Protein AF-A0A9W8WJS7-F1 (afdb_monomer)

Organism: NCBI:txid1435070

pLDDT: mean 72.1, std 22.36, range [22.8, 97.44]

Foldseek 3Di:
DPPVVVVVVVVPDDDDDDDDDDDDPDDDPDPPPLPDAAALAAPDQWDDDLQKIAGSVLLSVLVVCCVVPPCVVVVVDGHDHLHCCCVPVVLVSLLSSLVSQPLLDPARVVHCVVSVIPDGDNLSSLVSLLVSQLVQLLVCLLFLHQRPQQDPSSLVSLVVSLVVVSDDPLSSLSSQLSSLLNPLVVVLLDDDPPVVLLVSLVVSVVSLVVSLVPDDDPPVSSLVSLLSSLLSSLLSLQLSLLVDLDPDPSSVVSLVVSLVSLLVLLCSLLVLVVPDDPPDPPVVSLVVSLPDDPVSLSSNLLSLLSLLLPPCLDPPDDPVSNVSSVVSNVSSLVSLVSNDDDCPDPSNLSSLLSVQSNPDHSPPDDSNQFLDRSRGSVSSVLSSNQVSCVSVVHDHPGDSPDDPDPPPDDDDDDDDDDDDDDDDDDDDPDPDPVCVVPVPDDDCVVVPPPDPDDDDDDDDDDDDDD

Secondary structure (DSSP, 8-state):
--SHHHHTTTTSS-------------------------B---SSSEEEETTEEEEHHHHHHHHHHHHHHTGGG-TT----BHHHHHHH-HHHHHHHHHHHTTTTSSS-SS-TTTTT-B---HHHHHHHHHHHHHHHHHHHHHHT---S---HHHHHHHHHHHHTT-S-HHHHHHHHHHHHHHHHHHHHHS---HHHHHHHHHHHHHHHHHHHHS----HHHHHHHHHHHHHHHHHHHHHHHHH--S--HHHHHHHHHHHHHHHHHHHHHHHHHHHS-TT---HHHHHHHHTS-HHHHHHHHHHHHHHIIIIIS-TTS-HHHHHHHHHHHHHHHHHHHHH--STTSHHHHHHHHHHHHHHS-TTS--TT--S-SSSHHHHHHHHHHHHHHHTTT---SS-TT-------------------------PPP---HHHHHHHHS-SSGGGS----PPP-----------

Mean predicted aligned error: 15.97 Å

Radius of gyration: 28.56 Å; Cα contacts (8 Å, |Δi|>4): 421; chains: 1; bounding box: 98×80×74 Å

Sequence (466 aa):
MSRELQELRNQRDEDHPPSRTESTADSGPSTIEDDGQDDFSLSLPAVSLNGLLVDSSVATEAFRTFAEVFRPQLPVIGSLSAEDTYQSQPFLFWTIAARFMSLDRQQTVPSLRSLGVASGSIRARINTWLGCFCVSTSLSLHLGLPPPIDSDLDFGSIHSFLRRQTAPPTFAMQVRVQLIVAKFTSLLNHDMGEGASSSFIRLLDTELDALRAEVSLEDEQMRAVELGILGAKMHLYALVITKDSNNSSSRQIMLRTARDVAIRIIHISTLAMRSAPPDGQDEELIRKQRCLPKNHYRCLAFATIFLLKFFHRRGSDAPEERQAVANHISMAQNLFKICATEPLDEYNRTAKVFEVLGRESPKSIEPSALRLTHRMGVSIVFDAVSNASEARGKPVEIRENETIQDDDGPGDSRVHERPLNQPVELDQPDTSTEFLKGFWNDPYMSLLSFDPTPLESEYQDSWPSF

Structure (mmCIF, N/CA/C/O backbone):
data_AF-A0A9W8WJS7-F1
#
_entry.id   AF-A0A9W8WJS7-F1
#
loop_
_atom_site.group_PDB
_atom_site.id
_atom_site.type_symbol
_atom_site.label_atom_id
_atom_site.label_alt_id
_atom_site.label_comp_id
_atom_site.label_asym_id
_atom_site.label_entity_id
_atom_site.label_seq_id
_atom_site.pdbx_PDB_ins_code
_atom_site.Cartn_x
_atom_site.Cartn_y
_atom_site.Cartn_z
_atom_site.occupancy
_atom_site.B_iso_or_equiv
_atom_site.auth_seq_id
_atom_site.auth_comp_id
_atom_site.auth_asym_id
_atom_site.auth_atom_id
_atom_site.pdbx_PDB_model_num
ATOM 1 N N . MET A 1 1 ? 20.356 -53.057 47.881 1.00 53.25 1 MET A N 1
ATOM 2 C CA . MET A 1 1 ? 20.143 -52.362 46.592 1.00 53.25 1 MET A CA 1
ATOM 3 C C . MET A 1 1 ? 20.387 -53.239 45.353 1.00 53.25 1 MET A C 1
ATOM 5 O O . MET A 1 1 ? 20.509 -52.703 44.265 1.00 53.25 1 MET A O 1
ATOM 9 N N . SER A 1 2 ? 20.374 -54.576 45.461 1.00 52.75 2 SER A N 1
ATOM 10 C CA . SER A 1 2 ? 20.545 -55.479 44.297 1.00 52.75 2 SER A CA 1
ATOM 11 C C . SER A 1 2 ? 19.327 -56.375 44.038 1.00 52.75 2 SER A C 1
ATOM 13 O O . SER A 1 2 ? 19.398 -57.278 43.217 1.00 52.75 2 SER A O 1
ATOM 15 N N . ARG A 1 3 ? 18.216 -56.151 44.758 1.00 52.28 3 ARG A N 1
ATOM 16 C CA . ARG A 1 3 ? 16.972 -56.932 44.629 1.00 52.28 3 ARG A CA 1
ATOM 17 C C . ARG A 1 3 ? 15.855 -56.148 43.927 1.00 52.28 3 ARG A C 1
ATOM 19 O O . ARG A 1 3 ? 15.197 -56.709 43.068 1.00 52.28 3 ARG A O 1
ATOM 26 N N . GLU A 1 4 ? 15.754 -54.840 44.163 1.00 58.31 4 GLU A N 1
ATOM 27 C CA . GLU A 1 4 ? 14.770 -53.962 43.495 1.00 58.31 4 GLU A CA 1
ATOM 28 C C . GLU A 1 4 ? 15.102 -53.680 42.015 1.00 58.31 4 GLU A C 1
ATOM 30 O O . GLU A 1 4 ? 14.204 -53.509 41.198 1.00 58.31 4 GLU A O 1
ATOM 35 N N . LEU A 1 5 ? 16.383 -53.720 41.621 1.00 53.19 5 LEU A N 1
ATOM 36 C CA . LEU A 1 5 ? 16.785 -53.568 40.211 1.00 53.19 5 LEU A CA 1
ATOM 37 C C . LEU A 1 5 ? 16.507 -54.816 39.353 1.00 53.19 5 LEU A C 1
ATOM 39 O O . LEU A 1 5 ? 16.482 -54.715 38.128 1.00 53.19 5 LEU A O 1
ATOM 43 N N . GLN A 1 6 ? 16.279 -55.980 39.973 1.00 53.88 6 GLN A N 1
ATOM 44 C CA . GLN A 1 6 ? 15.960 -57.215 39.250 1.00 53.88 6 GLN A CA 1
ATOM 45 C C . GLN A 1 6 ? 14.449 -57.348 38.978 1.00 53.88 6 GLN A C 1
ATOM 47 O O . GLN A 1 6 ? 14.064 -57.973 37.994 1.00 53.88 6 GLN A O 1
ATOM 52 N N . GLU A 1 7 ? 13.593 -56.715 39.790 1.00 57.38 7 GLU A N 1
ATOM 53 C CA . GLU A 1 7 ? 12.133 -56.716 39.597 1.00 57.38 7 GLU A CA 1
ATOM 54 C C . GLU A 1 7 ? 11.681 -55.754 38.486 1.00 57.38 7 GLU A C 1
ATOM 56 O O . GLU A 1 7 ? 10.767 -56.080 37.733 1.00 57.38 7 GLU A O 1
ATOM 61 N N . LEU A 1 8 ? 12.383 -54.632 38.277 1.00 48.38 8 LEU A N 1
ATOM 62 C CA . LEU A 1 8 ? 12.082 -53.690 37.185 1.00 48.38 8 LEU A CA 1
ATOM 63 C C . LEU A 1 8 ? 12.514 -54.181 35.795 1.00 48.38 8 LEU A C 1
ATOM 65 O O . LEU A 1 8 ? 12.054 -53.653 34.784 1.00 48.38 8 LEU A O 1
ATOM 69 N N . ARG A 1 9 ? 13.383 -55.196 35.719 1.00 52.91 9 ARG A N 1
ATOM 70 C CA . ARG A 1 9 ? 13.837 -55.765 34.440 1.00 52.91 9 ARG A CA 1
ATOM 71 C C . ARG A 1 9 ? 12.911 -56.863 33.910 1.00 52.91 9 ARG A C 1
ATOM 73 O O . ARG A 1 9 ? 12.888 -57.082 32.708 1.00 52.91 9 ARG A O 1
ATOM 80 N N . ASN A 1 10 ? 12.113 -57.484 34.782 1.00 46.41 10 ASN A N 1
ATOM 81 C CA . ASN A 1 10 ? 11.173 -58.550 34.421 1.00 46.41 10 ASN A CA 1
ATOM 82 C C . ASN A 1 10 ? 9.764 -58.047 34.049 1.00 46.41 10 ASN A C 1
ATOM 84 O O . ASN A 1 10 ? 8.929 -58.855 33.666 1.00 46.41 10 ASN A O 1
ATOM 88 N N . GLN A 1 11 ? 9.484 -56.740 34.136 1.00 45.84 11 GLN A N 1
ATOM 89 C CA . GLN A 1 11 ? 8.182 -56.167 33.748 1.00 45.84 11 GLN A CA 1
ATOM 90 C C . GLN A 1 11 ? 8.125 -55.644 32.302 1.00 45.84 11 GLN A C 1
ATOM 92 O O . GLN A 1 11 ? 7.101 -55.101 31.901 1.00 45.84 11 GLN A O 1
ATOM 97 N N . ARG A 1 12 ? 9.202 -55.772 31.511 1.00 47.12 12 ARG A N 1
ATOM 98 C CA . ARG A 1 12 ? 9.272 -55.178 30.162 1.00 47.12 12 ARG A CA 1
ATOM 99 C C . ARG A 1 12 ? 8.964 -56.141 29.006 1.00 47.12 12 ARG A C 1
ATOM 101 O O . ARG A 1 12 ? 8.832 -55.660 27.888 1.00 47.12 12 ARG A O 1
ATOM 108 N N . ASP A 1 13 ? 8.809 -57.442 29.257 1.00 43.91 13 ASP A N 1
ATOM 109 C CA . ASP A 1 13 ? 8.848 -58.450 28.181 1.00 43.91 13 ASP A CA 1
ATOM 110 C C . ASP A 1 13 ? 7.572 -59.281 27.948 1.00 43.91 13 ASP A C 1
ATOM 112 O O . ASP A 1 13 ? 7.625 -60.205 27.146 1.00 43.91 13 ASP A O 1
ATOM 116 N N . GLU A 1 14 ? 6.410 -58.959 28.526 1.00 39.31 14 GLU A N 1
ATOM 117 C CA . GLU A 1 14 ? 5.170 -59.696 28.204 1.00 39.31 14 GLU A CA 1
ATOM 118 C C . GLU A 1 14 ? 4.008 -58.755 27.818 1.00 39.31 14 GLU A C 1
ATOM 120 O O . GLU A 1 14 ? 3.636 -57.852 28.566 1.00 39.31 14 GLU A O 1
ATOM 125 N N . ASP A 1 15 ? 3.446 -59.037 26.636 1.00 35.09 15 ASP A N 1
ATOM 126 C CA . ASP A 1 15 ? 2.079 -58.765 26.162 1.00 35.09 15 ASP A CA 1
ATOM 127 C C . ASP A 1 15 ? 1.765 -57.552 25.251 1.00 35.09 15 ASP A C 1
ATOM 129 O O . ASP A 1 15 ? 1.187 -56.531 25.627 1.00 35.09 15 ASP A O 1
ATOM 133 N N . HIS A 1 16 ? 1.972 -57.783 23.950 1.00 35.34 16 HIS A N 1
ATOM 134 C CA . HIS A 1 16 ? 0.976 -57.564 22.876 1.00 35.34 16 HIS A CA 1
ATOM 135 C C . HIS A 1 16 ? 0.762 -58.920 22.166 1.00 35.34 16 HIS A C 1
ATOM 137 O O . HIS A 1 16 ? 1.748 -59.663 22.135 1.00 35.34 16 HIS A O 1
ATOM 143 N N . PRO A 1 17 ? -0.396 -59.287 21.536 1.00 41.56 17 PRO A N 1
ATOM 144 C CA . PRO A 1 17 ? -1.281 -58.453 20.673 1.00 41.56 17 PRO A CA 1
ATOM 145 C C . PRO A 1 17 ? -2.782 -58.952 20.636 1.00 41.56 17 PRO A C 1
ATOM 147 O O . PRO A 1 17 ? -3.181 -59.630 21.581 1.00 41.56 17 PRO A O 1
ATOM 150 N N . PRO A 1 18 ? -3.632 -58.818 19.570 1.00 48.88 18 PRO A N 1
ATOM 151 C CA . PRO A 1 18 ? -3.857 -57.787 18.526 1.00 48.88 18 PRO A CA 1
ATOM 152 C C . PRO A 1 18 ? -5.346 -57.310 18.372 1.00 48.88 18 PRO A C 1
ATOM 154 O O . PRO A 1 18 ? -6.279 -57.899 18.915 1.00 48.88 18 PRO A O 1
ATOM 157 N N . SER A 1 19 ? -5.557 -56.350 17.447 1.00 30.91 19 SER A N 1
ATOM 158 C CA . SER A 1 19 ? -6.803 -55.957 16.722 1.00 30.91 19 SER A CA 1
ATOM 159 C C . SER A 1 19 ? -7.500 -54.672 17.223 1.00 30.91 19 SER A C 1
ATOM 161 O O . SER A 1 19 ? -7.599 -54.457 18.418 1.00 30.91 19 SER A O 1
ATOM 163 N N . ARG A 1 20 ? -8.026 -53.759 16.390 1.00 30.38 20 ARG A N 1
ATOM 164 C CA . ARG A 1 20 ? -8.116 -53.650 14.925 1.00 30.38 20 ARG A CA 1
ATOM 165 C C . ARG A 1 20 ? -8.414 -52.174 14.574 1.00 30.38 20 ARG A C 1
ATOM 167 O O . ARG A 1 20 ? -9.358 -51.602 15.094 1.00 30.38 20 ARG A O 1
ATOM 174 N N . THR A 1 21 ? -7.576 -51.615 13.707 1.00 33.25 21 THR A N 1
ATOM 175 C CA . THR A 1 21 ? -7.749 -50.490 12.762 1.00 33.25 21 THR A CA 1
ATOM 176 C C . THR A 1 21 ? -9.091 -49.731 12.703 1.00 33.25 21 THR A C 1
ATOM 178 O O . THR A 1 21 ? -10.048 -50.243 12.126 1.00 33.25 21 THR A O 1
ATOM 181 N N . GLU A 1 22 ? -9.067 -48.445 13.063 1.00 28.27 22 GLU A N 1
ATOM 182 C CA . GLU A 1 22 ? -9.731 -47.371 12.305 1.00 28.27 22 GLU A CA 1
ATOM 183 C C . GLU A 1 22 ? -8.726 -46.224 12.121 1.00 28.27 22 GLU A C 1
ATOM 185 O O . GLU A 1 22 ? -8.116 -45.737 13.069 1.00 28.27 22 GLU A O 1
ATOM 190 N N . SER A 1 23 ? -8.464 -45.893 10.858 1.00 30.20 23 SER A N 1
ATOM 191 C CA . SER A 1 23 ? -7.437 -44.953 10.416 1.00 30.20 23 SER A CA 1
ATOM 192 C C . SER A 1 23 ? -7.969 -43.525 10.513 1.00 30.20 23 SER A C 1
ATOM 194 O O . SER A 1 23 ? -8.750 -43.084 9.673 1.00 30.20 23 SER A O 1
ATOM 196 N N . THR A 1 24 ? -7.527 -42.795 11.533 1.00 29.39 24 THR A N 1
ATOM 197 C CA . THR A 1 24 ? -7.542 -41.330 11.557 1.00 29.39 24 THR A CA 1
ATOM 198 C C . THR A 1 24 ? -6.134 -40.852 11.237 1.00 29.39 24 THR A C 1
ATOM 200 O O . THR A 1 24 ? -5.207 -41.095 12.007 1.00 29.39 24 THR A O 1
ATOM 203 N N . ALA A 1 25 ? -5.968 -40.234 10.066 1.00 29.73 25 ALA A N 1
ATOM 204 C CA . ALA A 1 25 ? -4.735 -39.566 9.681 1.00 29.73 25 ALA A CA 1
ATOM 205 C C . ALA A 1 25 ? -4.505 -38.375 10.620 1.00 29.73 25 ALA A C 1
ATOM 207 O O . ALA A 1 25 ? -5.237 -37.386 10.591 1.00 29.73 25 ALA A O 1
ATOM 208 N N . ASP A 1 26 ? -3.518 -38.541 11.488 1.00 25.78 26 ASP A N 1
ATOM 209 C CA . ASP A 1 26 ? -3.015 -37.561 12.435 1.00 25.78 26 ASP A CA 1
ATOM 210 C C . ASP A 1 26 ? -1.982 -36.696 11.699 1.00 25.78 26 ASP A C 1
ATOM 212 O O . ASP A 1 26 ? -0.843 -37.105 11.468 1.00 25.78 26 ASP A O 1
ATOM 216 N N . SER A 1 27 ? -2.411 -35.528 11.222 1.00 32.00 27 SER A N 1
ATOM 217 C CA . SER A 1 27 ? -1.518 -34.508 10.672 1.00 32.00 27 SER A CA 1
ATOM 218 C C . SER A 1 27 ? -0.967 -33.669 11.822 1.00 32.00 27 SER A C 1
ATOM 220 O O . SER A 1 27 ? -1.490 -32.600 12.139 1.00 32.00 27 SER A O 1
ATOM 222 N N . GLY A 1 28 ? 0.093 -34.177 12.452 1.00 30.27 28 GLY A N 1
ATOM 223 C CA . GLY A 1 28 ? 1.010 -33.358 13.242 1.00 30.27 28 GLY A CA 1
ATOM 224 C C . GLY A 1 28 ? 1.675 -32.278 12.372 1.00 30.27 28 GLY A C 1
ATOM 225 O O . GLY A 1 28 ? 1.663 -32.383 11.142 1.00 30.27 28 GLY A O 1
ATOM 226 N N . PRO A 1 29 ? 2.223 -31.215 12.984 1.00 28.44 29 PRO A N 1
ATOM 227 C CA . PRO A 1 29 ? 2.720 -30.051 12.266 1.00 28.44 29 PRO A CA 1
ATOM 228 C C . PRO A 1 29 ? 3.917 -30.455 11.407 1.00 28.44 29 PRO A C 1
ATOM 230 O O . PRO A 1 29 ? 4.960 -30.852 11.923 1.00 28.44 29 PRO A O 1
ATOM 233 N N . SER A 1 30 ? 3.752 -30.370 10.090 1.00 28.86 30 SER A N 1
ATOM 234 C CA . SER A 1 30 ? 4.848 -30.522 9.145 1.00 28.86 30 SER A CA 1
ATOM 235 C C . SER A 1 30 ? 5.829 -29.372 9.356 1.00 28.86 30 SER A C 1
ATOM 237 O O . SER A 1 30 ? 5.540 -28.227 9.002 1.00 28.86 30 SER A O 1
ATOM 239 N N . THR A 1 31 ? 7.004 -29.675 9.897 1.00 30.75 31 THR A N 1
ATOM 240 C CA . THR A 1 31 ? 8.223 -28.993 9.473 1.00 30.75 31 THR A CA 1
ATOM 241 C C . THR A 1 31 ? 8.251 -29.070 7.951 1.00 30.75 31 THR A C 1
ATOM 243 O O . THR A 1 31 ? 8.237 -30.163 7.386 1.00 30.75 31 THR A O 1
ATOM 246 N N . ILE A 1 32 ? 8.172 -27.919 7.284 1.00 34.59 32 ILE A N 1
ATOM 247 C CA . ILE A 1 32 ? 8.388 -27.832 5.843 1.00 34.59 32 ILE A CA 1
ATOM 248 C C . ILE A 1 32 ? 9.878 -28.123 5.641 1.00 34.59 32 ILE A C 1
ATOM 250 O O . ILE A 1 32 ? 10.709 -27.222 5.660 1.00 34.59 32 ILE A O 1
ATOM 254 N N . GLU A 1 33 ? 10.225 -29.401 5.528 1.00 36.03 33 GLU A N 1
ATOM 255 C CA . GLU A 1 33 ? 11.406 -29.814 4.784 1.00 36.03 33 GLU A CA 1
ATOM 256 C C . GLU A 1 33 ? 11.061 -29.550 3.313 1.00 36.03 33 GLU A C 1
ATOM 258 O O . GLU A 1 33 ? 10.467 -30.384 2.630 1.00 36.03 33 GLU A O 1
ATOM 263 N N . ASP A 1 34 ? 11.308 -28.317 2.861 1.00 42.59 34 ASP A N 1
ATOM 264 C CA . ASP A 1 34 ? 11.278 -27.955 1.445 1.00 42.59 34 ASP A CA 1
ATOM 265 C C . ASP A 1 34 ? 12.494 -28.606 0.780 1.00 42.59 34 ASP A C 1
ATOM 267 O O . ASP A 1 34 ? 13.531 -27.984 0.574 1.00 42.59 34 ASP A O 1
ATOM 271 N N . ASP A 1 35 ? 12.365 -29.899 0.490 1.00 44.09 35 ASP A N 1
ATOM 272 C CA . ASP A 1 35 ? 13.306 -30.695 -0.308 1.00 44.09 35 ASP A CA 1
ATOM 273 C C . ASP A 1 35 ? 13.153 -30.381 -1.817 1.00 44.09 35 ASP A C 1
ATOM 275 O O . ASP A 1 35 ? 13.555 -31.151 -2.692 1.00 44.09 35 ASP A O 1
ATOM 279 N N . GLY A 1 36 ? 12.499 -29.257 -2.146 1.00 59.62 36 GLY A N 1
ATOM 280 C CA . GLY A 1 36 ? 12.300 -28.787 -3.503 1.00 59.62 36 GLY A CA 1
ATOM 281 C C . GLY A 1 36 ? 13.638 -28.442 -4.144 1.00 59.62 36 GLY A C 1
ATOM 282 O O . GLY A 1 36 ? 14.336 -27.511 -3.748 1.00 59.62 36 GLY A O 1
ATOM 283 N N . GLN A 1 37 ? 14.012 -29.196 -5.169 1.00 77.06 37 GLN A N 1
ATOM 284 C CA . GLN A 1 37 ? 15.108 -28.798 -6.034 1.00 77.06 37 GLN A CA 1
ATOM 285 C C . GLN A 1 37 ? 14.643 -27.629 -6.908 1.00 77.06 37 GLN A C 1
ATOM 287 O O . GLN A 1 37 ? 13.560 -27.676 -7.489 1.00 77.06 37 GLN A O 1
ATOM 292 N N . ASP A 1 38 ? 15.468 -26.590 -7.013 1.00 84.06 38 ASP A N 1
ATOM 293 C CA . ASP A 1 38 ? 15.197 -25.469 -7.908 1.00 84.06 38 ASP A CA 1
ATOM 294 C C . ASP A 1 38 ? 14.987 -25.918 -9.360 1.00 84.06 38 ASP A C 1
ATOM 296 O O . ASP A 1 38 ? 15.787 -26.685 -9.905 1.00 84.06 38 ASP A O 1
ATOM 300 N N . ASP A 1 39 ? 13.968 -25.356 -10.013 1.00 88.62 39 ASP A N 1
ATOM 301 C CA . ASP A 1 39 ? 13.714 -25.535 -11.444 1.00 88.62 39 ASP A CA 1
ATOM 302 C C . ASP A 1 39 ? 13.711 -24.184 -12.162 1.00 88.62 39 ASP A C 1
ATOM 304 O O . ASP A 1 39 ? 12.706 -23.487 -12.280 1.00 88.62 39 ASP A O 1
ATOM 308 N N . PHE A 1 40 ? 14.864 -23.786 -12.683 1.00 89.88 40 PHE A N 1
ATOM 309 C CA . PHE A 1 40 ? 14.986 -22.512 -13.391 1.00 89.88 40 PHE A CA 1
ATOM 310 C C . PHE A 1 40 ? 14.637 -22.597 -14.880 1.00 89.88 40 PHE A C 1
ATOM 312 O O . PHE A 1 40 ? 14.911 -21.647 -15.622 1.00 89.88 40 PHE A O 1
ATOM 319 N N . SER A 1 41 ? 14.083 -23.720 -15.345 1.00 86.81 41 SER A N 1
ATOM 320 C CA . SER A 1 41 ? 13.680 -23.864 -16.738 1.00 86.81 41 SER A CA 1
ATOM 321 C C . SER A 1 41 ? 12.411 -23.056 -17.037 1.00 86.81 41 SER A C 1
ATOM 323 O O . SER A 1 41 ? 11.537 -22.874 -16.193 1.00 86.81 41 SER A O 1
ATOM 325 N N . LEU A 1 42 ? 12.338 -22.516 -18.255 1.00 86.81 42 LEU A N 1
ATOM 326 C CA . LEU A 1 42 ? 11.158 -21.836 -18.780 1.00 86.81 42 LEU A CA 1
ATOM 327 C C . LEU A 1 42 ? 10.709 -22.557 -20.046 1.00 86.81 42 LEU A C 1
ATOM 329 O O . LEU A 1 42 ? 11.514 -22.841 -20.935 1.00 86.81 42 LEU A O 1
ATOM 333 N N . SER A 1 43 ? 9.412 -22.827 -20.133 1.00 87.38 43 SER A N 1
ATOM 334 C CA . SER A 1 43 ? 8.775 -23.458 -21.291 1.00 87.38 43 SER A CA 1
ATOM 335 C C . SER A 1 43 ? 8.715 -22.521 -22.503 1.00 87.38 43 SER A C 1
ATOM 337 O O . SER A 1 43 ? 8.722 -22.963 -23.655 1.00 87.38 43 SER A O 1
ATOM 339 N N . LEU A 1 44 ? 8.674 -21.212 -22.244 1.00 87.00 44 LEU A N 1
ATOM 340 C CA . LEU A 1 44 ? 8.667 -20.170 -23.260 1.00 87.00 44 LEU A CA 1
ATOM 341 C C . LEU A 1 44 ? 10.095 -19.866 -23.736 1.00 87.00 44 LEU A C 1
ATOM 343 O O . LEU A 1 44 ? 11.003 -19.790 -22.914 1.00 87.00 44 LEU A O 1
ATOM 347 N N . PRO A 1 45 ? 10.311 -19.607 -25.041 1.00 84.19 45 PRO A N 1
ATOM 348 C CA . PRO A 1 45 ? 11.635 -19.254 -25.561 1.00 84.19 45 PRO A CA 1
ATOM 349 C C . PRO A 1 45 ? 12.103 -17.863 -25.103 1.00 84.19 45 PRO A C 1
ATOM 351 O O . PRO A 1 45 ? 13.299 -17.611 -25.006 1.00 84.19 45 PRO A O 1
ATOM 354 N N . ALA A 1 46 ? 11.162 -16.962 -24.819 1.00 86.06 46 ALA A N 1
ATOM 355 C CA . ALA A 1 46 ? 11.422 -15.633 -24.289 1.00 86.06 46 ALA A CA 1
ATOM 356 C C . ALA A 1 46 ? 10.193 -15.121 -23.529 1.00 86.06 46 ALA A C 1
ATOM 358 O O . ALA A 1 46 ? 9.053 -15.465 -23.851 1.00 86.06 46 ALA A O 1
ATOM 359 N N . VAL A 1 47 ? 10.430 -14.254 -22.552 1.00 87.69 47 VAL A N 1
ATOM 360 C CA . VAL A 1 47 ? 9.407 -13.573 -21.753 1.00 87.69 47 VAL A CA 1
ATOM 361 C C . VAL A 1 47 ? 9.429 -12.078 -22.051 1.00 87.69 47 VAL A C 1
ATOM 363 O O . VAL A 1 47 ? 10.474 -11.511 -22.378 1.00 87.69 47 VAL A O 1
ATOM 366 N N . SER A 1 48 ? 8.274 -11.410 -21.959 1.00 85.44 48 SER A N 1
ATOM 367 C CA . SER A 1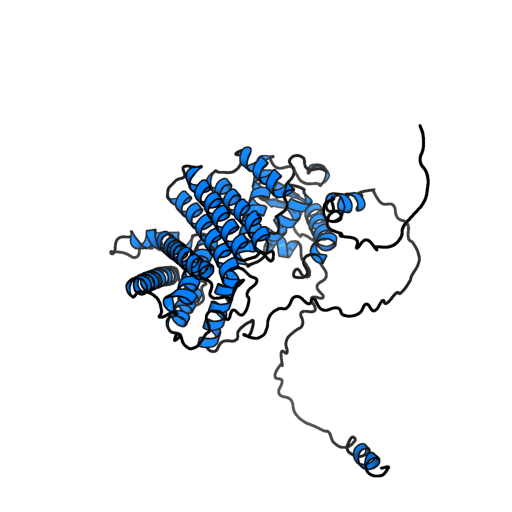 48 ? 8.186 -9.979 -22.271 1.00 85.44 48 SER A CA 1
ATOM 368 C C . SER A 1 48 ? 7.439 -9.156 -21.228 1.00 85.44 48 SER A C 1
ATOM 370 O O . SER A 1 48 ? 6.441 -9.603 -20.663 1.00 85.44 48 SER A O 1
ATOM 372 N N . LEU A 1 49 ? 7.921 -7.931 -20.999 1.00 81.50 49 LEU A N 1
ATOM 373 C CA . LEU A 1 49 ? 7.267 -6.924 -20.167 1.00 81.50 49 LEU A CA 1
ATOM 374 C C . LEU A 1 49 ? 7.517 -5.530 -20.742 1.00 81.50 49 LEU A C 1
ATOM 376 O O . LEU A 1 49 ? 8.658 -5.112 -20.917 1.00 81.50 49 LEU A O 1
ATOM 380 N N . ASN A 1 50 ? 6.443 -4.790 -21.031 1.00 69.88 50 ASN A N 1
ATOM 381 C CA . ASN A 1 50 ? 6.506 -3.396 -21.496 1.00 69.88 50 ASN A CA 1
ATOM 382 C C . ASN A 1 50 ? 7.447 -3.172 -22.708 1.00 69.88 50 ASN A C 1
ATOM 384 O O . ASN A 1 50 ? 8.141 -2.159 -22.804 1.00 69.88 50 ASN A O 1
ATOM 388 N N . GLY A 1 51 ? 7.496 -4.142 -23.628 1.00 70.75 51 GLY A N 1
ATOM 389 C CA . GLY A 1 51 ? 8.358 -4.104 -24.816 1.00 70.75 51 GLY A CA 1
ATOM 390 C C . GLY A 1 51 ? 9.827 -4.472 -24.570 1.00 70.75 51 GLY A C 1
ATOM 391 O O . GLY A 1 51 ? 10.626 -4.386 -25.500 1.00 70.75 51 GLY A O 1
ATOM 392 N N . LEU A 1 52 ? 10.195 -4.873 -23.349 1.00 77.81 52 LEU A N 1
ATOM 393 C CA . LEU A 1 52 ? 11.436 -5.592 -23.069 1.00 77.81 52 LEU A CA 1
ATOM 394 C C . LEU A 1 52 ? 11.206 -7.080 -23.345 1.00 77.81 52 LEU A C 1
ATOM 396 O O . LEU A 1 52 ? 10.238 -7.637 -22.830 1.00 77.81 52 LEU A O 1
ATOM 400 N N . LEU A 1 53 ? 12.071 -7.699 -24.147 1.00 84.38 53 LEU A N 1
ATOM 401 C CA . LEU A 1 53 ? 12.044 -9.130 -24.451 1.00 84.38 53 LEU A CA 1
ATOM 402 C C . LEU A 1 53 ? 13.318 -9.767 -23.893 1.00 84.38 53 LEU A C 1
ATOM 404 O O . LEU A 1 53 ? 14.418 -9.336 -24.244 1.00 84.38 53 LEU A O 1
ATOM 408 N N . VAL A 1 54 ? 13.153 -10.748 -23.010 1.00 83.44 54 VAL A N 1
ATOM 409 C CA . VAL A 1 54 ? 14.233 -11.447 -22.308 1.00 83.44 54 VAL A CA 1
ATOM 410 C C . VAL A 1 54 ? 14.191 -12.911 -22.714 1.00 83.44 54 VAL A C 1
ATOM 412 O O . VAL A 1 54 ? 13.177 -13.575 -22.497 1.00 83.44 54 VAL A O 1
ATOM 415 N N . ASP A 1 55 ? 15.274 -13.404 -23.307 1.00 87.31 55 ASP A N 1
ATOM 416 C CA . ASP A 1 55 ? 15.399 -14.813 -23.680 1.00 87.31 55 ASP A CA 1
ATOM 417 C C . ASP A 1 55 ? 15.384 -15.707 -22.432 1.00 87.31 55 ASP A C 1
ATOM 419 O O . ASP A 1 55 ? 15.870 -15.323 -21.362 1.00 87.31 55 ASP A O 1
ATOM 423 N N . SER A 1 56 ? 14.825 -16.912 -22.559 1.00 88.31 56 SER A N 1
ATOM 424 C CA . SER A 1 56 ? 14.659 -17.826 -21.424 1.00 88.31 56 SER A CA 1
ATOM 425 C C . SER A 1 56 ? 15.973 -18.170 -20.738 1.00 88.31 56 SER A C 1
ATOM 427 O O . SER A 1 56 ? 16.023 -18.183 -19.514 1.00 88.31 56 SER A O 1
ATOM 429 N N . SER A 1 57 ? 17.057 -18.337 -21.501 1.00 86.75 57 SER A N 1
ATOM 430 C CA . SER A 1 57 ? 18.397 -18.595 -20.964 1.00 86.75 57 SER A CA 1
ATOM 431 C C . SER A 1 57 ? 18.868 -17.506 -19.999 1.00 86.75 57 SER A C 1
ATOM 433 O O . SER A 1 57 ? 19.507 -17.805 -18.996 1.00 86.75 57 SER A O 1
ATOM 435 N N . VAL A 1 58 ? 18.514 -16.251 -20.276 1.00 84.50 58 VAL A N 1
ATOM 436 C CA . VAL A 1 58 ? 18.896 -15.079 -19.477 1.00 84.50 58 VAL A CA 1
ATOM 437 C C . VAL A 1 58 ? 18.092 -15.031 -18.191 1.00 84.50 58 VAL A C 1
ATOM 439 O O . VAL A 1 58 ? 18.631 -14.750 -17.125 1.00 84.50 58 VAL A O 1
ATOM 442 N N . ALA A 1 59 ? 16.794 -15.321 -18.277 1.00 86.62 59 ALA A N 1
ATOM 443 C CA . ALA A 1 59 ? 15.949 -15.431 -17.099 1.00 86.62 59 ALA A CA 1
ATOM 444 C C . ALA A 1 59 ? 16.388 -16.607 -16.207 1.00 86.62 59 ALA A C 1
ATOM 446 O O . ALA A 1 59 ? 16.492 -16.441 -14.995 1.00 86.62 59 ALA A O 1
ATOM 447 N N . THR A 1 60 ? 16.734 -17.757 -16.794 1.00 87.69 60 THR A N 1
ATOM 448 C CA . THR A 1 60 ? 17.308 -18.905 -16.078 1.00 87.69 60 THR A CA 1
ATOM 449 C C . THR A 1 60 ? 18.613 -18.531 -15.372 1.00 87.69 60 THR A C 1
ATOM 451 O O . THR A 1 60 ? 18.797 -18.868 -14.203 1.00 87.69 60 THR A O 1
ATOM 454 N N . GLU A 1 61 ? 19.511 -17.806 -16.043 1.00 85.25 61 GLU A N 1
ATOM 455 C CA . GLU A 1 61 ? 20.768 -17.338 -15.447 1.00 85.25 61 GLU A CA 1
ATOM 456 C C . GLU A 1 61 ? 20.528 -16.329 -14.313 1.00 85.25 61 GLU A C 1
ATOM 458 O O . GLU A 1 61 ? 21.166 -16.422 -13.261 1.00 85.25 61 GLU A O 1
ATOM 463 N N . ALA A 1 62 ? 19.552 -15.429 -14.473 1.00 85.62 62 ALA A N 1
ATOM 464 C CA . ALA A 1 62 ? 19.149 -14.489 -13.431 1.00 85.62 62 ALA A CA 1
ATOM 465 C C . ALA A 1 62 ? 18.660 -15.208 -12.166 1.00 85.62 62 ALA A C 1
ATOM 467 O O . ALA A 1 62 ? 19.059 -14.849 -11.059 1.00 85.62 62 ALA A O 1
ATOM 468 N N . PHE A 1 63 ? 17.832 -16.242 -12.327 1.00 87.56 63 PHE A N 1
ATOM 469 C CA . PHE A 1 63 ? 17.318 -17.040 -11.214 1.00 87.56 63 PHE A CA 1
ATOM 470 C C . PHE A 1 63 ? 18.400 -17.891 -10.549 1.00 87.56 63 PHE A C 1
ATOM 472 O O . PHE A 1 63 ? 18.458 -17.930 -9.322 1.00 87.56 63 PHE A O 1
ATOM 479 N N . ARG A 1 64 ? 19.302 -18.498 -11.330 1.00 84.56 64 ARG A N 1
ATOM 480 C CA . ARG A 1 64 ? 20.460 -19.219 -10.783 1.00 84.56 64 ARG A CA 1
ATOM 481 C C . ARG A 1 64 ? 21.344 -18.291 -9.951 1.00 84.56 64 ARG A C 1
ATOM 483 O O . ARG A 1 64 ? 21.643 -18.594 -8.803 1.00 84.56 64 ARG A O 1
ATOM 490 N N . THR A 1 65 ? 21.676 -17.123 -10.498 1.00 80.81 65 THR A N 1
ATOM 491 C CA . THR A 1 65 ? 22.459 -16.099 -9.790 1.00 80.81 65 THR A CA 1
ATOM 492 C C . THR A 1 65 ? 21.753 -15.646 -8.513 1.00 80.81 65 THR A C 1
ATOM 494 O O . THR A 1 65 ? 22.386 -15.491 -7.471 1.00 80.81 65 THR A O 1
ATOM 497 N N . PHE A 1 66 ? 20.431 -15.456 -8.568 1.00 81.50 66 PHE A N 1
ATOM 498 C CA . PHE A 1 66 ? 19.637 -15.101 -7.396 1.00 81.50 66 PHE A CA 1
ATOM 499 C C . PHE A 1 66 ? 19.696 -16.174 -6.304 1.00 81.50 66 PHE A C 1
ATOM 501 O O . PHE A 1 66 ? 19.961 -15.850 -5.146 1.00 81.50 66 PHE A O 1
ATOM 508 N N . ALA A 1 67 ? 19.485 -17.438 -6.667 1.00 82.38 67 ALA A N 1
ATOM 509 C CA . ALA A 1 67 ? 19.514 -18.555 -5.732 1.00 82.38 67 ALA A CA 1
ATOM 510 C C . ALA A 1 67 ? 20.898 -18.761 -5.101 1.00 82.38 67 ALA A C 1
ATOM 512 O O . ALA A 1 67 ? 20.988 -19.034 -3.909 1.00 82.38 67 ALA A O 1
ATOM 513 N N . GLU A 1 68 ? 21.972 -18.578 -5.870 1.00 78.81 68 GLU A N 1
ATOM 514 C CA . GLU A 1 68 ? 23.343 -18.751 -5.381 1.00 78.81 68 GLU A CA 1
ATOM 515 C C . GLU A 1 68 ? 23.812 -17.594 -4.488 1.00 78.81 68 GLU A C 1
ATOM 517 O O . GLU A 1 68 ? 24.504 -17.819 -3.496 1.00 78.81 68 GLU A O 1
ATOM 522 N N . VAL A 1 69 ? 23.465 -16.350 -4.835 1.00 72.31 69 VAL A N 1
ATOM 523 C CA . VAL A 1 69 ? 24.070 -15.157 -4.215 1.00 72.31 69 VAL A CA 1
ATOM 524 C C . VAL A 1 69 ? 23.149 -14.490 -3.193 1.00 72.31 69 VAL A C 1
ATOM 526 O O . VAL A 1 69 ? 23.620 -14.022 -2.157 1.00 72.31 69 VAL A O 1
ATOM 529 N N . PHE A 1 70 ? 21.844 -14.439 -3.465 1.00 66.62 70 PHE A N 1
ATOM 530 C CA . PHE A 1 70 ? 20.897 -13.607 -2.715 1.00 66.62 70 PHE A CA 1
ATOM 531 C C . PHE A 1 70 ? 19.948 -14.412 -1.830 1.00 66.62 70 PHE A C 1
ATOM 533 O O . PHE A 1 70 ? 19.636 -13.966 -0.728 1.00 66.62 70 PHE A O 1
ATOM 540 N N . ARG A 1 71 ? 19.515 -15.607 -2.255 1.00 67.38 71 ARG A N 1
ATOM 541 C CA . ARG A 1 71 ? 18.671 -16.472 -1.414 1.00 67.38 71 ARG A CA 1
ATOM 542 C C . ARG A 1 71 ? 19.293 -16.773 -0.040 1.00 67.38 71 ARG A C 1
ATOM 544 O O . ARG A 1 71 ? 18.545 -16.704 0.931 1.00 67.38 71 ARG A O 1
ATOM 551 N N . PRO A 1 72 ? 20.616 -17.000 0.112 1.00 66.38 72 PRO A N 1
ATOM 552 C CA . PRO A 1 72 ? 21.217 -17.202 1.435 1.00 66.38 72 PRO A CA 1
ATOM 553 C C . PRO A 1 72 ? 21.032 -16.017 2.397 1.00 66.38 72 PRO A C 1
ATOM 555 O O . PRO A 1 72 ? 21.119 -16.191 3.606 1.00 66.38 72 PRO A O 1
ATOM 558 N N . GLN A 1 73 ? 20.764 -14.818 1.871 1.00 53.12 73 GLN A N 1
ATOM 559 C CA . GLN A 1 73 ? 20.505 -13.599 2.646 1.00 53.12 73 GLN A CA 1
ATOM 560 C C . GLN A 1 73 ? 19.002 -13.378 2.909 1.00 53.12 73 GLN A C 1
ATOM 562 O O . GLN A 1 73 ? 18.625 -12.467 3.641 1.00 53.12 73 GLN A O 1
ATOM 567 N N . LEU A 1 74 ? 18.135 -14.199 2.306 1.00 56.84 74 LEU A N 1
ATOM 568 C CA . LEU A 1 74 ? 16.676 -14.130 2.381 1.00 56.84 74 LEU A CA 1
ATOM 569 C C . LEU A 1 74 ? 16.118 -15.506 2.791 1.00 56.84 74 LEU A C 1
ATOM 571 O O . LEU A 1 74 ? 15.460 -16.161 1.977 1.00 56.84 74 LEU A O 1
ATOM 575 N N . PRO A 1 75 ? 16.333 -15.947 4.048 1.00 49.94 75 PRO A N 1
ATOM 576 C CA . PRO A 1 75 ? 16.041 -17.314 4.509 1.00 49.94 75 PRO A CA 1
ATOM 577 C C . PRO A 1 75 ? 14.550 -17.702 4.484 1.00 49.94 75 PRO A C 1
ATOM 579 O O . PRO A 1 75 ? 14.191 -18.827 4.809 1.00 49.94 75 PRO A O 1
ATOM 582 N N . VAL A 1 76 ? 13.667 -16.785 4.083 1.00 52.50 76 VAL A N 1
ATOM 583 C CA . VAL A 1 76 ? 12.223 -17.010 3.921 1.00 52.50 76 VAL A CA 1
ATOM 584 C C . VAL A 1 76 ? 11.878 -17.566 2.529 1.00 52.50 76 VAL A C 1
ATOM 586 O O . VAL A 1 76 ? 10.779 -18.076 2.321 1.00 52.50 76 VAL A O 1
ATOM 589 N N . ILE A 1 77 ? 12.784 -17.451 1.552 1.00 61.91 77 ILE A N 1
ATOM 590 C CA . ILE A 1 77 ? 12.542 -17.885 0.173 1.00 61.91 77 ILE A CA 1
ATOM 591 C C . ILE A 1 77 ? 13.066 -19.312 0.003 1.00 61.91 77 ILE A C 1
ATOM 593 O O . ILE A 1 77 ? 14.276 -19.526 -0.043 1.00 61.91 77 ILE A O 1
ATOM 597 N N . GLY A 1 78 ? 12.139 -20.265 -0.105 1.00 68.62 78 GLY A N 1
ATOM 598 C CA . GLY A 1 78 ? 12.436 -21.666 -0.402 1.00 68.62 78 GLY A CA 1
ATOM 599 C C . GLY A 1 78 ? 12.882 -21.905 -1.847 1.00 68.62 78 GLY A C 1
ATOM 600 O O . GLY A 1 78 ? 13.341 -20.998 -2.556 1.00 68.62 78 GLY A O 1
ATOM 601 N N . SER A 1 79 ? 12.734 -23.149 -2.283 1.00 79.50 79 SER A N 1
ATOM 602 C CA . SER A 1 79 ? 12.961 -23.566 -3.661 1.00 79.50 79 SER A CA 1
ATOM 603 C C . SER A 1 79 ? 12.136 -22.719 -4.638 1.00 79.50 79 SER A C 1
ATOM 605 O O . SER A 1 79 ? 10.996 -22.329 -4.370 1.00 79.50 79 SER A O 1
ATOM 607 N N . LEU A 1 80 ? 12.743 -22.344 -5.765 1.00 82.50 80 LEU A N 1
ATOM 608 C CA . LEU A 1 80 ? 12.101 -21.508 -6.777 1.00 82.50 80 LEU A CA 1
ATOM 609 C C . LEU A 1 80 ? 12.021 -22.247 -8.104 1.00 82.50 80 LEU A C 1
ATOM 611 O O . LEU A 1 80 ? 13.003 -22.802 -8.595 1.00 82.50 80 LEU A O 1
ATOM 615 N N . SER A 1 81 ? 10.853 -22.136 -8.726 1.00 88.75 81 SER A N 1
ATOM 616 C CA . SER A 1 81 ? 10.634 -22.484 -10.124 1.00 88.75 81 SER A CA 1
ATOM 617 C C . SER A 1 81 ? 10.517 -21.201 -10.944 1.00 88.75 81 SER A C 1
ATOM 619 O O . SER A 1 81 ? 9.712 -20.328 -10.609 1.00 88.75 81 SER A O 1
ATOM 621 N N . ALA A 1 82 ? 11.331 -21.027 -11.988 1.00 85.94 82 ALA A N 1
ATOM 622 C CA . ALA A 1 82 ? 11.288 -19.819 -12.817 1.00 85.94 82 ALA A CA 1
ATOM 623 C C . ALA A 1 82 ? 9.950 -19.705 -13.563 1.00 85.94 82 ALA A C 1
ATOM 625 O O . ALA A 1 82 ? 9.384 -18.612 -13.633 1.00 85.94 82 ALA A O 1
ATOM 626 N N . GLU A 1 83 ? 9.423 -20.825 -14.064 1.00 87.56 83 GLU A N 1
ATOM 627 C CA . GLU A 1 83 ? 8.119 -20.897 -14.732 1.00 87.56 83 GLU A CA 1
ATOM 628 C C . GLU A 1 83 ? 6.981 -20.585 -13.756 1.00 87.56 83 GLU A C 1
ATOM 630 O O . GLU A 1 83 ? 6.168 -19.694 -14.020 1.00 87.56 83 GLU A O 1
ATOM 635 N N . ASP A 1 84 ? 6.964 -21.225 -12.585 1.00 85.00 84 ASP A N 1
ATOM 636 C CA . ASP A 1 84 ? 5.918 -20.969 -11.593 1.00 85.00 84 ASP A CA 1
ATOM 637 C C . ASP A 1 84 ? 6.006 -19.542 -11.064 1.00 85.00 84 ASP A C 1
ATOM 639 O O . ASP A 1 84 ? 4.980 -18.884 -10.890 1.00 85.00 84 ASP A O 1
ATOM 643 N N . THR A 1 85 ? 7.215 -19.012 -10.860 1.00 84.38 85 THR A N 1
ATOM 644 C CA . THR A 1 85 ? 7.401 -17.618 -10.444 1.00 84.38 85 THR A CA 1
ATOM 645 C C . THR A 1 85 ? 6.929 -16.668 -11.544 1.00 84.38 85 THR A C 1
ATOM 647 O O . THR A 1 85 ? 6.271 -15.680 -11.238 1.00 84.38 85 THR A O 1
ATOM 650 N N . TYR A 1 86 ? 7.177 -16.956 -12.825 1.00 86.06 86 TYR A N 1
ATOM 651 C CA . TYR A 1 86 ? 6.676 -16.132 -13.928 1.00 86.06 86 TYR A CA 1
ATOM 652 C C . TYR A 1 86 ? 5.142 -16.102 -13.983 1.00 86.06 86 TYR A C 1
ATOM 654 O O . TYR A 1 86 ? 4.554 -15.030 -14.148 1.00 86.06 86 TYR A O 1
ATOM 662 N N . GLN A 1 87 ? 4.488 -17.254 -13.804 1.00 84.00 87 GLN A N 1
ATOM 663 C CA . GLN A 1 87 ? 3.030 -17.367 -13.898 1.00 84.00 87 GLN A CA 1
ATOM 664 C C . GLN A 1 87 ? 2.303 -16.877 -12.640 1.00 84.00 87 GLN A C 1
ATOM 666 O O . GLN A 1 87 ? 1.312 -16.149 -12.729 1.00 84.00 87 GLN A O 1
ATOM 671 N N . SER A 1 88 ? 2.781 -17.276 -11.462 1.00 77.25 88 SER A N 1
ATOM 672 C CA . SER A 1 88 ? 2.096 -17.053 -10.183 1.00 77.25 88 SER A CA 1
ATOM 673 C C . SER A 1 88 ? 2.604 -15.824 -9.426 1.00 77.25 88 SER A C 1
ATOM 675 O O . SER A 1 88 ? 1.838 -15.183 -8.703 1.00 77.25 88 SER A O 1
ATOM 677 N N . GLN A 1 89 ? 3.873 -15.449 -9.616 1.00 79.25 89 GLN A N 1
ATOM 678 C CA . GLN A 1 89 ? 4.536 -14.342 -8.919 1.00 79.25 89 GLN A CA 1
ATOM 679 C C . GLN A 1 89 ? 5.311 -13.428 -9.890 1.00 79.25 89 GLN A C 1
ATOM 681 O O . GLN A 1 89 ? 6.495 -13.144 -9.672 1.00 79.25 89 GLN A O 1
ATOM 686 N N . PRO A 1 90 ? 4.664 -12.907 -10.953 1.00 81.00 90 PRO A N 1
ATOM 687 C CA . PRO A 1 90 ? 5.352 -12.193 -12.031 1.00 81.00 90 PRO A CA 1
ATOM 688 C C . PRO A 1 90 ? 6.183 -11.003 -11.529 1.00 81.00 90 PRO A C 1
ATOM 690 O O . PRO A 1 90 ? 7.195 -10.649 -12.125 1.00 81.00 90 PRO A O 1
ATOM 693 N N . PHE A 1 91 ? 5.798 -10.383 -10.412 1.00 72.75 91 PHE A N 1
ATOM 694 C CA . PHE A 1 91 ? 6.561 -9.288 -9.811 1.00 72.75 91 PHE A CA 1
ATOM 695 C C . PHE A 1 91 ? 7.898 -9.724 -9.213 1.00 72.75 91 PHE A C 1
ATOM 697 O O . PHE A 1 91 ? 8.882 -9.002 -9.375 1.00 72.75 91 PHE A O 1
ATOM 704 N N . LEU A 1 92 ? 7.947 -10.881 -8.548 1.00 78.00 92 LEU A N 1
ATOM 705 C CA . LEU A 1 92 ? 9.202 -11.432 -8.042 1.00 78.00 92 LEU A CA 1
ATOM 706 C C . LEU A 1 92 ? 10.106 -11.795 -9.223 1.00 78.00 92 LEU A C 1
ATOM 708 O O . LEU A 1 92 ? 11.253 -11.356 -9.268 1.00 78.00 92 LEU A O 1
ATOM 712 N N . PHE A 1 93 ? 9.539 -12.471 -10.229 1.00 86.50 93 PHE A N 1
ATOM 713 C CA . PHE A 1 93 ? 10.242 -12.822 -11.461 1.00 86.50 93 PHE A CA 1
ATOM 714 C C . PHE A 1 93 ? 10.899 -11.604 -12.117 1.00 86.50 93 PHE A C 1
ATOM 716 O O . PHE A 1 93 ? 12.106 -11.587 -12.363 1.00 86.50 93 PHE A O 1
ATOM 723 N N . TRP A 1 94 ? 10.118 -10.551 -12.372 1.00 84.19 94 TRP A N 1
ATOM 724 C CA . TRP A 1 94 ? 10.627 -9.369 -13.061 1.00 84.19 94 TRP A CA 1
ATOM 725 C C . TRP A 1 94 ? 11.556 -8.522 -12.193 1.00 84.19 94 TRP A C 1
ATOM 727 O O . TRP A 1 94 ? 12.447 -7.892 -12.751 1.00 84.19 94 TRP A O 1
ATOM 737 N N . THR A 1 95 ? 11.421 -8.539 -10.863 1.00 79.31 95 THR A N 1
ATOM 738 C CA . THR A 1 95 ? 12.392 -7.896 -9.957 1.00 79.31 95 THR A CA 1
ATOM 739 C C . THR A 1 95 ? 13.758 -8.579 -10.044 1.00 79.31 95 THR A C 1
ATOM 741 O O . THR A 1 95 ? 14.763 -7.895 -10.244 1.00 79.31 95 THR A O 1
ATOM 744 N N . ILE A 1 96 ? 13.793 -9.917 -9.975 1.00 81.38 96 ILE A N 1
ATOM 745 C CA . ILE A 1 96 ? 15.024 -10.713 -10.112 1.00 81.38 96 ILE A CA 1
ATOM 746 C C . ILE A 1 96 ? 15.671 -10.449 -11.477 1.00 81.38 96 ILE A C 1
ATOM 748 O O . ILE A 1 96 ? 16.837 -10.055 -11.556 1.00 81.38 96 ILE A O 1
ATOM 752 N N . ALA A 1 97 ? 14.894 -10.577 -12.556 1.00 82.94 97 ALA A N 1
ATOM 753 C CA . ALA A 1 97 ? 15.387 -10.371 -13.914 1.00 82.94 97 ALA A CA 1
ATOM 754 C C . ALA A 1 97 ? 15.870 -8.926 -14.149 1.00 82.94 97 ALA A C 1
ATOM 756 O O . ALA A 1 97 ? 16.934 -8.712 -14.731 1.00 82.94 97 ALA A O 1
ATOM 757 N N . ALA A 1 98 ? 15.122 -7.915 -13.691 1.00 80.50 98 ALA A N 1
ATOM 758 C CA . ALA A 1 98 ? 15.488 -6.508 -13.857 1.00 80.50 98 ALA A CA 1
ATOM 759 C C . ALA A 1 98 ? 16.786 -6.150 -13.125 1.00 80.50 98 ALA A C 1
ATOM 761 O O . ALA A 1 98 ? 17.591 -5.390 -13.673 1.00 80.50 98 ALA A O 1
ATOM 762 N N . ARG A 1 99 ? 16.997 -6.703 -11.922 1.00 77.12 99 ARG A N 1
ATOM 763 C CA . ARG A 1 99 ? 18.229 -6.504 -11.153 1.00 77.12 99 ARG A CA 1
ATOM 764 C C . ARG A 1 99 ? 19.416 -7.188 -11.824 1.00 77.12 99 ARG A C 1
ATOM 766 O O . ARG A 1 99 ? 20.438 -6.540 -12.018 1.00 77.12 99 ARG A O 1
ATOM 773 N N . PHE A 1 100 ? 19.255 -8.434 -12.272 1.00 78.81 100 PHE A N 1
ATOM 774 C CA . PHE A 1 100 ? 20.294 -9.156 -13.015 1.00 78.81 100 PHE A CA 1
ATOM 775 C C . PHE A 1 100 ? 20.728 -8.404 -14.284 1.00 78.81 100 PHE A C 1
ATOM 777 O O . PHE A 1 100 ? 21.913 -8.187 -14.522 1.00 78.81 100 PHE A O 1
ATOM 784 N N . MET A 1 101 ? 19.765 -7.893 -15.055 1.00 76.94 101 MET A N 1
ATOM 785 C CA . MET A 1 101 ? 20.016 -7.091 -16.260 1.00 76.94 101 MET A CA 1
ATOM 786 C C . MET A 1 101 ? 20.555 -5.674 -15.982 1.00 76.94 101 MET A C 1
ATOM 788 O O . MET A 1 101 ? 20.779 -4.907 -16.925 1.00 76.94 101 MET A O 1
ATOM 792 N N . SER A 1 102 ? 20.734 -5.299 -14.711 1.00 75.25 102 SER A N 1
ATOM 793 C CA . SER A 1 102 ? 21.177 -3.971 -14.277 1.00 75.25 102 SER A CA 1
ATOM 794 C C . SER A 1 102 ? 20.340 -2.827 -14.867 1.00 75.25 102 SER A C 1
ATOM 796 O O . SER A 1 102 ? 20.874 -1.804 -15.311 1.00 75.25 102 SER A O 1
ATOM 798 N N . LEU A 1 103 ? 19.011 -3.002 -14.939 1.00 75.50 103 LEU A N 1
ATOM 799 C CA . LEU A 1 103 ? 18.110 -1.974 -15.485 1.00 75.50 103 LEU A CA 1
ATOM 800 C C . LEU A 1 103 ? 18.075 -0.693 -14.635 1.00 75.50 103 LEU A C 1
ATOM 802 O O . LEU A 1 103 ? 17.618 0.346 -15.116 1.00 75.50 103 LEU A O 1
ATOM 806 N N . ASP A 1 104 ? 18.584 -0.760 -13.407 1.00 68.00 104 ASP A N 1
ATOM 807 C CA . ASP A 1 104 ? 18.843 0.364 -12.511 1.00 68.00 104 ASP A CA 1
ATOM 808 C C . ASP A 1 104 ? 19.916 1.325 -13.045 1.00 68.00 104 ASP A C 1
ATOM 810 O O . ASP A 1 104 ? 19.909 2.508 -12.706 1.00 68.00 104 ASP A O 1
ATOM 814 N N . ARG A 1 105 ? 20.806 0.866 -13.934 1.00 70.06 105 ARG A N 1
ATOM 815 C CA . ARG A 1 105 ? 21.945 1.661 -14.408 1.00 70.06 105 ARG A CA 1
ATOM 816 C C . ARG A 1 105 ? 21.632 2.452 -15.673 1.00 70.06 105 ARG A C 1
ATOM 818 O O . ARG A 1 105 ? 20.939 2.011 -16.591 1.00 70.06 105 ARG A O 1
ATOM 825 N N . GLN A 1 106 ? 22.229 3.642 -15.780 1.00 61.81 106 GLN A N 1
ATOM 826 C CA . GLN A 1 106 ? 22.136 4.454 -17.001 1.00 61.81 106 GLN A CA 1
ATOM 827 C C . GLN A 1 106 ? 22.812 3.774 -18.204 1.00 61.81 106 GLN A C 1
ATOM 829 O O . GLN A 1 106 ? 22.303 3.858 -19.326 1.00 61.81 106 GLN A O 1
ATOM 834 N N . GLN A 1 107 ? 23.934 3.094 -17.959 1.00 64.56 107 GLN A N 1
ATOM 835 C CA . GLN A 1 107 ? 24.621 2.222 -18.905 1.00 64.56 107 GLN A CA 1
ATOM 836 C C . GLN A 1 107 ? 24.623 0.804 -18.332 1.00 64.56 107 GLN A C 1
ATOM 838 O O . GLN A 1 107 ? 25.210 0.552 -17.284 1.00 64.56 107 GLN A O 1
ATOM 843 N N . THR A 1 108 ? 23.934 -0.109 -19.012 1.00 58.88 108 THR A N 1
ATOM 844 C CA . THR A 1 108 ? 23.920 -1.538 -18.678 1.00 58.88 108 THR A CA 1
ATOM 845 C C . THR A 1 108 ? 25.261 -2.130 -19.100 1.00 58.88 108 THR A C 1
ATOM 847 O O . THR A 1 108 ? 25.570 -2.111 -20.297 1.00 58.88 108 THR A O 1
ATOM 850 N N . VAL A 1 109 ? 26.054 -2.599 -18.139 1.00 59.75 109 VAL A N 1
ATOM 851 C CA . VAL A 1 109 ? 27.322 -3.300 -18.375 1.00 59.75 109 VAL A CA 1
ATOM 852 C C . VAL A 1 109 ? 27.229 -4.655 -17.667 1.00 59.75 109 VAL A C 1
ATOM 854 O O . VAL A 1 109 ? 27.085 -4.646 -16.446 1.00 59.75 109 VAL A O 1
ATOM 857 N N . PRO A 1 110 ? 27.299 -5.790 -18.390 1.00 62.53 110 PRO A N 1
ATOM 858 C CA . PRO A 1 110 ? 27.428 -5.910 -19.847 1.00 62.53 110 PRO A CA 1
ATOM 859 C C . PRO A 1 110 ? 26.194 -5.380 -20.602 1.00 62.53 110 PRO A C 1
ATOM 861 O O . PRO A 1 110 ? 25.124 -5.158 -20.034 1.00 62.53 110 PRO A O 1
ATOM 864 N N . SER A 1 111 ? 26.347 -5.106 -21.902 1.00 66.31 111 SER A N 1
ATOM 865 C CA . SER A 1 111 ? 25.239 -4.584 -22.710 1.00 66.31 111 SER A CA 1
ATOM 866 C C . SER A 1 111 ? 24.068 -5.577 -22.734 1.00 66.31 111 SER A C 1
ATOM 868 O O . SER A 1 111 ? 24.278 -6.785 -22.800 1.00 66.31 111 SER A O 1
ATOM 870 N N . LEU A 1 112 ? 22.823 -5.095 -22.751 1.00 66.75 112 LEU A N 1
ATOM 871 C CA . LEU A 1 112 ? 21.659 -5.992 -22.838 1.00 66.75 112 LEU A CA 1
ATOM 872 C C . LEU A 1 112 ? 21.732 -6.934 -24.047 1.00 66.75 112 LEU A C 1
ATOM 874 O O . LEU A 1 112 ? 21.397 -8.104 -23.938 1.00 66.75 112 LEU A O 1
ATOM 878 N N . ARG A 1 113 ? 22.274 -6.455 -25.174 1.00 63.91 113 ARG A N 1
ATOM 879 C CA . ARG A 1 113 ? 22.479 -7.281 -26.368 1.00 63.91 113 ARG A CA 1
ATOM 880 C C . ARG A 1 113 ? 23.472 -8.423 -26.130 1.00 63.91 113 ARG A C 1
ATOM 882 O O . ARG A 1 113 ? 23.244 -9.514 -26.632 1.00 63.91 113 ARG A O 1
ATOM 889 N N . SER A 1 114 ? 24.559 -8.183 -25.393 1.00 63.25 114 SER A N 1
ATOM 890 C CA . SER A 1 114 ? 25.514 -9.248 -25.040 1.00 63.25 114 SER A CA 1
ATOM 891 C C . SER A 1 114 ? 24.929 -10.260 -24.057 1.00 63.25 114 SER A C 1
ATOM 893 O O . SER A 1 114 ? 25.393 -11.388 -24.028 1.00 63.25 114 SER A O 1
ATOM 895 N N . LEU A 1 115 ? 23.891 -9.874 -23.314 1.00 59.75 115 LEU A N 1
ATOM 896 C CA . LEU A 1 115 ? 23.102 -10.771 -22.475 1.00 59.75 115 LEU A CA 1
ATOM 897 C C . LEU A 1 115 ? 21.952 -11.440 -23.244 1.00 59.75 115 LEU A C 1
ATOM 899 O O . LEU A 1 115 ? 21.072 -11.971 -22.602 1.00 59.75 115 LEU A O 1
ATOM 903 N N . GLY A 1 116 ? 21.864 -11.361 -24.579 1.00 59.00 116 GLY A N 1
ATOM 904 C CA . GLY A 1 116 ? 20.733 -11.944 -25.329 1.00 59.00 116 GLY A CA 1
ATOM 905 C C . GLY A 1 116 ? 19.395 -11.207 -25.155 1.00 59.00 116 GLY A C 1
ATOM 906 O O . GLY A 1 116 ? 18.360 -11.649 -25.629 1.00 59.00 116 GLY A O 1
ATOM 907 N N . VAL A 1 117 ? 19.381 -10.038 -24.515 1.00 62.81 117 VAL A N 1
ATOM 908 C CA . VAL A 1 117 ? 18.167 -9.239 -24.322 1.00 62.81 117 VAL A CA 1
ATOM 909 C C . VAL A 1 117 ? 18.027 -8.267 -25.488 1.00 62.81 117 VAL A C 1
ATOM 911 O O . VAL A 1 117 ? 18.868 -7.380 -25.693 1.00 62.81 117 VAL A O 1
ATOM 914 N N . ALA A 1 118 ? 16.935 -8.382 -26.248 1.00 62.78 118 ALA A N 1
ATOM 915 C CA . ALA A 1 118 ? 16.596 -7.376 -27.244 1.00 62.78 118 ALA A CA 1
ATOM 916 C C . ALA A 1 118 ? 16.337 -6.057 -26.507 1.00 62.78 118 ALA A C 1
ATOM 918 O O . ALA A 1 118 ? 15.349 -5.902 -25.787 1.00 62.78 118 ALA A O 1
ATOM 919 N N . SER A 1 119 ? 17.268 -5.10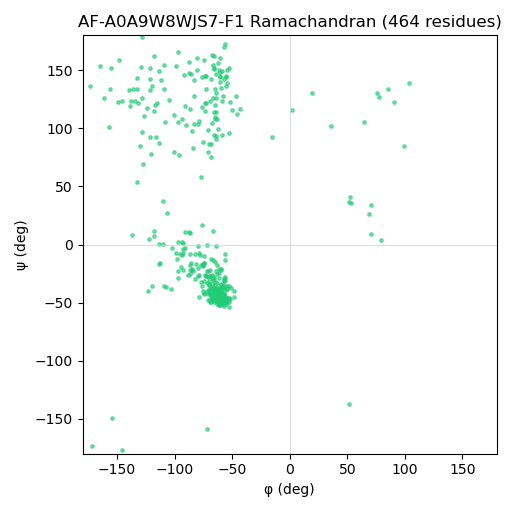8 -26.638 1.00 57.25 119 SER A N 1
ATOM 920 C CA . SER A 1 119 ? 17.196 -3.836 -25.930 1.00 57.25 119 SER A CA 1
ATOM 921 C C . SER A 1 119 ? 15.938 -3.084 -26.365 1.00 57.25 119 SER A C 1
ATOM 923 O O . SER A 1 119 ? 15.929 -2.442 -27.419 1.00 57.25 119 SER A O 1
ATOM 925 N N . GLY A 1 120 ? 14.879 -3.153 -25.555 1.00 63.19 120 GLY A N 1
ATOM 926 C CA . GLY A 1 120 ? 13.737 -2.255 -25.672 1.00 63.19 120 GLY A CA 1
ATOM 927 C C . GLY A 1 120 ? 14.190 -0.793 -25.567 1.00 63.19 120 GLY A C 1
ATOM 928 O O . GLY A 1 120 ? 15.339 -0.494 -25.224 1.00 63.19 120 GLY A O 1
ATOM 929 N N . SER A 1 121 ? 13.295 0.155 -25.854 1.00 75.25 121 SER A N 1
ATOM 930 C CA . SER A 1 121 ? 13.639 1.582 -25.758 1.00 75.25 121 SER A CA 1
ATOM 931 C C . SER A 1 121 ? 14.186 1.945 -24.366 1.00 75.25 121 SER A C 1
ATOM 933 O O . SER A 1 121 ? 13.776 1.368 -23.358 1.00 75.25 121 SER A O 1
ATOM 935 N N . ILE A 1 122 ? 15.065 2.953 -24.276 1.00 75.56 122 ILE A N 1
ATOM 936 C CA . ILE A 1 122 ? 15.572 3.463 -22.982 1.00 75.56 122 ILE A CA 1
ATOM 937 C C . ILE A 1 122 ? 14.407 3.774 -22.027 1.00 75.56 122 ILE A C 1
ATOM 939 O O . ILE A 1 122 ? 14.485 3.485 -20.836 1.00 75.56 122 ILE A O 1
ATOM 943 N N . ARG A 1 123 ? 13.301 4.296 -22.572 1.00 79.62 123 ARG A N 1
ATOM 944 C CA . ARG A 1 123 ? 12.050 4.548 -21.851 1.00 79.62 123 ARG A CA 1
ATOM 945 C C . ARG A 1 123 ? 11.424 3.273 -21.282 1.00 79.62 123 ARG A C 1
ATOM 947 O O . ARG A 1 123 ? 11.030 3.279 -20.122 1.00 79.62 123 ARG A O 1
ATOM 954 N N . ALA A 1 124 ? 11.332 2.204 -22.072 1.00 76.81 124 ALA A N 1
ATOM 955 C CA . ALA A 1 124 ? 10.785 0.923 -21.623 1.00 76.81 124 ALA A CA 1
ATOM 956 C C . ALA A 1 124 ? 11.595 0.355 -20.452 1.00 76.81 124 ALA A C 1
ATOM 958 O O . ALA A 1 124 ? 11.013 -0.044 -19.447 1.00 76.81 124 ALA A O 1
ATOM 959 N N . ARG A 1 125 ? 12.930 0.409 -20.534 1.00 78.44 125 ARG A N 1
ATOM 960 C CA . ARG A 1 125 ? 13.818 -0.046 -19.452 1.00 78.44 125 ARG A CA 1
ATOM 961 C C . ARG A 1 125 ? 13.621 0.749 -18.168 1.00 78.44 125 ARG A C 1
ATOM 963 O O . ARG A 1 125 ? 13.362 0.160 -17.126 1.00 78.44 125 ARG A O 1
ATOM 970 N N . ILE A 1 126 ? 13.679 2.080 -18.267 1.00 83.94 126 ILE A N 1
ATOM 971 C CA . ILE A 1 126 ? 13.498 2.977 -17.120 1.00 83.94 126 ILE A CA 1
ATOM 972 C C . ILE A 1 126 ? 12.137 2.732 -16.468 1.00 83.94 126 ILE A C 1
ATOM 974 O O . ILE A 1 126 ? 12.063 2.518 -15.265 1.00 83.94 126 ILE A O 1
ATOM 978 N N . ASN A 1 127 ? 11.061 2.711 -17.256 1.00 84.31 127 ASN A N 1
ATOM 979 C CA . ASN A 1 127 ? 9.719 2.512 -16.716 1.00 84.31 127 ASN A CA 1
ATOM 980 C C . ASN A 1 127 ? 9.547 1.120 -16.093 1.00 84.31 127 ASN A C 1
ATOM 982 O O . ASN A 1 127 ? 8.822 0.992 -15.112 1.00 84.31 127 ASN A O 1
ATOM 986 N N . THR A 1 128 ? 10.226 0.102 -16.627 1.00 82.31 128 THR A N 1
ATOM 987 C CA . THR A 1 128 ? 10.224 -1.250 -16.051 1.00 82.31 128 THR A CA 1
ATOM 988 C C . THR A 1 128 ? 10.935 -1.270 -14.701 1.00 82.31 128 THR A C 1
ATOM 990 O O . THR A 1 128 ? 10.359 -1.762 -13.736 1.00 82.31 128 THR A O 1
ATOM 993 N N . TRP A 1 129 ? 12.123 -0.664 -14.593 1.00 86.31 129 TRP A N 1
ATOM 994 C CA . TRP A 1 129 ? 12.840 -0.543 -13.319 1.00 86.31 129 TRP A CA 1
ATOM 995 C C . TRP A 1 129 ? 12.036 0.239 -12.272 1.00 86.31 129 TRP A C 1
ATOM 997 O O . TRP A 1 129 ? 11.815 -0.249 -11.166 1.00 86.31 129 TRP A O 1
ATOM 1007 N N . LEU A 1 130 ? 11.516 1.416 -12.642 1.00 88.56 130 LEU A N 1
ATOM 1008 C CA . LEU A 1 130 ? 10.661 2.219 -11.761 1.00 88.56 130 LEU A CA 1
ATOM 1009 C C . LEU A 1 130 ? 9.396 1.455 -11.338 1.00 88.56 130 LEU A C 1
ATOM 1011 O O . LEU A 1 130 ? 8.923 1.624 -10.216 1.00 88.56 130 LEU A O 1
ATOM 1015 N N . GLY A 1 131 ? 8.848 0.621 -12.227 1.00 84.69 131 GLY A N 1
ATOM 1016 C CA . GLY A 1 131 ? 7.696 -0.237 -11.951 1.00 84.69 131 GLY A CA 1
ATOM 1017 C C . GLY A 1 131 ? 8.017 -1.324 -10.936 1.00 84.69 131 GLY A C 1
ATOM 1018 O O . GLY A 1 131 ? 7.273 -1.469 -9.968 1.00 84.69 131 GLY A O 1
ATOM 1019 N N . CYS A 1 132 ? 9.142 -2.023 -11.119 1.00 84.75 132 CYS A N 1
ATOM 1020 C CA . CYS A 1 132 ? 9.627 -3.026 -10.172 1.00 84.75 132 CYS A CA 1
ATOM 1021 C C . CYS A 1 132 ? 9.809 -2.393 -8.793 1.00 84.75 132 CYS A C 1
ATOM 1023 O O . CYS A 1 132 ? 9.166 -2.842 -7.853 1.00 84.75 132 CYS A O 1
ATOM 1025 N N . PHE A 1 133 ? 10.546 -1.279 -8.707 1.00 89.00 133 PHE A N 1
ATOM 1026 C CA . PHE A 1 133 ? 10.735 -0.527 -7.465 1.00 89.00 133 PHE A CA 1
ATOM 1027 C C . PHE A 1 133 ? 9.414 -0.115 -6.799 1.00 89.00 133 PHE A C 1
ATOM 1029 O O . PHE A 1 133 ? 9.209 -0.327 -5.606 1.00 89.00 133 PHE A O 1
ATOM 1036 N N . CYS A 1 134 ? 8.494 0.482 -7.560 1.00 90.38 134 CYS A N 1
ATOM 1037 C CA . CYS A 1 134 ? 7.235 0.971 -7.007 1.00 90.38 134 CYS A CA 1
ATOM 1038 C C . CYS A 1 134 ? 6.371 -0.171 -6.457 1.00 90.38 134 CYS A C 1
ATOM 1040 O O . CYS A 1 134 ? 5.785 -0.044 -5.380 1.00 90.38 134 CYS A O 1
ATOM 1042 N N . VAL A 1 135 ? 6.258 -1.276 -7.199 1.00 85.25 135 VAL A N 1
ATOM 1043 C CA . VAL A 1 135 ? 5.420 -2.408 -6.794 1.00 85.25 135 VAL A CA 1
ATOM 1044 C C . VAL A 1 135 ? 6.074 -3.197 -5.667 1.00 85.25 135 VAL A C 1
ATOM 1046 O O . VAL A 1 135 ? 5.376 -3.534 -4.714 1.00 85.25 135 VAL A O 1
ATOM 1049 N N . SER A 1 136 ? 7.384 -3.453 -5.734 1.00 83.62 136 SER A N 1
ATOM 1050 C CA . SER A 1 136 ? 8.109 -4.208 -4.710 1.00 83.62 136 SER A CA 1
ATOM 1051 C C . SER A 1 136 ? 8.060 -3.493 -3.363 1.00 83.62 136 SER A C 1
ATOM 1053 O O . SER A 1 136 ? 7.658 -4.092 -2.372 1.00 83.62 136 SER A O 1
ATOM 1055 N N . THR A 1 137 ? 8.350 -2.189 -3.334 1.00 89.94 137 THR A N 1
ATOM 1056 C CA . THR A 1 137 ? 8.284 -1.381 -2.109 1.00 89.94 137 THR A CA 1
ATOM 1057 C C . THR A 1 137 ? 6.859 -1.301 -1.570 1.00 89.94 137 THR A C 1
ATOM 1059 O O . THR A 1 137 ? 6.636 -1.485 -0.374 1.00 89.94 137 THR A O 1
ATOM 1062 N N . SER A 1 138 ? 5.867 -1.103 -2.449 1.00 87.50 138 SER A N 1
ATOM 1063 C CA . SER A 1 138 ? 4.467 -1.087 -2.027 1.00 87.50 138 SER A CA 1
ATOM 1064 C C . SER A 1 138 ? 4.041 -2.436 -1.447 1.00 87.50 138 SER A C 1
ATOM 1066 O O . SER A 1 138 ? 3.353 -2.464 -0.430 1.00 87.50 138 SER A O 1
ATOM 1068 N N . LEU A 1 139 ? 4.430 -3.554 -2.058 1.00 83.88 139 LEU A N 1
ATOM 1069 C CA . LEU A 1 139 ? 4.090 -4.886 -1.567 1.00 83.88 139 LEU A CA 1
ATOM 1070 C C . LEU A 1 139 ? 4.770 -5.175 -0.226 1.00 83.88 139 LEU A C 1
ATOM 1072 O O . LEU A 1 139 ? 4.075 -5.577 0.704 1.00 83.88 139 LEU A O 1
ATOM 1076 N N . SER A 1 140 ? 6.070 -4.893 -0.099 1.00 84.69 140 SER A N 1
ATOM 1077 C CA . SER A 1 140 ? 6.806 -5.011 1.165 1.00 84.69 140 SER A CA 1
ATOM 1078 C C . SER A 1 140 ? 6.120 -4.244 2.290 1.00 84.69 140 SER A C 1
ATOM 1080 O O . SER A 1 140 ? 5.856 -4.816 3.345 1.00 84.69 140 SER A O 1
ATOM 1082 N N . LEU A 1 141 ? 5.695 -3.002 2.035 1.00 86.06 141 LEU A N 1
ATOM 1083 C CA . LEU A 1 141 ? 4.954 -2.196 3.008 1.00 86.06 141 LEU A CA 1
ATOM 1084 C C . LEU A 1 141 ? 3.658 -2.880 3.486 1.00 86.06 141 LEU A C 1
ATOM 1086 O O . LEU A 1 141 ? 3.351 -2.880 4.679 1.00 86.06 141 LEU A O 1
ATOM 1090 N N . HIS A 1 142 ? 2.895 -3.480 2.564 1.00 81.31 142 HIS A N 1
ATOM 1091 C CA . HIS A 1 142 ? 1.645 -4.182 2.884 1.00 81.31 142 HIS A CA 1
ATOM 1092 C C . HIS A 1 142 ? 1.855 -5.556 3.529 1.00 81.31 142 HIS A C 1
ATOM 1094 O O . HIS A 1 142 ? 0.912 -6.083 4.117 1.00 81.31 142 HIS A O 1
ATOM 1100 N N . LEU A 1 143 ? 3.048 -6.139 3.403 1.00 81.44 143 LEU A N 1
ATOM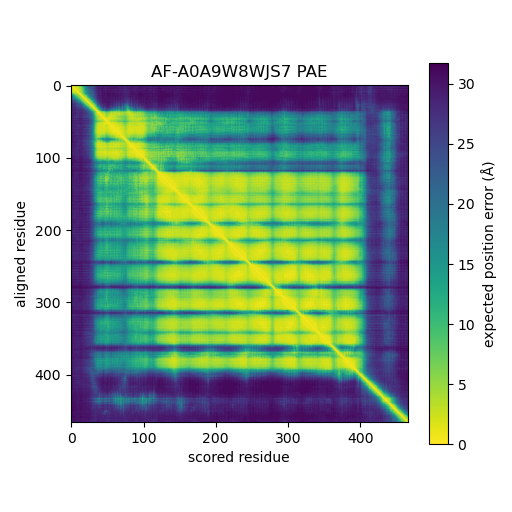 1101 C CA . LEU A 1 143 ? 3.442 -7.389 4.057 1.00 81.44 143 LEU A CA 1
ATOM 1102 C C . LEU A 1 143 ? 4.200 -7.150 5.372 1.00 81.44 143 LEU A C 1
ATOM 1104 O O . LEU A 1 143 ? 4.407 -8.090 6.137 1.00 81.44 143 LEU A O 1
ATOM 1108 N N . GLY A 1 144 ? 4.549 -5.894 5.669 1.00 79.25 144 GLY A N 1
ATOM 1109 C CA . GLY A 1 144 ? 5.306 -5.521 6.861 1.00 79.25 144 GLY A CA 1
ATOM 1110 C C . GLY A 1 144 ? 6.759 -5.979 6.774 1.00 79.25 144 GLY A C 1
ATOM 1111 O O . GLY A 1 144 ? 7.333 -6.370 7.784 1.00 79.25 144 GLY A O 1
ATOM 1112 N N . LEU A 1 145 ? 7.311 -5.974 5.560 1.00 83.00 145 LEU A N 1
ATOM 1113 C CA . LEU A 1 145 ? 8.680 -6.358 5.237 1.00 83.00 145 LEU A CA 1
ATOM 1114 C C . LEU A 1 145 ? 9.497 -5.114 4.860 1.00 83.00 145 LEU A C 1
ATOM 1116 O O . LEU A 1 145 ? 8.921 -4.132 4.374 1.00 83.00 145 LEU A O 1
ATOM 1120 N N . PRO A 1 146 ? 10.830 -5.145 5.029 1.00 81.31 146 PRO A N 1
ATOM 1121 C CA . PRO A 1 146 ? 11.685 -4.096 4.495 1.00 81.31 146 PRO A CA 1
ATOM 1122 C C . PRO A 1 146 ? 11.560 -4.007 2.957 1.00 81.31 146 PRO A C 1
ATOM 1124 O O . PRO A 1 146 ? 11.295 -5.013 2.280 1.00 81.31 146 PRO A O 1
ATOM 1127 N N . PRO A 1 147 ? 11.706 -2.805 2.374 1.00 85.06 147 PRO A N 1
ATOM 1128 C CA . PRO A 1 147 ? 11.810 -2.644 0.929 1.00 85.06 147 PRO A CA 1
ATOM 1129 C C . PRO A 1 147 ? 13.029 -3.412 0.393 1.00 85.06 147 PRO A C 1
ATOM 1131 O O . PRO A 1 147 ? 14.107 -3.274 0.956 1.00 85.06 147 PRO A O 1
ATOM 1134 N N . PRO A 1 148 ? 12.907 -4.164 -0.713 1.00 78.31 148 PRO A N 1
ATOM 1135 C CA . PRO A 1 148 ? 14.025 -4.935 -1.264 1.00 78.31 148 PRO A CA 1
ATOM 1136 C C . PRO A 1 148 ? 15.024 -4.076 -2.057 1.00 78.31 148 PRO A C 1
ATOM 1138 O O . PRO A 1 148 ? 16.048 -4.576 -2.507 1.00 78.31 148 PRO A O 1
ATOM 1141 N N . ILE A 1 149 ? 14.686 -2.808 -2.308 1.00 82.94 149 ILE A N 1
ATOM 1142 C CA . ILE A 1 149 ? 15.519 -1.839 -3.021 1.00 82.94 149 ILE A CA 1
ATOM 1143 C C . ILE A 1 149 ? 15.602 -0.602 -2.129 1.00 82.94 149 ILE A C 1
ATOM 1145 O O . ILE A 1 149 ? 14.684 0.223 -2.115 1.00 82.94 149 ILE A O 1
ATOM 1149 N N . ASP A 1 150 ? 16.680 -0.505 -1.362 1.00 82.19 150 ASP A N 1
ATOM 1150 C CA . ASP A 1 150 ? 16.850 0.485 -0.298 1.00 82.19 150 ASP A CA 1
ATOM 1151 C C . ASP A 1 150 ? 18.246 1.136 -0.260 1.00 82.19 150 ASP A C 1
ATOM 1153 O O . ASP A 1 150 ? 18.536 1.906 0.654 1.00 82.19 150 ASP A O 1
ATOM 1157 N N . SER A 1 151 ? 19.096 0.890 -1.265 1.00 84.06 151 SER A N 1
ATOM 1158 C CA . SER A 1 151 ? 20.442 1.470 -1.322 1.00 84.06 151 SER A CA 1
ATOM 1159 C C . SER A 1 151 ? 20.460 2.918 -1.837 1.00 84.06 151 SER A C 1
ATOM 1161 O O . SER A 1 151 ? 19.674 3.310 -2.707 1.00 84.06 151 SER A O 1
ATOM 1163 N N . ASP A 1 152 ? 21.438 3.708 -1.382 1.00 83.44 152 ASP A N 1
ATOM 1164 C CA . ASP A 1 152 ? 21.646 5.090 -1.846 1.00 83.44 152 ASP A CA 1
ATOM 1165 C C . ASP A 1 152 ? 21.908 5.181 -3.360 1.00 83.44 152 ASP A C 1
ATOM 1167 O O . ASP A 1 152 ? 21.483 6.135 -4.023 1.00 83.44 152 ASP A O 1
ATOM 1171 N N . LEU A 1 153 ? 22.577 4.174 -3.933 1.00 83.62 153 LEU A N 1
ATOM 1172 C CA . LEU A 1 153 ? 22.817 4.079 -5.375 1.00 83.62 153 LEU A CA 1
ATOM 1173 C C . LEU A 1 153 ? 21.509 3.879 -6.149 1.00 83.62 153 LEU A C 1
ATOM 1175 O O . LEU A 1 153 ? 21.289 4.530 -7.181 1.00 83.62 153 LEU A O 1
ATOM 1179 N N . ASP A 1 154 ? 20.622 3.022 -5.641 1.00 85.38 154 ASP A N 1
ATOM 1180 C CA . ASP A 1 154 ? 19.309 2.791 -6.239 1.00 85.38 154 ASP A CA 1
ATOM 1181 C C . ASP A 1 154 ? 18.454 4.064 -6.156 1.00 85.38 154 ASP A C 1
ATOM 1183 O O . ASP A 1 154 ? 17.864 4.485 -7.159 1.00 85.38 154 ASP A O 1
ATOM 1187 N N . PHE A 1 155 ? 18.458 4.753 -5.010 1.00 90.00 155 PHE A N 1
ATOM 1188 C CA . PHE A 1 155 ? 17.754 6.027 -4.833 1.00 90.00 155 PHE A CA 1
ATOM 1189 C C . PHE A 1 155 ? 18.278 7.122 -5.767 1.00 90.00 155 PHE A C 1
ATOM 1191 O O . PHE A 1 155 ? 17.486 7.821 -6.413 1.00 90.00 155 PHE A O 1
ATOM 1198 N N . GLY A 1 156 ? 19.600 7.249 -5.905 1.00 88.31 156 GLY A N 1
ATOM 1199 C CA . GLY A 1 156 ? 20.228 8.178 -6.847 1.00 88.31 156 GLY A CA 1
ATOM 1200 C C . GLY A 1 156 ? 19.812 7.905 -8.296 1.00 88.31 156 GLY A C 1
ATOM 1201 O O . GLY A 1 156 ? 19.470 8.832 -9.045 1.00 88.31 156 GLY A O 1
ATOM 1202 N N . SER A 1 157 ? 19.757 6.629 -8.678 1.00 87.75 157 SER A N 1
ATOM 1203 C CA . SER A 1 157 ? 19.339 6.193 -10.014 1.00 87.75 157 SER A CA 1
ATOM 1204 C C . SER A 1 157 ? 17.858 6.480 -10.275 1.00 87.75 157 SER A C 1
ATOM 1206 O O . SER A 1 157 ? 17.513 7.081 -11.298 1.00 87.75 157 SER A O 1
ATOM 1208 N N . ILE A 1 158 ? 16.979 6.167 -9.318 1.00 91.44 158 ILE A N 1
ATOM 1209 C CA . ILE A 1 158 ? 15.540 6.460 -9.388 1.00 91.44 158 ILE A CA 1
ATOM 1210 C C . ILE A 1 158 ? 15.298 7.969 -9.518 1.00 91.44 158 ILE A C 1
ATOM 1212 O O . ILE A 1 158 ? 14.548 8.401 -10.399 1.00 91.44 158 ILE A O 1
ATOM 1216 N N . HIS A 1 159 ? 15.975 8.797 -8.716 1.00 91.62 159 HIS A N 1
ATOM 1217 C CA . HIS A 1 159 ? 15.897 10.255 -8.838 1.00 91.62 159 HIS A CA 1
ATOM 1218 C C . HIS A 1 159 ? 16.328 10.742 -10.223 1.00 91.62 159 HIS A C 1
ATOM 1220 O O . HIS A 1 159 ? 15.650 11.581 -10.828 1.00 91.62 159 HIS A O 1
ATOM 1226 N N . SER A 1 160 ? 17.434 10.209 -10.748 1.00 89.44 160 SER A N 1
ATOM 1227 C CA . SER A 1 160 ? 17.919 10.538 -12.088 1.00 89.44 160 SER A CA 1
ATOM 1228 C C . SER A 1 160 ? 16.888 10.191 -13.165 1.00 89.44 160 SER A C 1
ATOM 1230 O O . SER A 1 160 ? 16.619 10.996 -14.059 1.00 89.44 160 SER A O 1
ATOM 1232 N N . PHE A 1 161 ? 16.253 9.025 -13.061 1.00 90.44 161 PHE A N 1
ATOM 1233 C CA . PHE A 1 161 ? 15.228 8.577 -13.997 1.00 90.44 161 PHE A CA 1
ATOM 1234 C C . PHE A 1 161 ? 13.942 9.399 -13.929 1.00 90.44 161 PHE A C 1
ATOM 1236 O O . PHE A 1 161 ? 13.401 9.764 -14.977 1.00 90.44 161 PHE A O 1
ATOM 1243 N N . LEU A 1 162 ? 13.491 9.768 -12.730 1.00 90.25 162 LEU A N 1
ATOM 1244 C CA . LEU A 1 162 ? 12.334 10.645 -12.547 1.00 90.25 162 LEU A CA 1
ATOM 1245 C C . LEU A 1 162 ? 12.567 12.034 -13.158 1.00 90.25 162 LEU A C 1
ATOM 1247 O O . LEU A 1 162 ? 11.660 12.592 -13.777 1.00 90.25 162 LEU A O 1
ATOM 1251 N N . ARG A 1 163 ? 13.790 12.576 -13.065 1.00 89.19 163 ARG A N 1
ATOM 1252 C CA . ARG A 1 163 ? 14.150 13.863 -13.694 1.00 89.19 163 ARG A CA 1
ATOM 1253 C C . ARG A 1 163 ? 14.061 13.841 -15.219 1.00 89.19 163 ARG A C 1
ATOM 1255 O O . ARG A 1 163 ? 13.843 14.889 -15.818 1.00 89.19 163 ARG A O 1
ATOM 1262 N N . ARG A 1 164 ? 14.187 12.670 -15.853 1.00 85.75 164 ARG A N 1
ATOM 1263 C CA . ARG A 1 164 ? 14.067 12.520 -17.314 1.00 85.75 164 ARG A CA 1
ATOM 1264 C C . ARG A 1 164 ? 12.624 12.606 -17.820 1.00 85.75 164 ARG A C 1
ATOM 1266 O O . ARG A 1 164 ? 12.435 12.645 -19.029 1.00 85.75 164 ARG A O 1
ATOM 1273 N N . GLN A 1 165 ? 11.623 12.595 -16.930 1.00 83.00 165 GLN A N 1
ATOM 1274 C CA . GLN A 1 165 ? 10.194 12.738 -17.264 1.00 83.00 165 GLN A CA 1
ATOM 1275 C C . GLN A 1 165 ? 9.702 11.750 -18.342 1.00 83.00 165 GLN A C 1
ATOM 1277 O O . GLN A 1 165 ? 8.863 12.059 -19.183 1.00 83.00 165 GLN A O 1
ATOM 1282 N N . THR A 1 166 ? 10.240 10.529 -18.327 1.00 83.06 166 THR A N 1
ATOM 1283 C CA . THR A 1 166 ? 9.862 9.465 -19.278 1.00 83.06 166 THR A CA 1
ATOM 1284 C C . THR A 1 166 ? 8.613 8.686 -18.837 1.00 83.06 166 THR A C 1
ATOM 1286 O O . THR A 1 166 ? 7.916 8.078 -19.664 1.00 83.06 166 THR A O 1
ATOM 1289 N N . ALA A 1 167 ? 8.317 8.728 -17.539 1.00 85.38 167 ALA A N 1
ATOM 1290 C CA . ALA A 1 167 ? 7.156 8.131 -16.899 1.00 85.38 167 ALA A CA 1
ATOM 1291 C C . ALA A 1 167 ? 5.934 9.071 -16.952 1.00 85.38 167 ALA A C 1
ATOM 1293 O O . ALA A 1 167 ? 6.105 10.288 -16.852 1.00 85.38 167 ALA A O 1
ATOM 1294 N N . PRO A 1 168 ? 4.700 8.539 -17.067 1.00 87.38 168 PRO A N 1
ATOM 1295 C CA . PRO A 1 168 ? 3.485 9.332 -16.883 1.00 87.38 168 PRO A CA 1
ATOM 1296 C C . PRO A 1 168 ? 3.468 10.046 -15.517 1.00 87.38 168 PRO A C 1
ATOM 1298 O O . PRO A 1 168 ? 3.917 9.445 -14.537 1.00 87.38 168 PRO A O 1
ATOM 1301 N N . PRO A 1 169 ? 2.918 11.272 -15.404 1.00 87.69 169 PRO A N 1
ATOM 1302 C CA . PRO A 1 169 ? 2.981 12.068 -14.173 1.00 87.69 169 PRO A CA 1
ATOM 1303 C C . PRO A 1 169 ? 2.426 11.353 -12.936 1.00 87.69 169 PRO A C 1
ATOM 1305 O O . PRO A 1 169 ? 3.083 11.310 -11.899 1.00 87.69 169 PRO A O 1
ATOM 1308 N N . THR A 1 170 ? 1.258 10.717 -13.051 1.00 87.25 170 THR A N 1
ATOM 1309 C CA . THR A 1 170 ? 0.625 9.974 -11.948 1.00 87.25 170 THR A CA 1
ATOM 1310 C C . THR A 1 170 ? 1.502 8.820 -11.464 1.00 87.25 170 THR A C 1
ATOM 1312 O O . THR A 1 170 ? 1.658 8.617 -10.262 1.00 87.25 170 THR A O 1
ATOM 1315 N N . PHE A 1 171 ? 2.123 8.091 -12.395 1.00 89.25 171 PHE A N 1
ATOM 1316 C CA . PHE A 1 171 ? 3.028 6.991 -12.070 1.00 89.25 171 PHE A CA 1
ATOM 1317 C C . PHE A 1 171 ? 4.327 7.505 -11.434 1.00 89.25 171 PHE A C 1
ATOM 1319 O O . PHE A 1 171 ? 4.765 6.980 -10.415 1.00 89.25 171 PHE A O 1
ATOM 1326 N N . ALA A 1 172 ? 4.901 8.589 -11.961 1.00 91.31 172 ALA A N 1
ATOM 1327 C CA . ALA A 1 172 ? 6.070 9.234 -11.368 1.00 91.31 172 ALA A CA 1
ATOM 1328 C C . ALA A 1 172 ? 5.804 9.695 -9.922 1.00 91.31 172 ALA A C 1
ATOM 1330 O O . ALA A 1 172 ? 6.676 9.555 -9.066 1.00 91.31 172 ALA A O 1
ATOM 1331 N N . MET A 1 173 ? 4.594 10.184 -9.625 1.00 91.00 173 MET A N 1
ATOM 1332 C CA . MET A 1 173 ? 4.203 10.533 -8.258 1.00 91.00 173 MET A CA 1
ATOM 1333 C C . MET A 1 173 ? 4.112 9.318 -7.340 1.00 91.00 173 MET A C 1
ATOM 1335 O O . MET A 1 173 ? 4.602 9.377 -6.215 1.00 91.00 173 MET A O 1
ATOM 1339 N N . GLN A 1 174 ? 3.557 8.201 -7.813 1.00 90.56 174 GLN A N 1
ATOM 1340 C CA . GLN A 1 174 ? 3.536 6.956 -7.039 1.00 90.56 174 GLN A CA 1
ATOM 1341 C C . GLN A 1 174 ? 4.953 6.471 -6.716 1.00 90.56 174 GLN A C 1
ATOM 1343 O O . GLN A 1 174 ? 5.235 6.150 -5.564 1.00 90.56 174 GLN A O 1
ATOM 1348 N N . VAL A 1 175 ? 5.865 6.506 -7.693 1.00 94.06 175 VAL A N 1
ATOM 1349 C CA . VAL A 1 175 ? 7.282 6.162 -7.491 1.00 94.06 175 VAL A CA 1
ATOM 1350 C C . VAL A 1 175 ? 7.924 7.068 -6.436 1.00 94.06 175 VAL A C 1
ATOM 1352 O O . VAL A 1 175 ? 8.629 6.573 -5.564 1.00 94.06 175 VAL A O 1
ATOM 1355 N N . ARG A 1 176 ? 7.663 8.383 -6.465 1.00 94.56 176 ARG A N 1
ATOM 1356 C CA . ARG A 1 176 ? 8.184 9.327 -5.457 1.00 94.56 176 ARG A CA 1
ATOM 1357 C C . ARG A 1 176 ? 7.664 9.033 -4.053 1.00 94.56 176 ARG A C 1
ATOM 1359 O O . ARG A 1 176 ? 8.446 9.075 -3.111 1.00 94.56 176 ARG A O 1
ATOM 1366 N N . VAL A 1 177 ? 6.381 8.689 -3.915 1.00 94.25 177 VAL A N 1
ATOM 1367 C CA . VAL A 1 177 ? 5.824 8.242 -2.628 1.00 94.25 177 VAL A CA 1
ATOM 1368 C C . VAL A 1 177 ? 6.575 7.005 -2.135 1.00 94.25 177 VAL A C 1
ATOM 1370 O O . VAL A 1 177 ? 7.010 6.984 -0.988 1.00 94.25 177 VAL A O 1
ATOM 1373 N N . GLN A 1 178 ? 6.786 6.004 -2.997 1.00 94.12 178 GLN A N 1
ATOM 1374 C CA . GLN A 1 178 ? 7.511 4.788 -2.612 1.00 94.12 178 GLN A CA 1
ATOM 1375 C C . GLN A 1 178 ? 8.991 5.045 -2.298 1.00 94.12 178 GLN A C 1
ATOM 1377 O O . GLN A 1 178 ? 9.544 4.384 -1.430 1.00 94.12 178 GLN A O 1
ATOM 1382 N N . LEU A 1 179 ? 9.624 6.034 -2.933 1.00 94.62 179 LEU A N 1
ATOM 1383 C CA . LEU A 1 179 ? 10.995 6.446 -2.620 1.00 94.62 179 LEU A CA 1
ATOM 1384 C C . LEU A 1 179 ? 11.123 6.983 -1.194 1.00 94.62 179 LEU A C 1
ATOM 1386 O O . LEU A 1 179 ? 12.014 6.571 -0.454 1.00 94.62 179 LEU A O 1
ATOM 1390 N N . ILE A 1 180 ? 10.189 7.845 -0.789 1.00 94.50 180 ILE A N 1
ATOM 1391 C CA . ILE A 1 180 ? 10.123 8.348 0.585 1.00 94.50 180 ILE A CA 1
ATOM 1392 C C . ILE A 1 180 ? 9.830 7.189 1.547 1.00 94.50 180 ILE A C 1
ATOM 1394 O O . ILE A 1 180 ? 10.513 7.038 2.556 1.00 94.50 180 ILE A O 1
ATOM 1398 N N . VAL A 1 181 ? 8.864 6.322 1.223 1.00 92.69 181 VAL A N 1
ATOM 1399 C CA . VAL A 1 181 ? 8.557 5.137 2.043 1.00 92.69 181 VAL A CA 1
ATOM 1400 C C . VAL A 1 181 ? 9.795 4.274 2.250 1.00 92.69 181 VAL A C 1
ATOM 1402 O O . VAL A 1 181 ? 10.078 3.922 3.391 1.00 92.69 181 VAL A O 1
ATOM 1405 N N . ALA A 1 182 ? 10.541 3.953 1.191 1.00 92.25 182 ALA A N 1
ATOM 1406 C CA . ALA A 1 182 ? 11.705 3.082 1.294 1.00 92.25 182 ALA A CA 1
ATOM 1407 C C . ALA A 1 182 ? 12.770 3.671 2.229 1.00 92.25 182 ALA A C 1
ATOM 1409 O O . ALA A 1 182 ? 13.182 3.020 3.190 1.00 92.25 182 ALA A O 1
ATOM 1410 N N . LYS A 1 183 ? 13.109 4.948 2.013 1.00 91.06 183 LYS A N 1
ATOM 1411 C CA . LYS A 1 183 ? 14.058 5.710 2.833 1.00 91.06 183 LYS A CA 1
ATOM 1412 C C . LYS A 1 183 ? 13.672 5.711 4.316 1.00 91.06 183 LYS A C 1
ATOM 1414 O O . LYS A 1 183 ? 14.496 5.404 5.170 1.00 91.06 183 LYS A O 1
ATOM 1419 N N . PHE A 1 184 ? 12.424 6.049 4.642 1.00 91.06 184 PHE A N 1
ATOM 1420 C CA . PHE A 1 184 ? 12.002 6.175 6.042 1.00 91.06 184 PHE A CA 1
ATOM 1421 C C . PHE A 1 184 ? 11.691 4.840 6.716 1.00 91.06 184 PHE A C 1
ATOM 1423 O O . PHE A 1 184 ? 11.850 4.744 7.928 1.00 91.06 184 PHE A O 1
ATOM 1430 N N . THR A 1 185 ? 11.278 3.815 5.967 1.00 88.12 185 THR A N 1
ATOM 1431 C CA . THR A 1 185 ? 11.065 2.473 6.532 1.00 88.12 185 THR A CA 1
ATOM 1432 C C . THR A 1 185 ? 12.381 1.896 7.035 1.00 88.12 185 THR A C 1
ATOM 1434 O O . THR A 1 185 ? 12.421 1.410 8.159 1.00 88.12 185 THR A O 1
ATOM 1437 N N . SER A 1 186 ? 13.457 2.012 6.246 1.00 81.75 186 SER A N 1
ATOM 1438 C CA . SER A 1 186 ? 14.797 1.567 6.648 1.00 81.75 186 SER A CA 1
ATOM 1439 C C . SER A 1 186 ? 15.260 2.287 7.923 1.00 81.75 186 SER A C 1
ATOM 1441 O O . SER A 1 186 ? 15.545 1.646 8.932 1.00 81.75 186 SER A O 1
ATOM 1443 N N . LEU A 1 187 ? 15.172 3.624 7.947 1.00 84.62 187 LEU A N 1
ATOM 1444 C CA . LEU A 1 187 ? 15.553 4.432 9.114 1.00 84.62 187 LEU A CA 1
ATOM 1445 C C . LEU A 1 187 ? 14.753 4.080 10.377 1.00 84.62 187 LEU A C 1
ATOM 1447 O O . LEU A 1 187 ? 15.337 3.891 11.438 1.00 84.62 187 LEU A O 1
ATOM 1451 N N . LEU A 1 188 ? 13.426 3.971 10.268 1.00 84.06 188 LEU A N 1
ATOM 1452 C CA . LEU A 1 188 ? 12.550 3.691 11.410 1.00 84.06 188 LEU A CA 1
ATOM 1453 C C . LEU A 1 188 ? 12.595 2.230 11.867 1.00 84.06 188 LEU A C 1
ATOM 1455 O O . LEU A 1 188 ? 12.159 1.942 12.983 1.00 84.06 188 LEU A O 1
ATOM 1459 N N . ASN A 1 189 ? 13.082 1.303 11.036 1.00 78.19 189 ASN A N 1
ATOM 1460 C CA . ASN A 1 189 ? 13.243 -0.096 11.425 1.00 78.19 189 ASN A CA 1
ATOM 1461 C C . ASN A 1 189 ? 14.411 -0.310 12.386 1.00 78.19 189 ASN A C 1
ATOM 1463 O O . ASN A 1 189 ? 14.315 -1.211 13.217 1.00 78.19 189 ASN A O 1
ATOM 1467 N N . HIS A 1 190 ? 15.435 0.540 12.365 1.00 77.50 190 HIS A N 1
ATOM 1468 C CA . HIS A 1 190 ? 16.492 0.497 13.370 1.00 77.50 190 HIS A CA 1
ATOM 1469 C C . HIS A 1 190 ? 15.969 0.878 14.765 1.00 77.50 190 HIS A C 1
ATOM 1471 O O . HIS A 1 190 ? 14.959 1.578 14.902 1.00 77.50 190 HIS A O 1
ATOM 1477 N N . ASP A 1 191 ? 16.643 0.400 15.813 1.00 69.06 191 ASP A N 1
ATOM 1478 C CA . ASP A 1 191 ? 16.333 0.787 17.189 1.00 69.06 191 ASP A CA 1
ATOM 1479 C C . ASP A 1 191 ? 16.756 2.237 17.418 1.00 69.06 191 ASP A C 1
ATOM 1481 O O . ASP A 1 191 ? 17.923 2.569 17.634 1.00 69.06 191 ASP A O 1
ATOM 1485 N N . MET A 1 192 ? 15.771 3.125 17.319 1.00 74.94 192 MET A N 1
ATOM 1486 C CA . MET A 1 192 ? 15.923 4.554 17.536 1.00 74.94 192 MET A CA 1
ATOM 1487 C C . MET A 1 192 ? 15.181 4.960 18.806 1.00 74.94 192 MET A C 1
ATOM 1489 O O . MET A 1 192 ? 14.072 4.498 19.064 1.00 74.94 192 MET A O 1
ATOM 1493 N N . GLY A 1 193 ? 15.755 5.881 19.581 1.00 76.31 193 GLY A N 1
ATOM 1494 C CA . GLY A 1 193 ? 15.045 6.463 20.720 1.00 76.31 193 GLY A CA 1
ATOM 1495 C C . GLY A 1 193 ? 13.778 7.216 20.288 1.00 76.31 193 GLY A C 1
ATOM 1496 O O . GLY A 1 193 ? 13.737 7.818 19.215 1.00 76.31 193 GLY A O 1
ATOM 1497 N N . GLU A 1 194 ? 12.767 7.258 21.160 1.00 75.50 194 GLU A N 1
ATOM 1498 C CA . GLU A 1 194 ? 11.439 7.851 20.908 1.00 75.50 194 GLU A CA 1
ATOM 1499 C C . GLU A 1 194 ? 11.490 9.269 20.290 1.00 75.50 194 GLU A C 1
ATOM 1501 O O . GLU A 1 194 ? 10.733 9.603 19.371 1.00 75.50 194 GLU A O 1
ATOM 1506 N N . GLY A 1 195 ? 12.420 10.113 20.756 1.00 78.56 195 GLY A N 1
ATOM 1507 C CA . GLY A 1 195 ? 12.607 11.473 20.236 1.00 78.56 195 GLY A CA 1
ATOM 1508 C C . GLY A 1 195 ? 13.124 11.522 18.792 1.00 78.56 195 GLY A C 1
ATOM 1509 O O . GLY A 1 195 ? 12.726 12.402 18.019 1.00 78.56 195 GLY A O 1
ATOM 1510 N N . ALA A 1 196 ? 13.968 10.562 18.403 1.00 84.06 196 ALA A N 1
ATOM 1511 C CA . ALA A 1 196 ? 14.446 10.431 17.031 1.00 84.06 196 ALA A CA 1
ATOM 1512 C C . ALA A 1 196 ? 13.306 9.955 16.122 1.00 84.06 196 ALA A C 1
ATOM 1514 O O . ALA A 1 196 ? 13.026 10.615 15.120 1.00 84.06 196 ALA A O 1
ATOM 1515 N N . SER A 1 197 ? 12.570 8.913 16.526 1.00 85.81 197 SER A N 1
ATOM 1516 C CA . SER A 1 197 ? 11.405 8.394 15.793 1.00 85.81 197 SER A CA 1
ATOM 1517 C C . SER A 1 197 ? 10.372 9.489 15.506 1.00 85.81 197 SER A C 1
ATOM 1519 O O . SER A 1 197 ? 9.940 9.657 14.367 1.00 85.81 197 SER A O 1
ATOM 1521 N N . SER A 1 198 ? 10.036 10.321 16.500 1.00 86.69 198 SER A N 1
ATOM 1522 C CA . SER A 1 198 ? 9.117 11.454 16.306 1.00 86.69 198 SER A CA 1
ATOM 1523 C C . SER A 1 198 ? 9.649 12.498 15.311 1.00 86.69 198 SER A C 1
ATOM 1525 O O . SER A 1 198 ? 8.893 13.014 14.483 1.00 86.69 198 SER A O 1
ATOM 1527 N N . SER A 1 199 ? 10.950 12.790 15.348 1.00 89.12 199 SER A N 1
ATOM 1528 C CA . SER A 1 199 ? 11.581 13.743 14.425 1.00 89.12 199 SER A CA 1
ATOM 1529 C C . SER A 1 199 ? 11.573 13.229 12.982 1.00 89.12 199 SER A C 1
ATOM 1531 O O . SER A 1 199 ? 11.229 13.984 12.070 1.00 89.12 199 SER A O 1
ATOM 1533 N N . PHE A 1 200 ? 11.865 11.940 12.773 1.00 90.88 200 PHE A N 1
ATOM 1534 C CA . PHE A 1 200 ? 11.777 11.306 11.456 1.00 90.88 200 PHE A CA 1
ATOM 1535 C C . PHE A 1 200 ? 10.345 11.270 10.928 1.00 90.88 200 PHE A C 1
ATOM 1537 O O . PHE A 1 200 ? 10.137 11.581 9.761 1.00 90.88 200 PHE A O 1
ATOM 1544 N N . ILE A 1 201 ? 9.351 10.990 11.775 1.00 92.06 201 ILE A N 1
ATOM 1545 C CA . ILE A 1 201 ? 7.937 11.040 11.378 1.00 92.06 201 ILE A CA 1
ATOM 1546 C C . ILE A 1 201 ? 7.524 12.443 10.911 1.00 92.06 201 ILE A C 1
ATOM 1548 O O . ILE A 1 201 ? 6.851 12.582 9.892 1.00 92.06 201 ILE A O 1
ATOM 1552 N N . ARG A 1 202 ? 7.976 13.505 11.584 1.00 92.62 202 ARG A N 1
ATOM 1553 C CA . ARG A 1 202 ? 7.697 14.883 11.140 1.00 92.62 202 ARG A CA 1
ATOM 1554 C C . ARG A 1 202 ? 8.355 15.217 9.801 1.00 92.62 202 ARG A C 1
ATOM 1556 O O . ARG A 1 202 ? 7.768 15.934 8.988 1.00 92.62 202 ARG A O 1
ATOM 1563 N N . LEU A 1 203 ? 9.575 14.728 9.578 1.00 94.62 203 LEU A N 1
ATOM 1564 C CA . LEU A 1 203 ? 10.273 14.919 8.308 1.00 94.62 203 LEU A CA 1
ATOM 1565 C C . LEU A 1 203 ? 9.581 14.145 7.179 1.00 94.62 203 LEU A C 1
ATOM 1567 O O . LEU A 1 203 ? 9.331 14.718 6.123 1.00 94.62 203 LEU A O 1
ATOM 1571 N N . LEU A 1 204 ? 9.197 12.893 7.439 1.00 95.00 204 LEU A N 1
ATOM 1572 C CA . LEU A 1 204 ? 8.381 12.065 6.553 1.00 95.00 204 LEU A CA 1
ATOM 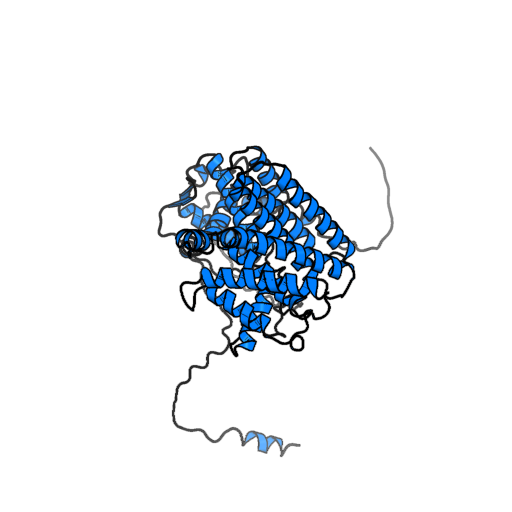1573 C C . LEU A 1 204 ? 7.096 12.793 6.145 1.00 95.00 204 LEU A C 1
ATOM 1575 O O . LEU A 1 204 ? 6.783 12.865 4.959 1.00 95.00 204 LEU A O 1
ATOM 1579 N N . ASP A 1 205 ? 6.361 13.347 7.113 1.00 95.06 205 ASP A N 1
ATOM 1580 C CA . ASP A 1 205 ? 5.129 14.090 6.842 1.00 95.06 205 ASP A CA 1
ATOM 1581 C C . ASP A 1 205 ? 5.379 15.281 5.924 1.00 95.06 205 ASP A C 1
ATOM 1583 O O . ASP A 1 205 ? 4.633 15.484 4.967 1.00 95.06 205 ASP A O 1
ATOM 1587 N N . THR A 1 206 ? 6.460 16.017 6.180 1.00 95.44 206 THR A N 1
ATOM 1588 C CA . THR A 1 206 ? 6.860 17.173 5.374 1.00 95.44 206 THR A CA 1
ATOM 1589 C C . THR A 1 206 ? 7.193 16.763 3.938 1.00 95.44 206 THR A C 1
ATOM 1591 O O . THR A 1 206 ? 6.692 17.385 3.002 1.00 95.44 206 THR A O 1
ATOM 1594 N N . GLU A 1 207 ? 7.998 15.711 3.745 1.00 95.12 207 GLU A N 1
ATOM 1595 C CA . GLU A 1 207 ? 8.357 15.219 2.407 1.00 95.12 207 GLU A CA 1
ATOM 1596 C C . GLU A 1 207 ? 7.120 14.696 1.652 1.00 95.12 207 GLU A C 1
ATOM 1598 O O . GLU A 1 207 ? 6.929 15.013 0.477 1.00 95.12 207 GLU A O 1
ATOM 1603 N N . LEU A 1 208 ? 6.233 13.949 2.319 1.00 94.50 208 LEU A N 1
ATOM 1604 C CA . LEU A 1 208 ? 5.016 13.413 1.703 1.00 94.50 208 LEU A CA 1
ATOM 1605 C C . LEU A 1 208 ? 3.979 14.492 1.364 1.00 94.50 208 LEU A C 1
ATOM 1607 O O . LEU A 1 208 ? 3.314 14.394 0.332 1.00 94.50 208 LEU A O 1
ATOM 1611 N N . ASP A 1 209 ? 3.810 15.507 2.211 1.00 92.56 209 ASP A N 1
ATOM 1612 C CA . ASP A 1 209 ? 2.852 16.586 1.951 1.00 92.56 209 ASP A CA 1
ATOM 1613 C C . ASP A 1 209 ? 3.363 17.547 0.870 1.00 92.56 209 ASP A C 1
ATOM 1615 O O . ASP A 1 209 ? 2.563 18.041 0.071 1.00 92.56 209 ASP A O 1
ATOM 1619 N N . ALA A 1 210 ? 4.685 17.738 0.763 1.00 92.56 210 ALA A N 1
ATOM 1620 C CA . ALA A 1 210 ? 5.298 18.512 -0.316 1.00 92.56 210 ALA A CA 1
ATOM 1621 C C . ALA A 1 210 ? 4.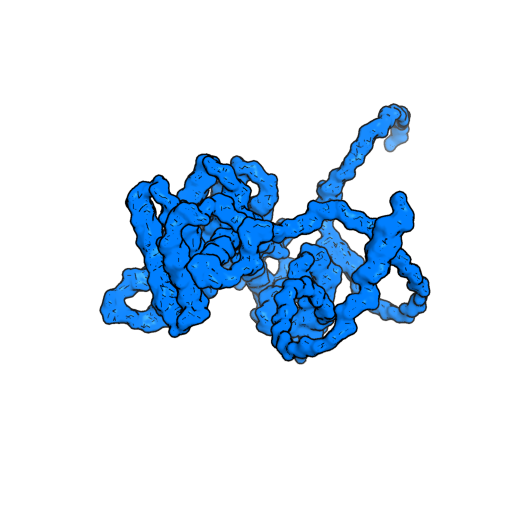958 17.942 -1.703 1.00 92.56 210 ALA A C 1
ATOM 1623 O O . ALA A 1 210 ? 4.648 18.706 -2.619 1.00 92.56 210 ALA A O 1
ATOM 1624 N N . LEU A 1 211 ? 4.894 16.610 -1.841 1.00 90.56 211 LEU A N 1
ATOM 1625 C CA . LEU A 1 211 ? 4.538 15.949 -3.102 1.00 90.56 211 LEU A CA 1
ATOM 1626 C C . LEU A 1 211 ? 3.166 16.369 -3.652 1.00 90.56 211 LEU A C 1
ATOM 1628 O O . LEU A 1 211 ? 2.973 16.358 -4.868 1.00 90.56 211 LEU A O 1
ATOM 1632 N N . ARG A 1 212 ? 2.213 16.754 -2.791 1.00 83.12 212 ARG A N 1
ATOM 1633 C CA . ARG A 1 212 ? 0.879 17.205 -3.232 1.00 83.12 212 ARG A CA 1
ATOM 1634 C C . ARG A 1 212 ? 0.924 18.552 -3.952 1.00 83.12 212 ARG A C 1
ATOM 1636 O O . ARG A 1 212 ? 0.058 18.821 -4.776 1.00 83.12 212 ARG A O 1
ATOM 1643 N N . ALA A 1 213 ? 1.907 19.395 -3.638 1.00 82.75 213 ALA A N 1
ATOM 1644 C CA . ALA A 1 213 ? 2.037 20.732 -4.209 1.00 82.75 213 ALA A CA 1
ATOM 1645 C C . ALA A 1 213 ? 2.792 20.749 -5.551 1.00 82.75 213 ALA A C 1
ATOM 1647 O O . ALA A 1 213 ? 2.731 21.740 -6.274 1.00 82.75 213 ALA A O 1
ATOM 1648 N N . GLU A 1 214 ? 3.508 19.674 -5.893 1.00 80.19 214 GLU A N 1
ATOM 1649 C CA . GLU A 1 214 ? 4.433 19.661 -7.032 1.00 80.19 214 GLU A CA 1
ATOM 1650 C C . GLU A 1 214 ? 3.762 19.491 -8.400 1.00 80.19 214 GLU A C 1
ATOM 1652 O O . GLU A 1 214 ? 4.331 19.905 -9.412 1.00 80.19 214 GLU A O 1
ATOM 1657 N N . VAL A 1 215 ? 2.587 18.858 -8.468 1.00 76.12 215 VAL A N 1
ATOM 1658 C CA . VAL A 1 215 ? 1.951 18.496 -9.744 1.00 76.12 215 VAL A CA 1
ATOM 1659 C C . VAL A 1 215 ? 0.446 18.726 -9.684 1.00 76.12 215 VAL A C 1
ATOM 1661 O O . VAL A 1 215 ? -0.225 18.285 -8.757 1.00 76.12 215 VAL A O 1
ATOM 1664 N N . SER A 1 216 ? -0.100 19.366 -10.720 1.00 82.25 216 SER A N 1
ATOM 1665 C CA . SER A 1 216 ? -1.545 19.435 -10.943 1.00 82.25 216 SER A CA 1
ATOM 1666 C C . SER A 1 216 ? -1.990 18.199 -11.729 1.00 82.25 216 SER A C 1
ATOM 1668 O O . SER A 1 216 ? -1.541 17.977 -12.853 1.00 82.25 216 SER A O 1
ATOM 1670 N N . LEU A 1 217 ? -2.827 17.368 -11.108 1.00 83.94 217 LEU A N 1
ATOM 1671 C CA . LEU A 1 217 ? -3.436 16.179 -11.708 1.00 83.94 217 LEU A CA 1
ATOM 1672 C C . LEU A 1 217 ? -4.958 16.339 -11.723 1.00 83.94 217 LEU A C 1
ATOM 1674 O O . LEU A 1 217 ? -5.506 17.142 -10.969 1.00 83.94 217 LEU A O 1
ATOM 1678 N N . GLU A 1 218 ? -5.637 15.536 -12.539 1.00 86.81 218 GLU A N 1
ATOM 1679 C CA . GLU A 1 218 ? -7.097 15.415 -12.487 1.00 86.81 218 GLU A CA 1
ATOM 1680 C C . GLU A 1 218 ? -7.563 14.945 -11.102 1.00 86.81 218 GLU A C 1
ATOM 1682 O O . GLU A 1 218 ? -6.880 14.155 -10.444 1.00 86.81 218 GLU A O 1
ATOM 1687 N N . ASP A 1 219 ? -8.761 15.357 -10.680 1.00 85.06 219 ASP A N 1
ATOM 1688 C CA . ASP A 1 219 ? -9.278 15.091 -9.332 1.00 85.06 219 ASP A CA 1
ATOM 1689 C C . ASP A 1 219 ? -9.270 13.602 -8.948 1.00 85.06 219 ASP A C 1
ATOM 1691 O O . ASP A 1 219 ? -8.979 13.248 -7.805 1.00 85.06 219 ASP A O 1
ATOM 1695 N N . GLU A 1 220 ? -9.586 12.701 -9.883 1.00 83.62 220 GLU A N 1
ATOM 1696 C CA . GLU A 1 220 ? -9.586 11.254 -9.623 1.00 83.62 220 GLU A CA 1
ATOM 1697 C C . GLU A 1 220 ? -8.171 10.704 -9.410 1.00 83.62 220 GLU A C 1
ATOM 1699 O O . GLU A 1 220 ? -7.934 9.927 -8.482 1.00 83.62 220 GLU A O 1
ATOM 1704 N N . GLN A 1 221 ? -7.212 11.166 -10.210 1.00 85.88 221 GLN A N 1
ATOM 1705 C CA . GLN A 1 221 ? -5.807 10.786 -10.088 1.00 85.88 221 GLN A CA 1
ATOM 1706 C C . GLN A 1 221 ? -5.185 11.374 -8.819 1.00 85.88 221 GLN A C 1
ATOM 1708 O O . GLN A 1 221 ? -4.451 10.683 -8.112 1.00 85.88 221 GLN A O 1
ATOM 1713 N N . MET A 1 222 ? -5.528 12.622 -8.494 1.00 88.12 222 MET A N 1
ATOM 1714 C CA . MET A 1 222 ? -5.096 13.285 -7.270 1.00 88.12 222 MET A CA 1
ATOM 1715 C C . MET A 1 222 ? -5.591 12.528 -6.035 1.00 88.12 222 MET A C 1
ATOM 1717 O O . MET A 1 222 ? -4.808 12.282 -5.122 1.00 88.12 222 MET A O 1
ATOM 1721 N N . ARG A 1 223 ? -6.849 12.060 -6.025 1.00 88.44 223 ARG A N 1
ATOM 1722 C CA . ARG A 1 223 ? -7.372 11.206 -4.941 1.00 88.44 223 ARG A CA 1
ATOM 1723 C C . ARG A 1 223 ? -6.610 9.889 -4.809 1.00 88.44 223 ARG A C 1
ATOM 1725 O O . ARG A 1 223 ? -6.355 9.448 -3.690 1.00 88.44 223 ARG A O 1
ATOM 1732 N N . ALA A 1 224 ? -6.234 9.259 -5.922 1.00 86.38 224 ALA A N 1
ATOM 1733 C CA . ALA A 1 224 ? -5.452 8.024 -5.891 1.00 86.38 224 ALA A CA 1
ATOM 1734 C C . ALA A 1 224 ? -4.049 8.245 -5.293 1.00 86.38 224 ALA A C 1
ATOM 1736 O O . ALA A 1 224 ? -3.595 7.444 -4.475 1.00 86.38 224 ALA A O 1
ATOM 1737 N N . VAL A 1 225 ? -3.384 9.350 -5.650 1.00 88.56 225 VAL A N 1
ATOM 1738 C CA . VAL A 1 225 ? -2.099 9.753 -5.052 1.00 88.56 225 VAL A CA 1
ATOM 1739 C C . VAL A 1 225 ? -2.272 10.103 -3.572 1.00 88.56 225 VAL A C 1
ATOM 1741 O O . VAL A 1 225 ? -1.475 9.662 -2.745 1.00 88.56 225 VAL A O 1
ATOM 1744 N N . GLU A 1 226 ? -3.341 10.824 -3.220 1.00 92.12 226 GLU A N 1
ATOM 1745 C CA . GLU A 1 226 ? -3.668 11.174 -1.836 1.00 92.12 226 GLU A CA 1
ATOM 1746 C C . GLU A 1 226 ? -3.802 9.918 -0.966 1.00 92.12 226 GLU A C 1
ATOM 1748 O O . GLU A 1 226 ? -3.200 9.841 0.104 1.00 92.12 226 GLU A O 1
ATOM 1753 N N . LEU A 1 227 ? -4.531 8.906 -1.446 1.00 91.94 227 LEU A N 1
ATOM 1754 C CA . LEU A 1 227 ? -4.667 7.620 -0.762 1.00 91.94 227 LEU A CA 1
ATOM 1755 C C . LEU A 1 227 ? -3.333 6.883 -0.619 1.00 91.94 227 LEU A C 1
ATOM 1757 O O . LEU A 1 227 ? -3.099 6.274 0.422 1.00 91.94 227 LEU A O 1
ATOM 1761 N N . GLY A 1 228 ? -2.455 6.952 -1.624 1.00 91.12 228 GLY A N 1
ATOM 1762 C CA . GLY A 1 228 ? -1.106 6.388 -1.539 1.00 91.12 228 GLY A CA 1
ATOM 1763 C C . GLY A 1 228 ? -0.272 7.037 -0.430 1.00 91.12 228 GLY A C 1
ATOM 1764 O O . GLY A 1 228 ? 0.335 6.334 0.374 1.00 91.12 228 GLY A O 1
ATOM 1765 N N . ILE A 1 229 ? -0.306 8.371 -0.340 1.00 94.88 229 ILE A N 1
ATOM 1766 C CA . ILE A 1 229 ? 0.374 9.140 0.714 1.00 94.88 229 ILE A CA 1
ATOM 1767 C C . ILE A 1 229 ? -0.194 8.799 2.096 1.00 94.88 229 ILE A C 1
ATOM 1769 O O . ILE A 1 229 ? 0.559 8.532 3.030 1.00 94.88 229 ILE A O 1
ATOM 1773 N N . LEU A 1 230 ? -1.520 8.797 2.240 1.00 95.62 230 LEU A N 1
ATOM 1774 C CA . LEU A 1 230 ? -2.167 8.501 3.520 1.00 95.62 230 LEU A CA 1
ATOM 1775 C C . LEU A 1 230 ? -1.909 7.053 3.957 1.00 95.62 230 LEU A C 1
ATOM 1777 O O . LEU A 1 230 ? -1.665 6.812 5.136 1.00 95.62 230 LEU A O 1
ATOM 1781 N N . GLY A 1 231 ? -1.906 6.103 3.018 1.00 93.62 231 GLY A N 1
ATOM 1782 C CA . GLY A 1 231 ? -1.536 4.713 3.284 1.00 93.62 231 GLY A CA 1
ATOM 1783 C C . GLY A 1 231 ? -0.101 4.589 3.797 1.00 93.62 231 GLY A C 1
ATOM 1784 O O . GLY A 1 231 ? 0.123 3.960 4.829 1.00 93.62 231 GLY A O 1
ATOM 1785 N N . ALA A 1 232 ? 0.857 5.254 3.144 1.00 93.12 232 ALA A N 1
ATOM 1786 C CA . ALA A 1 232 ? 2.246 5.313 3.601 1.00 93.12 232 ALA A CA 1
ATOM 1787 C C . ALA A 1 232 ? 2.364 5.858 5.035 1.00 93.12 232 ALA A C 1
ATOM 1789 O O . ALA A 1 232 ? 2.982 5.217 5.888 1.00 93.12 232 ALA A O 1
ATOM 1790 N N . LYS A 1 233 ? 1.702 6.990 5.319 1.00 95.06 233 LYS A N 1
ATOM 1791 C CA . LYS A 1 233 ? 1.640 7.580 6.666 1.00 95.06 233 LYS A CA 1
ATOM 1792 C C . LYS A 1 233 ? 1.090 6.585 7.688 1.00 95.06 233 LYS A C 1
ATOM 1794 O O . LYS A 1 233 ? 1.732 6.348 8.703 1.00 95.06 233 LYS A O 1
ATOM 1799 N N . MET A 1 234 ? -0.039 5.933 7.397 1.00 94.19 234 MET A N 1
ATOM 1800 C CA . MET A 1 234 ? -0.635 4.943 8.303 1.00 94.19 234 MET A CA 1
ATOM 1801 C C . MET A 1 234 ? 0.316 3.799 8.656 1.00 94.19 234 MET A C 1
ATOM 1803 O O . MET A 1 234 ? 0.411 3.432 9.825 1.00 94.19 234 MET A O 1
ATOM 1807 N N . HIS A 1 235 ? 1.010 3.224 7.670 1.00 91.50 235 HIS A N 1
ATOM 1808 C CA . HIS A 1 235 ? 1.923 2.105 7.917 1.00 91.50 235 HIS A CA 1
ATOM 1809 C C . HIS A 1 235 ? 3.129 2.520 8.771 1.00 91.50 235 HIS A C 1
ATOM 1811 O O . HIS A 1 235 ? 3.509 1.779 9.677 1.00 91.50 235 HIS A O 1
ATOM 1817 N N . LEU A 1 236 ? 3.699 3.703 8.524 1.00 90.69 236 LEU A N 1
ATOM 1818 C CA . LEU A 1 236 ? 4.867 4.202 9.259 1.00 90.69 236 LEU A CA 1
ATOM 1819 C C . LEU A 1 236 ? 4.503 4.711 10.659 1.00 90.69 236 LEU A C 1
ATOM 1821 O O . LEU A 1 236 ? 5.238 4.462 11.610 1.00 90.69 236 LEU A O 1
ATOM 1825 N N . TYR A 1 237 ? 3.335 5.336 10.828 1.00 92.31 237 TYR A N 1
ATOM 1826 C CA . TYR A 1 237 ? 2.815 5.656 12.160 1.00 92.31 237 TYR A CA 1
ATOM 1827 C C . TYR A 1 237 ? 2.566 4.386 12.965 1.00 92.31 237 TYR A C 1
ATOM 1829 O O . TYR A 1 237 ? 2.921 4.320 14.137 1.00 92.31 237 TYR A O 1
ATOM 1837 N N . ALA A 1 238 ? 1.977 3.365 12.338 1.00 90.12 238 ALA A N 1
ATOM 1838 C CA . ALA A 1 238 ? 1.759 2.092 12.999 1.00 90.12 238 ALA A CA 1
ATOM 1839 C C . ALA A 1 238 ? 3.071 1.449 13.445 1.00 90.12 238 ALA A C 1
ATOM 1841 O O . ALA A 1 238 ? 3.132 1.029 14.591 1.00 90.12 238 ALA A O 1
ATOM 1842 N N . LEU A 1 239 ? 4.118 1.453 12.611 1.00 86.81 239 LEU A N 1
ATOM 1843 C CA . LEU A 1 239 ? 5.443 0.953 12.995 1.00 86.81 239 LEU A CA 1
ATOM 1844 C C . LEU A 1 239 ? 5.938 1.574 14.309 1.00 86.81 239 LEU A C 1
ATOM 1846 O O . LEU A 1 239 ? 6.355 0.854 15.210 1.00 86.81 239 LEU A O 1
ATOM 1850 N N . VAL A 1 240 ? 5.837 2.895 14.455 1.00 87.06 240 VAL A N 1
ATOM 1851 C CA . VAL A 1 240 ? 6.271 3.569 15.687 1.00 87.06 240 VAL A CA 1
ATOM 1852 C C . VAL A 1 240 ? 5.317 3.281 16.858 1.00 87.06 240 VAL A C 1
ATOM 1854 O O . VAL A 1 240 ? 5.767 3.018 17.970 1.00 87.06 240 VAL A O 1
ATOM 1857 N N . ILE A 1 241 ? 3.999 3.251 16.623 1.00 87.19 241 ILE A N 1
ATOM 1858 C CA . ILE A 1 241 ? 2.986 2.943 17.654 1.00 87.19 241 ILE A CA 1
ATOM 1859 C C . ILE A 1 241 ? 3.127 1.514 18.209 1.00 87.19 241 ILE A C 1
ATOM 1861 O O . ILE A 1 241 ? 2.778 1.289 19.376 1.00 87.19 241 ILE A O 1
ATOM 1865 N N . THR A 1 242 ? 3.551 0.551 17.380 1.00 83.06 242 THR A N 1
ATOM 1866 C CA . THR A 1 242 ? 3.690 -0.866 17.758 1.00 83.06 242 THR A CA 1
ATOM 1867 C C . THR A 1 242 ? 5.048 -1.211 18.354 1.00 83.06 242 THR A C 1
ATOM 1869 O O . THR A 1 242 ? 5.104 -2.157 19.136 1.00 83.06 242 THR A O 1
ATOM 1872 N N . LYS A 1 243 ? 6.112 -0.470 18.017 1.00 78.00 243 LYS A N 1
ATOM 1873 C CA . LYS A 1 243 ? 7.444 -0.640 18.620 1.00 78.00 243 LYS A CA 1
ATOM 1874 C C . LYS A 1 243 ? 7.458 -0.249 20.098 1.00 78.00 243 LYS A C 1
ATOM 1876 O O . LYS A 1 243 ? 7.914 -1.023 20.933 1.00 78.00 243 LYS A O 1
ATOM 1881 N N . ASP A 1 244 ? 6.885 0.906 20.429 1.00 68.38 244 ASP A N 1
ATOM 1882 C CA . ASP A 1 244 ? 6.879 1.412 21.801 1.00 68.38 244 ASP A CA 1
ATOM 1883 C C . ASP A 1 244 ? 5.558 1.067 22.507 1.00 68.38 244 ASP A C 1
ATOM 1885 O O . ASP A 1 244 ? 4.510 1.679 22.275 1.00 68.38 244 ASP A O 1
ATOM 1889 N N . SER A 1 245 ? 5.596 0.081 23.409 1.00 63.97 245 SER A N 1
ATOM 1890 C CA . SER A 1 245 ? 4.448 -0.286 24.259 1.00 63.97 245 SER A CA 1
ATOM 1891 C C . SER A 1 245 ? 4.197 0.725 25.386 1.00 63.97 245 SER A C 1
ATOM 1893 O O . SER A 1 245 ? 3.107 0.764 25.967 1.00 63.97 245 SER A O 1
ATOM 1895 N N . ASN A 1 246 ? 5.179 1.588 25.663 1.00 66.25 246 ASN A N 1
ATOM 1896 C CA . ASN A 1 246 ? 5.082 2.612 26.689 1.00 66.25 246 ASN A CA 1
ATOM 1897 C C . ASN A 1 246 ? 3.991 3.627 26.339 1.00 66.25 246 ASN A C 1
ATOM 1899 O O . ASN A 1 246 ? 3.929 4.186 25.243 1.00 66.25 246 ASN A O 1
ATOM 1903 N N . ASN A 1 247 ? 3.115 3.896 27.304 1.00 69.69 247 ASN A N 1
ATOM 1904 C CA . ASN A 1 247 ? 2.012 4.839 27.160 1.00 69.69 247 ASN A CA 1
ATOM 1905 C C . ASN A 1 247 ? 2.496 6.301 27.254 1.00 69.69 247 ASN A C 1
ATOM 1907 O O . ASN A 1 247 ? 2.068 7.053 28.130 1.00 69.69 247 ASN A O 1
ATOM 1911 N N . SER A 1 248 ? 3.424 6.688 26.380 1.00 80.44 248 SER A N 1
ATOM 1912 C CA . SER A 1 248 ? 4.000 8.027 26.350 1.00 80.44 248 SER A CA 1
ATOM 1913 C C . SER A 1 248 ? 3.028 9.056 25.762 1.00 80.44 248 SER A C 1
ATOM 1915 O O . SER A 1 248 ? 2.094 8.736 25.015 1.00 80.44 248 SER A O 1
ATOM 1917 N N . SER A 1 249 ? 3.255 10.332 26.081 1.00 83.31 249 SER A N 1
ATOM 1918 C CA . SER A 1 249 ? 2.510 11.443 25.480 1.00 83.31 249 SER A CA 1
ATOM 1919 C C . SER A 1 249 ? 2.719 11.511 23.964 1.00 83.31 249 SER A C 1
ATOM 1921 O O . SER A 1 249 ? 1.756 11.751 23.236 1.00 83.31 249 SER A O 1
ATOM 1923 N N . SER A 1 250 ? 3.937 11.231 23.483 1.00 83.19 250 SER A N 1
ATOM 1924 C CA . SER A 1 250 ? 4.262 11.170 22.051 1.00 83.19 250 SER A CA 1
ATOM 1925 C C . SER A 1 250 ? 3.425 10.111 21.339 1.00 83.19 250 SER A C 1
ATOM 1927 O O . SER A 1 250 ? 2.788 10.394 20.323 1.00 83.19 250 SER A O 1
ATOM 1929 N N . ARG A 1 251 ? 3.318 8.912 21.927 1.00 85.00 251 ARG A N 1
ATOM 1930 C CA . ARG A 1 251 ? 2.494 7.825 21.392 1.00 85.00 251 ARG A CA 1
ATOM 1931 C C . ARG A 1 251 ? 1.015 8.196 21.342 1.00 85.00 251 ARG A C 1
ATOM 1933 O O . ARG A 1 251 ? 0.342 7.893 20.360 1.00 85.00 251 ARG A O 1
ATOM 1940 N N . GLN A 1 252 ? 0.491 8.876 22.365 1.00 86.06 252 GLN A N 1
ATOM 1941 C CA . GLN A 1 252 ? -0.899 9.352 22.354 1.00 86.06 252 GLN A CA 1
ATOM 1942 C C . GLN A 1 252 ? -1.148 10.420 21.280 1.00 86.06 252 GLN A C 1
ATOM 1944 O O . GLN A 1 252 ? -2.200 10.400 20.639 1.00 86.06 252 GLN A O 1
ATOM 1949 N N . ILE A 1 253 ? -0.190 11.321 21.047 1.00 88.38 253 ILE A N 1
ATOM 1950 C CA . ILE A 1 253 ? -0.263 12.293 19.947 1.00 88.38 253 ILE A CA 1
ATOM 1951 C C . ILE A 1 253 ? -0.274 11.553 18.607 1.00 88.38 253 ILE A C 1
ATOM 1953 O O . ILE A 1 253 ? -1.166 11.784 17.796 1.00 88.38 253 ILE A O 1
ATOM 1957 N N . MET A 1 254 ? 0.643 10.605 18.410 1.00 89.50 254 MET A N 1
ATOM 1958 C CA . MET A 1 254 ? 0.740 9.833 17.172 1.00 89.50 254 MET A CA 1
ATOM 1959 C C . MET A 1 254 ? -0.512 8.996 16.896 1.00 89.50 254 MET A C 1
ATOM 1961 O O . MET A 1 254 ? -0.977 8.953 15.761 1.00 89.50 254 MET A O 1
ATOM 1965 N N . LEU A 1 255 ? -1.112 8.393 17.927 1.00 89.94 255 LEU A N 1
ATOM 1966 C CA . LEU A 1 255 ? -2.399 7.701 17.816 1.00 89.94 255 LEU A CA 1
ATOM 1967 C C . LEU A 1 255 ? -3.494 8.637 17.286 1.00 89.94 255 LEU A C 1
ATOM 1969 O O . LEU A 1 255 ? -4.240 8.248 16.388 1.00 89.94 255 LEU A O 1
ATOM 1973 N N . ARG A 1 256 ? -3.588 9.869 17.805 1.00 90.69 256 ARG A N 1
ATOM 1974 C CA . ARG A 1 256 ? -4.570 10.863 17.332 1.00 90.69 256 ARG A CA 1
ATOM 1975 C C . ARG A 1 256 ? -4.286 11.305 15.898 1.00 90.69 256 ARG A C 1
ATOM 1977 O O . ARG A 1 256 ? -5.210 11.354 15.096 1.00 90.69 256 ARG A O 1
ATOM 1984 N N . THR A 1 257 ? -3.024 11.538 15.545 1.00 93.12 257 THR A N 1
ATOM 1985 C CA . THR A 1 257 ? -2.640 11.851 14.162 1.00 93.12 257 THR A CA 1
ATOM 1986 C C . THR A 1 257 ? -3.011 10.708 13.210 1.00 93.12 257 THR A C 1
ATOM 1988 O O . THR A 1 257 ? -3.632 10.936 12.173 1.00 93.12 257 THR A O 1
ATOM 1991 N N . ALA A 1 258 ? -2.720 9.461 13.586 1.00 94.19 258 ALA A N 1
ATOM 1992 C CA . ALA A 1 258 ? -3.079 8.279 12.808 1.00 94.19 258 ALA A CA 1
ATOM 1993 C C . ALA A 1 258 ? -4.600 8.079 12.698 1.00 94.19 258 ALA A C 1
ATOM 1995 O O . ALA A 1 258 ? -5.093 7.672 11.647 1.00 94.19 258 ALA A O 1
ATOM 1996 N N . ARG A 1 259 ? -5.372 8.419 13.738 1.00 94.06 259 ARG A N 1
ATOM 1997 C CA . ARG A 1 259 ? -6.842 8.432 13.679 1.00 94.06 259 ARG A CA 1
ATOM 1998 C C . ARG A 1 259 ? -7.344 9.366 12.586 1.00 94.06 259 ARG A C 1
ATOM 2000 O O . ARG A 1 259 ? -8.195 8.966 11.794 1.00 94.06 259 ARG A O 1
ATOM 2007 N N . ASP A 1 260 ? -6.830 10.589 12.542 1.00 95.12 260 ASP A N 1
ATOM 2008 C CA . ASP A 1 260 ? -7.290 11.596 11.587 1.00 95.12 260 ASP A CA 1
ATOM 2009 C C . ASP A 1 260 ? -6.935 11.183 10.145 1.00 95.12 260 ASP A C 1
ATOM 2011 O O . ASP A 1 260 ? -7.756 11.320 9.231 1.00 95.12 260 ASP A O 1
ATOM 2015 N N . VAL A 1 261 ? -5.767 10.558 9.948 1.00 97.00 261 VAL A N 1
ATOM 2016 C CA . VAL A 1 261 ? -5.386 9.931 8.671 1.00 97.00 261 VAL A CA 1
ATOM 2017 C C . VAL A 1 261 ? -6.325 8.775 8.305 1.00 97.00 261 VAL A C 1
ATOM 2019 O O . VAL A 1 261 ? -6.811 8.725 7.172 1.00 97.00 261 VAL A O 1
ATOM 2022 N N . ALA A 1 262 ? -6.646 7.877 9.240 1.00 97.44 262 ALA A N 1
ATOM 2023 C CA . ALA A 1 262 ? -7.566 6.763 9.002 1.00 97.44 262 ALA A CA 1
ATOM 2024 C C . ALA A 1 262 ? -8.975 7.248 8.616 1.00 97.44 262 ALA A C 1
ATOM 2026 O O . ALA A 1 262 ? -9.574 6.753 7.657 1.00 97.44 262 ALA A O 1
ATOM 2027 N N . ILE A 1 263 ? -9.482 8.269 9.311 1.00 96.38 263 ILE A N 1
ATOM 2028 C CA . ILE A 1 263 ? -10.748 8.936 8.987 1.00 96.38 263 ILE A CA 1
ATOM 2029 C C . ILE A 1 263 ? -10.702 9.517 7.568 1.00 96.38 263 ILE A C 1
ATOM 2031 O O . ILE A 1 263 ? -11.638 9.311 6.790 1.00 96.38 263 ILE A O 1
ATOM 2035 N N . ARG A 1 264 ? -9.607 10.192 7.190 1.00 96.81 264 ARG A N 1
ATOM 2036 C CA . ARG A 1 264 ? -9.437 10.759 5.844 1.00 96.81 264 ARG A CA 1
ATOM 2037 C C . ARG A 1 264 ? -9.422 9.679 4.758 1.00 96.81 264 ARG A C 1
ATOM 2039 O O . ARG A 1 264 ? -10.076 9.868 3.732 1.00 96.81 264 ARG A O 1
ATOM 2046 N N . ILE A 1 265 ? -8.750 8.547 4.983 1.00 97.38 265 ILE A N 1
ATOM 2047 C CA . ILE A 1 265 ? -8.744 7.400 4.055 1.00 97.38 265 ILE A CA 1
ATOM 2048 C C . ILE A 1 265 ? -10.169 6.898 3.813 1.00 97.38 265 ILE A C 1
ATOM 2050 O O . ILE A 1 265 ? -10.589 6.759 2.661 1.00 97.38 265 ILE A O 1
ATOM 2054 N N . ILE A 1 266 ? -10.931 6.667 4.886 1.00 97.19 266 ILE A N 1
ATOM 2055 C CA . ILE A 1 266 ? -12.320 6.200 4.792 1.00 97.19 266 ILE A CA 1
ATOM 2056 C C . ILE A 1 266 ? -13.181 7.232 4.064 1.00 97.19 266 ILE A C 1
ATOM 2058 O O . ILE A 1 266 ? -13.970 6.879 3.187 1.00 97.19 266 ILE A O 1
ATOM 2062 N N . HIS A 1 267 ? -13.013 8.513 4.389 1.00 95.56 267 HIS A N 1
ATOM 2063 C CA . HIS A 1 267 ? -13.758 9.595 3.762 1.00 95.56 267 HIS A CA 1
ATOM 2064 C C . HIS A 1 267 ? -13.544 9.639 2.243 1.00 95.56 267 HIS A C 1
ATOM 2066 O O . HIS A 1 267 ? -14.522 9.671 1.501 1.00 95.56 267 HIS A O 1
ATOM 2072 N N . ILE A 1 268 ? -12.290 9.600 1.776 1.00 94.38 268 ILE A N 1
ATOM 2073 C CA . ILE A 1 268 ? -11.972 9.603 0.338 1.00 94.38 268 ILE A CA 1
ATOM 2074 C C . ILE A 1 268 ? -12.530 8.345 -0.336 1.00 94.38 268 ILE A C 1
ATOM 2076 O O . ILE A 1 268 ? -13.152 8.438 -1.392 1.00 94.38 268 ILE A O 1
ATOM 2080 N N . SER A 1 269 ? -12.349 7.180 0.290 1.00 94.25 269 SER A N 1
ATOM 2081 C CA . SER A 1 269 ? -12.743 5.887 -0.288 1.00 94.25 269 SER A CA 1
ATOM 2082 C C . SER A 1 269 ? -14.257 5.719 -0.421 1.00 94.25 269 SER A C 1
ATOM 2084 O O . SER A 1 269 ? -14.728 4.988 -1.283 1.00 94.25 269 SER A O 1
ATOM 2086 N N . THR A 1 270 ? -15.031 6.413 0.414 1.00 93.31 270 THR A N 1
ATOM 2087 C CA . THR A 1 270 ? -16.502 6.341 0.434 1.00 93.31 270 THR A CA 1
ATOM 2088 C C . THR A 1 270 ? -17.174 7.536 -0.243 1.00 93.31 270 THR A C 1
ATOM 2090 O O . THR A 1 270 ? -18.399 7.565 -0.349 1.00 93.31 270 THR A O 1
ATOM 2093 N N . LEU A 1 271 ? -16.401 8.522 -0.713 1.00 91.06 271 LEU A N 1
ATOM 2094 C CA . LEU A 1 271 ? -16.917 9.782 -1.248 1.00 91.06 271 LEU A CA 1
ATOM 2095 C C . LEU A 1 271 ? -17.888 9.564 -2.414 1.00 91.06 271 LEU A C 1
ATOM 2097 O O . LEU A 1 271 ? -18.992 10.097 -2.392 1.00 91.06 271 LEU A O 1
ATOM 2101 N N . ALA A 1 272 ? -17.502 8.739 -3.390 1.00 85.81 272 ALA A N 1
ATOM 2102 C CA . ALA A 1 272 ? -18.297 8.505 -4.594 1.00 85.81 272 ALA A CA 1
ATOM 2103 C C . ALA A 1 272 ? -19.683 7.917 -4.269 1.00 85.81 272 ALA A C 1
ATOM 2105 O O . ALA A 1 272 ? -20.692 8.400 -4.773 1.00 85.81 272 ALA A O 1
ATOM 2106 N N . MET A 1 273 ? -19.741 6.954 -3.344 1.00 85.12 273 MET A N 1
ATOM 2107 C CA . MET A 1 273 ? -20.995 6.343 -2.886 1.00 85.12 273 MET A CA 1
ATOM 2108 C C . MET A 1 273 ? -21.885 7.309 -2.099 1.00 85.12 273 MET A C 1
ATOM 2110 O O . MET A 1 273 ? -23.101 7.161 -2.095 1.00 85.12 273 MET A O 1
ATOM 2114 N N . ARG A 1 274 ? -21.298 8.295 -1.415 1.00 85.12 274 ARG A N 1
ATOM 2115 C CA . ARG A 1 274 ? -22.044 9.286 -0.622 1.00 85.12 274 ARG A CA 1
ATOM 2116 C C . ARG A 1 274 ? -22.594 10.428 -1.459 1.00 85.12 274 ARG A C 1
ATOM 2118 O O . ARG A 1 274 ? -23.590 11.032 -1.079 1.00 85.12 274 ARG A O 1
ATOM 2125 N N . SER A 1 275 ? -21.910 10.750 -2.548 1.00 83.00 275 SER A N 1
ATOM 2126 C CA . SER A 1 275 ? -22.346 11.753 -3.515 1.00 83.00 275 SER A CA 1
ATOM 2127 C C . SER A 1 275 ? -23.364 11.201 -4.516 1.00 83.00 275 SER A C 1
ATOM 2129 O O . SER A 1 275 ? -23.917 11.978 -5.291 1.00 83.00 275 SER A O 1
ATOM 2131 N N . ALA A 1 276 ? -23.611 9.888 -4.508 1.00 78.75 276 ALA A N 1
ATOM 2132 C CA . ALA A 1 276 ? -24.595 9.250 -5.367 1.00 78.75 276 ALA A CA 1
ATOM 2133 C C . ALA A 1 276 ? -26.033 9.651 -4.972 1.00 78.75 276 ALA A C 1
ATOM 2135 O O . ALA A 1 276 ? -26.327 9.780 -3.778 1.00 78.75 276 ALA A O 1
ATOM 2136 N N . PRO A 1 277 ? -26.946 9.838 -5.944 1.00 74.75 277 PRO A N 1
ATOM 2137 C CA . PRO A 1 277 ? -28.353 10.094 -5.659 1.00 74.75 277 PRO A CA 1
ATOM 2138 C C . PRO A 1 277 ? -28.985 8.930 -4.874 1.00 74.75 277 PRO A C 1
ATOM 2140 O O . PRO A 1 277 ? -28.671 7.773 -5.146 1.00 74.75 277 PRO A O 1
ATOM 2143 N N . PRO A 1 278 ? -29.914 9.200 -3.942 1.00 66.31 278 PRO A N 1
ATOM 2144 C CA . PRO A 1 278 ? -30.554 8.164 -3.126 1.00 66.31 278 PRO A CA 1
ATOM 2145 C C . PRO A 1 278 ? -31.487 7.214 -3.905 1.00 66.31 278 PRO A C 1
ATOM 2147 O O . PRO A 1 278 ? -31.870 6.181 -3.363 1.00 66.31 278 PRO A O 1
ATOM 2150 N N . ASP A 1 279 ? -31.837 7.536 -5.156 1.00 58.91 279 ASP A N 1
ATOM 2151 C CA . ASP A 1 279 ? -32.920 6.887 -5.918 1.00 58.91 279 ASP A CA 1
ATOM 2152 C C . ASP A 1 279 ? -32.509 5.680 -6.783 1.00 58.91 279 ASP A C 1
ATOM 2154 O O . ASP A 1 279 ? -33.311 5.156 -7.555 1.00 58.91 279 ASP A O 1
ATOM 2158 N N . GLY A 1 280 ? -31.293 5.162 -6.637 1.00 53.81 280 GLY A N 1
ATOM 2159 C CA . GLY A 1 280 ? -30.933 3.899 -7.272 1.00 53.81 280 GLY A CA 1
ATOM 2160 C C . GLY A 1 280 ? -29.558 3.427 -6.851 1.00 53.81 280 GLY A C 1
ATOM 2161 O O . GLY A 1 280 ? -28.616 4.214 -6.802 1.00 53.81 280 GLY A O 1
ATOM 2162 N N . GLN A 1 281 ? -29.435 2.131 -6.559 1.00 64.06 281 GLN A N 1
ATOM 2163 C CA . GLN A 1 281 ? -28.138 1.465 -6.581 1.00 64.06 281 GLN A CA 1
ATOM 2164 C C . GLN A 1 281 ? -27.596 1.623 -7.998 1.00 64.06 281 GLN A C 1
ATOM 2166 O O . GLN A 1 281 ? -27.983 0.875 -8.890 1.00 64.06 281 GLN A O 1
ATOM 2171 N N . ASP A 1 282 ? -26.782 2.651 -8.221 1.00 76.44 282 ASP A N 1
ATOM 2172 C CA . ASP A 1 282 ? -26.117 2.859 -9.495 1.00 76.44 282 ASP A CA 1
ATOM 2173 C C . ASP A 1 282 ? -25.169 1.671 -9.696 1.00 76.44 282 ASP A C 1
ATOM 2175 O O . ASP A 1 282 ? -24.064 1.619 -9.149 1.00 76.44 282 ASP A O 1
ATOM 2179 N N . GLU A 1 283 ? -25.665 0.644 -10.391 1.00 81.62 283 GLU A N 1
ATOM 2180 C CA . GLU A 1 283 ? -24.935 -0.596 -10.643 1.00 81.62 283 GLU A CA 1
ATOM 2181 C C . GLU A 1 283 ? -23.600 -0.296 -11.323 1.00 81.62 283 GLU A C 1
ATOM 2183 O O . GLU A 1 283 ? -22.613 -0.984 -11.062 1.00 81.62 283 GLU A O 1
ATOM 2188 N N . GLU A 1 284 ? -23.541 0.773 -12.124 1.00 85.75 284 GLU A N 1
ATOM 2189 C CA . GLU A 1 284 ? -22.317 1.224 -12.769 1.00 85.75 284 GLU A CA 1
ATOM 2190 C C . GLU A 1 284 ? -21.327 1.808 -11.762 1.00 85.75 284 GLU A C 1
ATOM 2192 O O . GLU A 1 284 ? -20.139 1.486 -11.811 1.00 85.75 284 GLU A O 1
ATOM 2197 N N . LEU A 1 285 ? -21.800 2.599 -10.797 1.00 86.94 285 LEU A N 1
ATOM 2198 C CA . LEU A 1 285 ? -20.965 3.095 -9.704 1.00 86.94 285 LEU A CA 1
ATOM 2199 C C . LEU A 1 285 ? -20.416 1.945 -8.852 1.00 86.94 285 LEU A C 1
ATOM 2201 O O . LEU A 1 285 ? -19.221 1.915 -8.554 1.00 86.94 285 LEU A O 1
ATOM 2205 N N . ILE A 1 286 ? -21.264 0.977 -8.494 1.00 87.38 286 ILE A N 1
ATOM 2206 C CA . ILE A 1 286 ? -20.856 -0.207 -7.724 1.00 87.38 286 ILE A CA 1
ATOM 2207 C C . ILE A 1 286 ? -19.840 -1.028 -8.524 1.00 87.38 286 ILE A C 1
ATOM 2209 O O . ILE A 1 286 ? -18.831 -1.480 -7.977 1.00 87.38 286 ILE A O 1
ATOM 2213 N N . ARG A 1 287 ? -20.061 -1.195 -9.832 1.00 87.06 287 ARG A N 1
ATOM 2214 C CA . ARG A 1 287 ? -19.125 -1.873 -10.732 1.00 87.06 287 ARG A CA 1
ATOM 2215 C C . ARG A 1 287 ? -17.789 -1.137 -10.796 1.00 87.06 287 ARG A C 1
ATOM 2217 O O . ARG A 1 287 ? -16.752 -1.770 -10.607 1.00 87.06 287 ARG A O 1
ATOM 2224 N N . LYS A 1 288 ? -17.793 0.188 -10.977 1.00 86.69 288 LYS A N 1
ATOM 2225 C CA . LYS A 1 288 ? -16.576 1.017 -10.971 1.00 86.69 288 LYS A CA 1
ATOM 2226 C C . LYS A 1 288 ? -15.823 0.876 -9.650 1.00 86.69 288 LYS A C 1
ATOM 2228 O O . LYS A 1 288 ? -14.604 0.728 -9.655 1.00 86.69 288 LYS A O 1
ATOM 2233 N N . GLN A 1 289 ? -16.549 0.861 -8.536 1.00 88.50 289 GLN A N 1
ATOM 2234 C CA . GLN A 1 289 ? -15.981 0.680 -7.210 1.00 88.50 289 GLN A CA 1
ATOM 2235 C C . GLN A 1 289 ? -15.287 -0.687 -7.097 1.00 88.50 289 GLN A C 1
ATOM 2237 O O . GLN A 1 289 ? -14.105 -0.746 -6.756 1.00 88.50 289 GLN A O 1
ATOM 2242 N N . ARG A 1 290 ? -15.950 -1.785 -7.479 1.00 86.75 290 ARG A N 1
ATOM 2243 C CA . ARG A 1 290 ? -15.354 -3.138 -7.490 1.00 86.75 290 ARG A CA 1
ATOM 2244 C C . ARG A 1 290 ? -14.087 -3.236 -8.352 1.00 86.75 290 ARG A C 1
ATOM 2246 O O . ARG A 1 290 ? -13.185 -3.994 -8.016 1.00 86.75 290 ARG A O 1
ATOM 2253 N N . CYS A 1 291 ? -13.989 -2.441 -9.416 1.00 85.50 291 CYS A N 1
ATOM 2254 C CA . CYS A 1 291 ? -12.827 -2.411 -10.308 1.00 85.50 291 CYS A CA 1
ATOM 2255 C C . CYS A 1 291 ? -11.631 -1.593 -9.783 1.00 85.50 291 CYS A C 1
ATOM 2257 O O . CYS A 1 291 ? -10.607 -1.516 -10.465 1.00 85.50 291 CYS A O 1
ATOM 2259 N N . LEU A 1 292 ? -11.724 -0.964 -8.605 1.00 85.75 292 LEU A N 1
ATOM 2260 C CA . LEU A 1 292 ? -10.591 -0.237 -8.030 1.00 85.75 292 LEU A CA 1
ATOM 2261 C C . LEU A 1 292 ? -9.429 -1.182 -7.657 1.00 85.75 292 LEU A C 1
ATOM 2263 O O . LEU A 1 292 ? -9.657 -2.338 -7.295 1.00 85.75 292 LEU A O 1
ATOM 2267 N N . PRO A 1 293 ? -8.170 -0.698 -7.676 1.00 83.50 293 PRO A N 1
ATOM 2268 C CA . PRO A 1 293 ? -7.006 -1.523 -7.356 1.00 83.50 293 PRO A CA 1
ATOM 2269 C C . PRO A 1 293 ? -7.090 -2.157 -5.961 1.00 83.50 293 PRO A C 1
ATOM 2271 O O . PRO A 1 293 ? -7.470 -1.488 -5.004 1.00 83.50 293 PRO A O 1
ATOM 2274 N N . LYS A 1 294 ? -6.624 -3.404 -5.791 1.00 83.06 294 LYS A N 1
ATOM 2275 C CA . LYS A 1 294 ? -6.644 -4.098 -4.482 1.00 83.06 294 LYS A CA 1
ATOM 2276 C C . LYS A 1 294 ? -6.005 -3.290 -3.343 1.00 83.06 294 LYS A C 1
ATOM 2278 O O . LYS A 1 294 ? -6.497 -3.322 -2.219 1.00 83.06 294 LYS A O 1
ATOM 2283 N N . ASN A 1 295 ? -4.946 -2.526 -3.627 1.00 82.38 295 ASN A N 1
ATOM 2284 C CA . ASN A 1 295 ? -4.280 -1.681 -2.626 1.00 82.38 295 ASN A CA 1
ATOM 2285 C C . ASN A 1 295 ? -5.202 -0.597 -2.043 1.00 82.38 295 ASN A C 1
ATOM 2287 O O . ASN A 1 295 ? -5.051 -0.246 -0.876 1.00 82.38 295 ASN A O 1
ATOM 2291 N N . HIS A 1 296 ? -6.199 -0.126 -2.801 1.00 89.25 296 HIS A N 1
ATOM 2292 C CA . HIS A 1 296 ? -7.244 0.761 -2.285 1.00 89.25 296 HIS A CA 1
ATOM 2293 C C . HIS A 1 296 ? -7.974 0.109 -1.104 1.00 89.25 296 HIS A C 1
ATOM 2295 O O . HIS A 1 296 ? -8.064 0.679 -0.017 1.00 89.25 296 HIS A O 1
ATOM 2301 N N . TYR A 1 297 ? -8.433 -1.127 -1.299 1.00 91.00 297 TYR A N 1
ATOM 2302 C CA . TYR A 1 297 ? -9.179 -1.876 -0.294 1.00 91.00 297 TYR A CA 1
ATOM 2303 C C . TYR A 1 297 ? -8.316 -2.345 0.871 1.00 91.00 297 TYR A C 1
ATOM 2305 O O . TYR A 1 297 ? -8.795 -2.350 2.002 1.00 91.00 297 TYR A O 1
ATOM 2313 N N . ARG A 1 298 ? -7.039 -2.669 0.631 1.00 89.75 298 ARG A N 1
ATOM 2314 C CA . ARG A 1 298 ? -6.077 -2.956 1.709 1.00 89.75 298 ARG A CA 1
ATOM 2315 C C . ARG A 1 298 ? -5.894 -1.746 2.624 1.00 89.75 298 ARG A C 1
ATOM 2317 O O . ARG A 1 298 ? -6.021 -1.884 3.836 1.00 89.75 298 ARG A O 1
ATOM 2324 N N . CYS A 1 299 ? -5.681 -0.564 2.044 1.00 91.88 299 CYS A N 1
ATOM 2325 C CA . CYS A 1 299 ? -5.542 0.688 2.787 1.00 91.88 299 CYS A CA 1
ATOM 2326 C C . CYS A 1 299 ? -6.821 1.024 3.578 1.00 91.88 299 CYS A C 1
ATOM 2328 O O . CYS A 1 299 ? -6.761 1.310 4.774 1.00 91.88 299 CYS A O 1
ATOM 2330 N N . LEU A 1 300 ? -7.994 0.899 2.944 1.00 95.62 300 LEU A N 1
ATOM 2331 C CA . LEU A 1 300 ? -9.287 1.106 3.600 1.00 95.62 300 LEU A CA 1
ATOM 2332 C C . LEU A 1 300 ? -9.523 0.123 4.757 1.00 95.62 300 LEU A C 1
ATOM 2334 O O . LEU A 1 300 ? -9.987 0.520 5.832 1.00 95.62 300 LEU A O 1
ATOM 2338 N N . ALA A 1 301 ? -9.212 -1.158 4.549 1.00 94.94 301 ALA A N 1
ATOM 2339 C CA . ALA A 1 301 ? -9.375 -2.178 5.573 1.00 94.94 301 ALA A CA 1
ATOM 2340 C C . ALA A 1 301 ? -8.454 -1.918 6.764 1.00 94.94 301 ALA A C 1
ATOM 2342 O O . ALA A 1 301 ? -8.916 -1.932 7.905 1.00 94.94 301 ALA A O 1
ATOM 2343 N N . PHE A 1 302 ? -7.186 -1.600 6.501 1.00 94.75 302 PHE A N 1
ATOM 2344 C CA . PHE A 1 302 ? -6.227 -1.266 7.544 1.00 94.75 302 PHE A CA 1
ATOM 2345 C C . PHE A 1 302 ? -6.668 -0.040 8.357 1.00 94.75 302 PHE A C 1
ATOM 2347 O O . PHE A 1 302 ? -6.727 -0.119 9.584 1.00 94.75 302 PHE A O 1
ATOM 2354 N N . ALA A 1 303 ? -7.077 1.052 7.703 1.00 96.75 303 ALA A N 1
ATOM 2355 C CA . ALA A 1 303 ? -7.597 2.241 8.383 1.00 96.75 303 ALA A CA 1
ATOM 2356 C C . ALA A 1 303 ? -8.803 1.919 9.287 1.00 96.75 303 ALA A C 1
ATOM 2358 O O . ALA A 1 303 ? -8.879 2.379 10.426 1.00 96.75 303 ALA A O 1
ATOM 2359 N N . THR A 1 304 ? -9.724 1.079 8.810 1.00 96.19 304 THR A N 1
ATOM 2360 C CA . THR A 1 304 ? -10.918 0.682 9.574 1.00 96.19 304 THR A CA 1
ATOM 2361 C C . THR A 1 304 ? -10.558 -0.178 10.786 1.00 96.19 304 THR A C 1
ATOM 2363 O O . THR A 1 304 ? -11.060 0.059 11.886 1.00 96.19 304 THR A O 1
ATOM 2366 N N . ILE A 1 305 ? -9.652 -1.145 10.613 1.00 94.06 305 ILE A N 1
ATOM 2367 C CA . ILE A 1 305 ? -9.148 -1.993 11.700 1.00 94.06 305 ILE A CA 1
ATOM 2368 C C . ILE A 1 305 ? -8.413 -1.155 12.748 1.00 94.06 305 ILE A C 1
ATOM 2370 O O . ILE A 1 305 ? -8.618 -1.359 13.943 1.00 94.06 305 ILE A O 1
ATOM 2374 N N . PHE A 1 306 ? -7.598 -0.191 12.319 1.00 92.88 306 PHE A N 1
ATOM 2375 C CA . PHE A 1 306 ? -6.887 0.709 13.220 1.00 92.88 306 PHE A CA 1
ATOM 2376 C C . PHE A 1 306 ? -7.858 1.473 14.134 1.00 92.88 306 PHE A C 1
ATOM 2378 O O . PHE A 1 306 ? -7.687 1.489 15.356 1.00 92.88 306 PHE A O 1
ATOM 2385 N N . LEU A 1 307 ? -8.924 2.042 13.558 1.00 92.50 307 LEU A N 1
ATOM 2386 C CA . LEU A 1 307 ? -9.973 2.722 14.319 1.00 92.50 307 LEU A CA 1
ATOM 2387 C C . LEU A 1 307 ? -10.713 1.775 15.273 1.00 92.50 307 LEU A C 1
ATOM 2389 O O . LEU A 1 307 ? -10.945 2.131 16.430 1.00 92.50 307 LEU A O 1
ATOM 2393 N N . LEU A 1 308 ? -11.051 0.564 14.818 1.00 89.44 308 LEU A N 1
ATOM 2394 C CA . LEU A 1 308 ? -11.677 -0.458 15.658 1.00 89.44 308 LEU A CA 1
ATOM 2395 C C . LEU A 1 308 ? -10.799 -0.805 16.866 1.00 89.44 308 LEU A C 1
ATOM 2397 O O . LEU A 1 308 ? -11.288 -0.812 17.997 1.00 89.44 308 LEU A O 1
ATOM 2401 N N . LYS A 1 309 ? -9.503 -1.048 16.636 1.00 86.12 309 LYS A N 1
ATOM 2402 C CA . LYS A 1 309 ? -8.567 -1.482 17.676 1.00 86.12 309 LYS A CA 1
ATOM 2403 C C . LYS A 1 309 ? -8.301 -0.393 18.714 1.00 86.12 309 LYS A C 1
ATOM 2405 O O . LYS A 1 309 ? -8.401 -0.669 19.907 1.00 86.12 309 LYS A O 1
ATOM 2410 N N . PHE A 1 310 ? -7.977 0.826 18.285 1.00 85.12 310 PHE A N 1
ATOM 2411 C CA . PHE A 1 310 ? -7.469 1.855 19.201 1.00 85.12 310 PHE A CA 1
ATOM 2412 C C . PHE A 1 310 ? -8.517 2.845 19.717 1.00 85.12 310 PHE A C 1
ATOM 2414 O O . PHE A 1 310 ? -8.305 3.415 20.786 1.00 85.12 310 PHE A O 1
ATOM 2421 N N . PHE A 1 311 ? -9.636 3.035 19.007 1.00 82.69 311 PHE A N 1
ATOM 2422 C CA . PHE A 1 311 ? -10.592 4.115 19.297 1.00 82.69 311 PHE A CA 1
ATOM 2423 C C . PHE A 1 311 ? -12.012 3.614 19.565 1.00 82.69 311 PHE A C 1
ATOM 2425 O O . PHE A 1 311 ? -12.669 4.081 20.489 1.00 82.69 311 PHE A O 1
ATOM 2432 N N . HIS A 1 312 ? -12.501 2.620 18.819 1.00 73.75 312 HIS A N 1
ATOM 2433 C CA . HIS A 1 312 ? -13.842 2.078 19.063 1.00 73.75 312 HIS A CA 1
ATOM 2434 C C . HIS A 1 312 ? -13.911 1.275 20.371 1.00 73.75 312 HIS A C 1
ATOM 2436 O O . HIS A 1 312 ? -14.868 1.389 21.134 1.00 73.75 312 HIS A O 1
ATOM 2442 N N . ARG A 1 313 ? -12.865 0.492 20.656 1.00 69.06 313 ARG A N 1
ATOM 2443 C CA . ARG A 1 313 ? -12.766 -0.337 21.868 1.00 69.06 313 ARG A CA 1
ATOM 2444 C C . ARG A 1 313 ? -12.344 0.449 23.108 1.00 69.06 313 ARG A C 1
ATOM 2446 O O . ARG A 1 313 ? -12.586 0.001 24.226 1.00 69.06 313 ARG A O 1
ATOM 2453 N N . ARG A 1 314 ? -11.729 1.624 22.946 1.00 66.69 314 ARG A N 1
ATOM 2454 C CA . ARG A 1 314 ? -11.240 2.440 24.062 1.00 66.69 314 ARG A CA 1
ATOM 2455 C C . ARG A 1 314 ? -12.349 3.391 24.508 1.00 66.69 314 ARG A C 1
ATOM 2457 O O . ARG A 1 314 ? -12.597 4.422 23.900 1.00 66.69 314 ARG A O 1
ATOM 2464 N N . GLY A 1 315 ? -13.009 3.082 25.622 1.00 56.84 315 GLY A N 1
ATOM 2465 C CA . GLY A 1 315 ? -14.066 3.930 26.199 1.00 56.84 315 GLY A CA 1
ATOM 2466 C C . GLY A 1 315 ? -13.605 5.297 26.738 1.00 56.84 315 GLY A C 1
ATOM 2467 O O . GLY A 1 315 ? -14.369 5.939 27.452 1.00 56.84 315 GLY A O 1
ATOM 2468 N N . SER A 1 316 ? -12.370 5.724 26.447 1.00 57.72 316 SER A N 1
ATOM 2469 C CA . SER A 1 316 ? -11.716 6.896 27.044 1.00 57.72 316 SER A CA 1
ATOM 2470 C C . SER A 1 316 ? -11.877 8.188 26.237 1.00 57.72 316 SER A C 1
ATOM 2472 O O . SER A 1 316 ? -11.500 9.247 26.739 1.00 57.72 316 SER A O 1
ATOM 2474 N N . ASP A 1 317 ? -12.402 8.122 25.014 1.00 67.00 317 ASP A N 1
ATOM 2475 C CA . ASP A 1 317 ? -12.501 9.296 24.145 1.00 67.00 317 ASP A CA 1
ATOM 2476 C C . ASP A 1 317 ? -13.793 10.090 24.380 1.00 67.00 317 ASP A C 1
ATOM 2478 O O . ASP A 1 317 ? -14.817 9.566 24.853 1.00 67.00 317 ASP A O 1
ATOM 2482 N N . ALA A 1 318 ? -13.758 11.375 24.016 1.00 78.50 318 ALA A N 1
ATOM 2483 C CA . ALA A 1 318 ? -14.931 12.238 24.063 1.00 78.50 318 ALA A CA 1
ATOM 2484 C C . ALA A 1 318 ? -16.087 11.612 23.252 1.00 78.50 318 ALA A C 1
ATOM 2486 O O . ALA A 1 318 ? -15.851 10.960 22.231 1.00 78.50 318 ALA A O 1
ATOM 2487 N N . PRO A 1 319 ? -17.351 11.766 23.690 1.00 79.31 319 PRO A N 1
ATOM 2488 C CA . PRO A 1 319 ? -18.491 11.122 23.033 1.00 79.31 319 PRO A CA 1
ATOM 2489 C C . PRO A 1 319 ? -18.613 11.496 21.547 1.00 79.31 319 PRO A C 1
ATOM 2491 O O . PRO A 1 319 ? -18.952 10.642 20.731 1.00 79.31 319 PRO A O 1
ATOM 2494 N N . GLU A 1 320 ? -18.271 12.734 21.184 1.00 83.31 320 GLU A N 1
ATOM 2495 C CA . GLU A 1 320 ? -18.270 13.210 19.796 1.00 83.31 320 GLU A CA 1
ATOM 2496 C C . GLU A 1 320 ? -17.223 12.494 18.933 1.00 83.31 320 GLU A C 1
ATOM 2498 O O . GLU A 1 320 ? -17.531 12.046 17.828 1.00 83.31 320 GLU A O 1
ATOM 2503 N N . GLU A 1 321 ? -16.004 12.316 19.451 1.00 83.06 321 GLU A N 1
ATOM 2504 C CA . GLU A 1 321 ? -14.930 11.605 18.749 1.00 83.06 321 GLU A CA 1
ATOM 2505 C C . GLU A 1 321 ? -15.287 10.129 18.547 1.00 83.06 321 GLU A C 1
ATOM 2507 O O . GLU A 1 321 ? -15.112 9.586 17.454 1.00 83.06 321 GLU A O 1
ATOM 2512 N N . ARG A 1 322 ? -15.874 9.490 19.568 1.00 83.38 322 ARG A N 1
ATOM 2513 C CA . ARG A 1 322 ? -16.363 8.107 19.465 1.00 83.38 322 ARG A CA 1
ATOM 2514 C C . ARG A 1 322 ? -17.455 7.965 18.414 1.00 83.38 322 ARG A C 1
ATOM 2516 O O . ARG A 1 322 ? -17.421 7.016 17.629 1.00 83.38 322 ARG A O 1
ATOM 2523 N N . GLN A 1 323 ? -18.396 8.908 18.363 1.00 87.12 323 GLN A N 1
ATOM 2524 C CA . GLN A 1 323 ? -19.451 8.902 17.352 1.00 87.12 323 GLN A CA 1
ATOM 2525 C C . GLN A 1 323 ? -18.879 9.099 15.945 1.00 87.12 323 GLN A C 1
ATOM 2527 O O . GLN A 1 323 ? -19.273 8.390 15.018 1.00 87.12 323 GLN A O 1
ATOM 2532 N N . ALA A 1 324 ? -17.926 10.020 15.777 1.00 89.06 324 ALA A N 1
ATOM 2533 C CA . ALA A 1 324 ? -17.259 10.237 14.500 1.00 89.06 324 ALA A CA 1
ATOM 2534 C C . ALA A 1 324 ? -16.549 8.963 14.020 1.00 89.06 324 ALA A C 1
ATOM 2536 O O . ALA A 1 324 ? -16.728 8.560 12.870 1.00 89.06 324 ALA A O 1
ATOM 2537 N N . VAL A 1 325 ? -15.806 8.285 14.898 1.00 90.19 325 VAL A N 1
ATOM 2538 C CA . VAL A 1 325 ? -15.139 7.013 14.586 1.00 90.19 325 VAL A CA 1
ATOM 2539 C C . VAL A 1 325 ? -16.150 5.926 14.208 1.00 90.19 325 VAL A C 1
ATOM 2541 O O . VAL A 1 325 ? -15.989 5.280 13.172 1.00 90.19 325 VAL A O 1
ATOM 2544 N N . ALA A 1 326 ? -17.223 5.755 14.986 1.00 89.81 326 ALA A N 1
ATOM 2545 C CA . ALA A 1 326 ? -18.265 4.767 14.705 1.00 89.81 326 ALA A CA 1
ATOM 2546 C C . ALA A 1 326 ? -18.946 5.004 13.344 1.00 89.81 326 ALA A C 1
ATOM 2548 O O . ALA A 1 326 ? -19.161 4.059 12.582 1.00 89.81 326 ALA A O 1
ATOM 2549 N N . ASN A 1 327 ? -19.219 6.267 13.003 1.00 91.88 327 ASN A N 1
ATOM 2550 C CA . ASN A 1 327 ? -19.784 6.638 11.707 1.00 91.88 327 ASN A CA 1
ATOM 2551 C C . ASN A 1 327 ? -18.856 6.227 10.554 1.00 91.88 327 ASN A C 1
ATOM 2553 O O . ASN A 1 327 ? -19.315 5.611 9.594 1.00 91.88 327 ASN A O 1
ATOM 2557 N N . HIS A 1 328 ? -17.552 6.505 10.659 1.00 94.50 328 HIS A N 1
ATOM 2558 C CA . HIS A 1 328 ? -16.586 6.146 9.615 1.00 94.50 328 HIS A CA 1
ATOM 2559 C C . HIS A 1 328 ? -16.407 4.627 9.487 1.00 94.50 328 HIS A C 1
ATOM 2561 O O . HIS A 1 328 ? -16.384 4.111 8.370 1.00 94.50 328 HIS A O 1
ATOM 2567 N N . ILE A 1 329 ? -16.370 3.887 10.598 1.00 93.31 329 ILE A N 1
ATOM 2568 C CA . ILE A 1 329 ? -16.339 2.415 10.562 1.00 93.31 329 ILE A CA 1
ATOM 2569 C C . ILE A 1 329 ? -17.575 1.868 9.832 1.00 93.31 329 ILE A C 1
ATOM 2571 O O . ILE A 1 329 ? -17.443 1.007 8.963 1.00 93.31 329 ILE A O 1
ATOM 2575 N N . SER A 1 330 ? -18.764 2.406 10.126 1.00 92.88 330 SER A N 1
ATOM 2576 C CA . SER A 1 330 ? -20.009 2.028 9.445 1.00 92.88 330 SER A CA 1
ATOM 2577 C C . SER A 1 330 ? -19.961 2.335 7.944 1.00 92.88 330 SER A C 1
ATOM 2579 O O . SER A 1 330 ? -20.318 1.491 7.123 1.00 92.88 330 SER A O 1
ATOM 2581 N N . MET A 1 331 ? -19.438 3.503 7.554 1.00 93.75 331 MET A N 1
ATOM 2582 C CA . MET A 1 331 ? -19.258 3.868 6.143 1.00 93.75 331 MET A CA 1
ATOM 2583 C C . MET A 1 331 ? -18.353 2.873 5.404 1.00 93.75 331 MET A C 1
ATOM 2585 O O . MET A 1 331 ? -18.715 2.403 4.324 1.00 93.75 331 MET A O 1
ATOM 2589 N N . ALA A 1 332 ? -17.203 2.526 5.987 1.00 95.50 332 ALA A N 1
ATOM 2590 C CA . ALA A 1 332 ? -16.289 1.549 5.404 1.00 95.50 332 ALA A CA 1
ATOM 2591 C C . ALA A 1 332 ? -16.941 0.162 5.309 1.00 95.50 332 ALA A C 1
ATOM 2593 O O . ALA A 1 332 ? -16.894 -0.476 4.258 1.00 95.50 332 ALA A O 1
ATOM 2594 N N . GLN A 1 333 ? -17.609 -0.289 6.374 1.00 94.38 333 GLN A N 1
ATOM 2595 C CA . GLN A 1 333 ? -18.302 -1.575 6.385 1.00 94.38 333 GLN A CA 1
ATOM 2596 C C . GLN A 1 333 ? -19.391 -1.652 5.306 1.00 94.38 333 GLN A C 1
ATOM 2598 O O . GLN A 1 333 ? -19.486 -2.661 4.608 1.00 94.38 333 GLN A O 1
ATOM 2603 N N . ASN A 1 334 ? -20.188 -0.595 5.143 1.00 93.12 334 ASN A N 1
ATOM 2604 C CA . ASN A 1 334 ? -21.225 -0.530 4.116 1.00 93.12 334 ASN A CA 1
ATOM 2605 C C . ASN A 1 334 ? -20.627 -0.601 2.711 1.00 93.12 334 ASN A C 1
ATOM 2607 O O . ASN A 1 334 ? -21.145 -1.333 1.873 1.00 93.12 334 ASN A O 1
ATOM 2611 N N . LEU A 1 335 ? -19.504 0.081 2.468 1.00 93.31 335 LEU A N 1
ATOM 2612 C CA . LEU A 1 335 ? -18.799 0.005 1.190 1.00 93.31 335 LEU A CA 1
ATOM 2613 C C . LEU A 1 335 ? -18.368 -1.432 0.859 1.00 93.31 335 LEU A C 1
ATOM 2615 O O . LEU A 1 335 ? -18.649 -1.914 -0.237 1.00 93.31 335 LEU A O 1
ATOM 2619 N N . PHE A 1 336 ? -17.758 -2.142 1.814 1.00 94.44 336 PHE A N 1
ATOM 2620 C CA . PHE A 1 336 ? -17.395 -3.552 1.635 1.00 94.44 336 PHE A CA 1
ATOM 2621 C C . PHE A 1 336 ? -18.621 -4.446 1.397 1.00 94.44 336 PHE A C 1
ATOM 2623 O O . PHE A 1 336 ? -18.588 -5.302 0.518 1.00 94.44 336 PHE A O 1
ATOM 2630 N N . LYS A 1 337 ? -19.726 -4.229 2.123 1.00 92.50 337 LYS A N 1
ATOM 2631 C CA . LYS A 1 337 ? -20.971 -4.996 1.934 1.00 92.50 337 LYS A CA 1
ATOM 2632 C C . LYS A 1 337 ? -21.603 -4.774 0.560 1.00 92.50 337 LYS A C 1
ATOM 2634 O O . LYS A 1 337 ? -22.085 -5.728 -0.031 1.00 92.50 337 LYS A O 1
ATOM 2639 N N . ILE A 1 338 ? -21.590 -3.544 0.047 1.00 91.12 338 ILE A N 1
ATOM 2640 C CA . ILE A 1 338 ? -22.127 -3.216 -1.283 1.00 91.12 338 ILE A CA 1
ATOM 2641 C C . ILE A 1 338 ? -21.243 -3.809 -2.391 1.00 91.12 338 ILE A C 1
ATOM 2643 O O . ILE A 1 338 ? -21.740 -4.299 -3.406 1.00 91.12 338 ILE A O 1
ATOM 2647 N N . CYS A 1 339 ? -19.921 -3.796 -2.197 1.00 90.44 339 CYS A N 1
ATOM 2648 C CA . CYS A 1 339 ? -18.988 -4.378 -3.159 1.00 90.44 339 CYS A CA 1
ATOM 2649 C C . CYS A 1 339 ? -19.019 -5.910 -3.166 1.00 90.44 339 CYS A C 1
ATOM 2651 O O . CYS A 1 339 ? -18.670 -6.496 -4.188 1.00 90.44 339 CYS A O 1
ATOM 2653 N N . ALA A 1 340 ? -19.464 -6.548 -2.082 1.00 91.56 340 ALA A N 1
ATOM 2654 C CA . ALA A 1 340 ? -19.606 -7.992 -2.021 1.00 91.56 340 ALA A CA 1
ATOM 2655 C C . ALA A 1 340 ? -20.601 -8.516 -3.070 1.00 91.56 340 ALA A C 1
ATOM 2657 O O . ALA A 1 340 ? -21.650 -7.933 -3.341 1.00 91.56 340 ALA A O 1
ATOM 2658 N N . THR A 1 341 ? -20.235 -9.643 -3.655 1.00 88.31 341 THR A N 1
ATOM 2659 C CA . THR A 1 341 ? -20.984 -10.419 -4.645 1.00 88.31 341 THR A CA 1
ATOM 2660 C C . THR A 1 341 ? -21.270 -11.818 -4.120 1.00 88.31 341 THR A C 1
ATOM 2662 O O . THR A 1 341 ? -22.365 -12.336 -4.326 1.00 88.31 341 THR A O 1
ATOM 2665 N N . GLU A 1 342 ? -20.331 -12.396 -3.366 1.00 88.12 342 GLU A N 1
ATOM 2666 C CA . GLU A 1 342 ? -20.441 -13.745 -2.829 1.00 88.12 342 GLU A CA 1
ATOM 2667 C C . GLU A 1 342 ? -20.171 -13.792 -1.318 1.00 88.12 342 GLU A C 1
ATOM 2669 O O . GLU A 1 342 ? -19.384 -13.010 -0.777 1.00 88.12 342 GLU A O 1
ATOM 2674 N N . PRO A 1 343 ? -20.750 -14.763 -0.588 1.00 83.88 343 PRO A N 1
ATOM 2675 C CA . PRO A 1 343 ? -20.536 -14.887 0.850 1.00 83.88 343 PRO A CA 1
ATOM 2676 C C . PRO A 1 343 ? -19.075 -15.095 1.284 1.00 83.88 343 PRO A C 1
ATOM 2678 O O . PRO A 1 343 ? -18.762 -14.833 2.455 1.00 83.88 343 PRO A O 1
ATOM 2681 N N . LEU A 1 344 ? -18.223 -15.587 0.379 1.00 83.69 344 LEU A N 1
ATOM 2682 C CA . LEU A 1 344 ? -16.822 -15.946 0.617 1.00 83.69 344 LEU A CA 1
ATOM 2683 C C . LEU A 1 344 ? -15.818 -15.009 -0.065 1.00 83.69 344 LEU A C 1
ATOM 2685 O O . LEU A 1 344 ? -14.614 -15.213 0.098 1.00 83.69 344 LEU A O 1
ATOM 2689 N N . ASP A 1 345 ? -16.281 -13.980 -0.777 1.00 88.69 345 ASP A N 1
ATOM 2690 C CA . ASP A 1 345 ? -15.369 -13.035 -1.413 1.00 88.69 345 ASP A CA 1
ATOM 2691 C C . ASP A 1 345 ? -14.590 -12.182 -0.394 1.00 88.69 345 ASP A C 1
ATOM 2693 O O . ASP A 1 345 ? -14.910 -12.103 0.801 1.00 88.69 345 ASP A O 1
ATOM 2697 N N . GLU A 1 346 ? -13.509 -11.558 -0.871 1.00 87.75 346 GLU A N 1
ATOM 2698 C CA . GLU A 1 346 ? -12.606 -10.746 -0.046 1.00 87.75 346 GLU A CA 1
ATOM 2699 C C . GLU A 1 346 ? -13.352 -9.594 0.657 1.00 87.75 346 GLU A C 1
ATOM 2701 O O . GLU A 1 346 ? -13.069 -9.284 1.821 1.00 87.75 346 GLU A O 1
ATOM 2706 N N . TYR A 1 347 ? -14.344 -8.989 -0.007 1.00 91.38 347 TYR A N 1
ATOM 2707 C CA . TYR A 1 347 ? -15.098 -7.863 0.537 1.00 91.38 347 TYR A CA 1
ATOM 2708 C C . TYR A 1 347 ? -15.987 -8.277 1.711 1.00 91.38 347 TYR A C 1
ATOM 2710 O O . TYR A 1 347 ? -15.925 -7.674 2.787 1.00 91.38 347 TYR A O 1
ATOM 2718 N N . ASN A 1 348 ? -16.774 -9.341 1.549 1.00 91.12 348 ASN A N 1
ATOM 2719 C CA . ASN A 1 348 ? -17.668 -9.825 2.589 1.00 91.12 348 ASN A CA 1
ATOM 2720 C C . ASN A 1 348 ? -16.894 -10.411 3.772 1.00 91.12 348 ASN A C 1
ATOM 2722 O O . ASN A 1 348 ? -17.273 -10.212 4.928 1.00 91.12 348 ASN A O 1
ATOM 2726 N N . ARG A 1 349 ? -15.776 -11.103 3.510 1.00 90.44 349 ARG A N 1
ATOM 2727 C CA . ARG A 1 349 ? -14.862 -11.567 4.567 1.00 90.44 349 ARG A CA 1
ATOM 2728 C C . ARG A 1 349 ? -14.361 -10.397 5.414 1.00 90.44 349 ARG A C 1
ATOM 2730 O O . ARG A 1 349 ? -14.388 -10.488 6.641 1.00 90.44 349 ARG A O 1
ATOM 2737 N N . THR A 1 350 ? -13.984 -9.294 4.772 1.00 92.38 350 THR A N 1
ATOM 2738 C CA . THR A 1 350 ? -13.530 -8.071 5.449 1.00 92.38 350 THR A CA 1
ATOM 2739 C C . THR A 1 350 ? -14.656 -7.428 6.268 1.00 92.38 350 THR A C 1
ATOM 2741 O O . THR A 1 350 ? -14.484 -7.169 7.460 1.00 92.38 350 THR A O 1
ATOM 2744 N N . ALA A 1 351 ? -15.853 -7.270 5.692 1.00 93.06 351 ALA A N 1
ATOM 2745 C CA . ALA A 1 351 ? -17.016 -6.726 6.402 1.00 93.06 351 ALA A CA 1
ATOM 2746 C C . ALA A 1 351 ? -17.415 -7.552 7.641 1.00 93.06 351 ALA A C 1
ATOM 2748 O O . ALA A 1 351 ? -17.796 -6.979 8.668 1.00 93.06 351 ALA A O 1
ATOM 2749 N N . LYS A 1 352 ? -17.305 -8.887 7.561 1.00 90.00 352 LYS A N 1
ATOM 2750 C CA . LYS A 1 352 ? -17.533 -9.812 8.685 1.00 90.00 352 LYS A CA 1
ATOM 2751 C C . LYS A 1 352 ? -16.485 -9.663 9.782 1.00 90.00 352 LYS A C 1
ATOM 2753 O O . LYS A 1 352 ? -16.828 -9.771 10.954 1.00 90.00 352 LYS A O 1
ATOM 2758 N N . VAL A 1 353 ? -15.217 -9.432 9.431 1.00 90.81 353 VAL A N 1
ATOM 2759 C CA . VAL A 1 353 ? -14.172 -9.135 10.426 1.00 90.81 353 VAL A CA 1
ATOM 2760 C C . VAL A 1 353 ? -14.535 -7.866 11.196 1.00 90.81 353 VAL A C 1
ATOM 2762 O O . VAL A 1 353 ? -14.540 -7.897 12.421 1.00 90.81 353 VAL A O 1
ATOM 2765 N N . PHE A 1 354 ? -14.951 -6.792 10.518 1.00 92.88 354 PHE A N 1
ATOM 2766 C CA . PHE A 1 354 ? -15.357 -5.556 11.205 1.00 92.88 354 PHE A CA 1
ATOM 2767 C C . PHE A 1 354 ? -16.554 -5.763 12.132 1.00 92.88 354 PHE A C 1
ATOM 2769 O O . PHE A 1 354 ? -16.586 -5.218 13.231 1.00 92.88 354 PHE A O 1
ATOM 2776 N N . GLU A 1 355 ? -17.528 -6.565 11.703 1.00 89.25 355 GLU A N 1
ATOM 2777 C CA . GLU A 1 355 ? -18.720 -6.866 12.494 1.00 89.25 355 GLU A CA 1
ATOM 2778 C C . GLU A 1 355 ? -18.397 -7.622 13.782 1.00 89.25 355 GLU A C 1
ATOM 2780 O O . GLU A 1 355 ? -18.918 -7.277 14.840 1.00 89.25 355 GLU A O 1
ATOM 2785 N N . VAL A 1 356 ? -17.530 -8.633 13.699 1.00 87.81 356 VAL A N 1
ATOM 2786 C CA . VAL A 1 356 ? -17.077 -9.388 14.873 1.00 87.81 356 VAL A CA 1
ATOM 2787 C C . VAL A 1 356 ? -16.311 -8.464 15.815 1.00 87.81 356 VAL A C 1
ATOM 2789 O O . VAL A 1 356 ? -16.669 -8.334 16.985 1.00 87.81 356 VAL A O 1
ATOM 2792 N N . LEU A 1 357 ? -15.333 -7.730 15.281 1.00 85.31 357 LEU A N 1
ATOM 2793 C CA . LEU A 1 357 ? -14.476 -6.867 16.086 1.00 85.31 357 LEU A CA 1
ATOM 2794 C C . LEU A 1 357 ? -15.224 -5.692 16.730 1.00 85.31 357 LEU A C 1
ATOM 2796 O O . LEU A 1 357 ? -14.808 -5.236 17.796 1.00 85.31 357 LEU A O 1
ATOM 2800 N N . GLY A 1 358 ? -16.294 -5.199 16.102 1.00 83.31 358 GLY A N 1
ATOM 2801 C CA . GLY A 1 358 ? -17.147 -4.138 16.642 1.00 83.31 358 GLY A CA 1
ATOM 2802 C C . GLY A 1 358 ? -18.121 -4.607 17.729 1.00 83.31 358 GLY A C 1
ATOM 2803 O O . GLY A 1 358 ? -18.644 -3.781 18.470 1.00 83.31 358 GLY A O 1
ATOM 2804 N N . ARG A 1 359 ? -18.374 -5.918 17.844 1.00 81.31 359 ARG A N 1
ATOM 2805 C CA . ARG A 1 359 ? -19.263 -6.505 18.867 1.00 81.31 359 ARG A CA 1
ATOM 2806 C C . ARG A 1 359 ? -18.519 -6.977 20.118 1.00 81.31 359 ARG A C 1
ATOM 2808 O O . ARG A 1 359 ? -19.147 -7.171 21.157 1.00 81.31 359 ARG A O 1
ATOM 2815 N N . GLU A 1 360 ? -17.209 -7.181 20.027 1.00 70.69 360 GLU A N 1
ATOM 2816 C CA . GLU A 1 360 ? -16.379 -7.603 21.157 1.00 70.69 360 GLU A CA 1
ATOM 2817 C C . GLU A 1 360 ? -16.329 -6.540 22.262 1.00 70.69 360 GLU A C 1
ATOM 2819 O O . GLU A 1 360 ? -16.121 -5.351 22.014 1.00 70.69 360 GLU A O 1
ATOM 2824 N N . SER A 1 361 ? -16.499 -6.977 23.514 1.00 61.47 361 SER A N 1
ATOM 2825 C CA . SER A 1 361 ? -16.432 -6.069 24.659 1.00 61.47 361 SER A CA 1
ATOM 2826 C C . SER A 1 361 ? -14.983 -5.615 24.933 1.00 61.47 361 SER A C 1
ATOM 2828 O O . SER A 1 361 ? -14.064 -6.436 24.829 1.00 61.47 361 SER A O 1
ATOM 2830 N N . PRO A 1 362 ? -14.759 -4.358 25.377 1.00 58.66 362 PRO A N 1
ATOM 2831 C CA . PRO A 1 362 ? -13.428 -3.794 25.653 1.00 58.66 362 PRO A 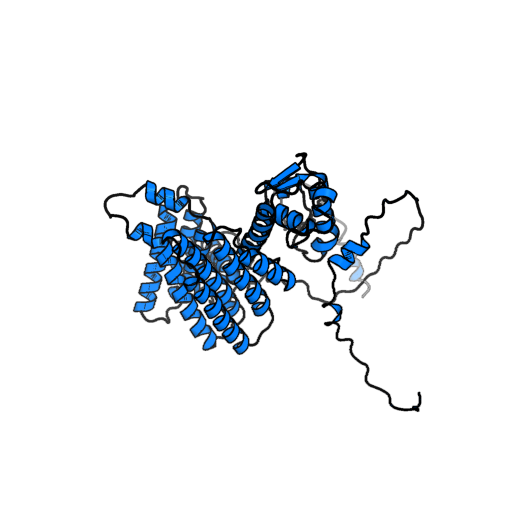CA 1
ATOM 2832 C C . PRO A 1 362 ? -12.554 -4.563 26.653 1.00 58.66 362 PRO A C 1
ATOM 2834 O O . PRO A 1 362 ? -11.381 -4.247 26.800 1.00 58.66 362 PRO A O 1
ATOM 2837 N N . LYS A 1 363 ? -13.126 -5.514 27.398 1.00 50.12 363 LYS A N 1
ATOM 2838 C CA . LYS A 1 363 ? -12.465 -6.207 28.510 1.00 50.12 363 LYS A CA 1
ATOM 2839 C C . LYS A 1 363 ? -11.652 -7.437 28.093 1.00 50.12 363 LYS A C 1
ATOM 2841 O O . LYS A 1 363 ? -10.992 -8.004 28.951 1.00 50.12 363 LYS A O 1
ATOM 2846 N N . SER A 1 364 ? -11.741 -7.878 26.836 1.00 49.59 364 SER A N 1
ATOM 2847 C CA . SER A 1 364 ? -11.177 -9.172 26.416 1.00 49.59 364 SER A CA 1
ATOM 2848 C C . SER A 1 364 ? -9.746 -9.118 25.875 1.00 49.59 364 SER A C 1
ATOM 2850 O O . SER A 1 364 ? -9.081 -10.142 25.904 1.00 49.59 364 SER A O 1
ATOM 2852 N N . ILE A 1 365 ? -9.259 -7.964 25.402 1.00 52.12 365 ILE A N 1
ATOM 2853 C CA . ILE A 1 365 ? -7.966 -7.865 24.705 1.00 52.12 365 ILE A CA 1
ATOM 2854 C C . ILE A 1 365 ? -7.246 -6.601 25.176 1.00 52.12 365 ILE A C 1
ATOM 2856 O O . ILE A 1 365 ? -7.753 -5.491 24.981 1.00 52.12 365 ILE A O 1
ATOM 2860 N N . GLU A 1 366 ? -6.065 -6.746 25.782 1.00 56.12 366 GLU A N 1
ATOM 2861 C CA . GLU A 1 366 ? -5.197 -5.599 26.045 1.00 56.12 366 GLU A CA 1
ATOM 2862 C C . GLU A 1 366 ? -4.725 -5.004 24.706 1.00 56.12 366 GLU A C 1
ATOM 2864 O O . GLU A 1 366 ? -4.071 -5.685 23.920 1.00 56.12 366 GLU A O 1
ATOM 2869 N N . PRO A 1 367 ? -5.012 -3.726 24.403 1.00 54.81 367 PRO A N 1
ATOM 2870 C CA . PRO A 1 367 ? -4.691 -3.131 23.102 1.00 54.81 367 PRO A CA 1
ATOM 2871 C C . PRO A 1 367 ? -3.182 -2.991 22.835 1.00 54.81 367 PRO A C 1
ATOM 2873 O O . PRO A 1 367 ? -2.795 -2.715 21.698 1.00 54.81 367 PRO A O 1
ATOM 2876 N N . SER A 1 368 ? -2.347 -3.152 23.866 1.00 57.22 368 SER A N 1
ATOM 2877 C CA . SER A 1 368 ? -0.882 -3.209 23.801 1.00 57.22 368 SER A CA 1
ATOM 2878 C C . SER A 1 368 ? -0.335 -4.600 23.484 1.00 57.22 368 SER A C 1
ATOM 2880 O O . SER A 1 368 ? 0.792 -4.688 23.006 1.00 57.22 368 SER A O 1
ATOM 2882 N N . ALA A 1 369 ? -1.108 -5.664 23.713 1.00 65.62 369 ALA A N 1
ATOM 2883 C CA . ALA A 1 369 ? -0.718 -7.012 23.338 1.00 65.62 369 ALA A CA 1
ATOM 2884 C C . ALA A 1 369 ? -0.984 -7.187 21.837 1.00 65.62 369 ALA A C 1
ATOM 2886 O O . ALA A 1 369 ? -2.123 -7.254 21.369 1.00 65.62 369 ALA A O 1
ATOM 2887 N N . LEU A 1 370 ? 0.085 -7.152 21.051 1.00 74.31 370 LEU A N 1
ATOM 2888 C CA . LEU A 1 370 ? 0.072 -7.555 19.653 1.00 74.31 370 LEU A CA 1
ATOM 2889 C C . LEU A 1 370 ? 0.840 -8.865 19.551 1.00 74.31 370 LEU A C 1
ATOM 2891 O O . LEU A 1 370 ? 1.955 -8.947 20.059 1.00 74.31 370 LEU A O 1
ATOM 2895 N N . ARG A 1 371 ? 0.284 -9.845 18.832 1.00 73.69 371 ARG A N 1
ATOM 2896 C CA . ARG A 1 371 ? 0.981 -11.111 18.527 1.00 73.69 371 ARG A CA 1
ATOM 2897 C C . ARG A 1 371 ? 2.310 -10.893 17.794 1.00 73.69 371 ARG A C 1
ATOM 2899 O O . ARG A 1 371 ? 3.247 -11.660 17.952 1.00 73.69 371 ARG A O 1
ATOM 2906 N N . LEU A 1 372 ? 2.382 -9.833 16.988 1.00 73.31 372 LEU A N 1
ATOM 2907 C CA . LEU A 1 372 ? 3.568 -9.421 16.243 1.00 73.31 372 LEU A CA 1
ATOM 2908 C C . LEU A 1 372 ? 3.770 -7.922 16.433 1.00 73.31 372 LEU A C 1
ATOM 2910 O O . LEU A 1 372 ? 2.829 -7.159 16.239 1.00 73.31 372 LEU A O 1
ATOM 2914 N N . THR A 1 373 ? 4.983 -7.461 16.718 1.00 71.19 373 THR A N 1
ATOM 2915 C CA . THR A 1 373 ? 5.286 -6.022 16.892 1.00 71.19 373 THR A CA 1
ATOM 2916 C C . THR A 1 373 ? 6.211 -5.458 15.812 1.00 71.19 373 THR A C 1
ATOM 2918 O O . THR A 1 373 ? 6.233 -4.246 15.604 1.00 71.19 373 THR A O 1
ATOM 2921 N N . HIS A 1 374 ? 6.906 -6.328 15.072 1.00 68.56 374 HIS A N 1
ATOM 2922 C CA . HIS A 1 374 ? 7.953 -5.965 14.111 1.00 68.56 374 HIS A CA 1
ATOM 2923 C C . HIS A 1 374 ? 7.465 -5.774 12.658 1.00 68.56 374 HIS A C 1
ATOM 2925 O O . HIS A 1 374 ? 8.271 -5.477 11.785 1.00 68.56 374 HIS A O 1
ATOM 2931 N N . ARG A 1 375 ? 6.160 -5.916 12.361 1.00 74.94 375 ARG A N 1
ATOM 2932 C CA . ARG A 1 375 ? 5.617 -5.881 10.982 1.00 74.94 375 ARG A CA 1
ATOM 2933 C C . ARG A 1 375 ? 4.777 -4.641 10.669 1.00 74.94 375 ARG A C 1
ATOM 2935 O O . ARG A 1 375 ? 3.770 -4.720 9.963 1.00 74.94 375 ARG A O 1
ATOM 2942 N N . MET A 1 376 ? 5.171 -3.475 11.179 1.00 82.00 376 MET A N 1
ATOM 2943 C CA . MET A 1 376 ? 4.498 -2.193 10.902 1.00 82.00 376 MET A CA 1
ATOM 2944 C C . MET A 1 376 ? 2.968 -2.260 11.147 1.00 82.00 376 MET A C 1
ATOM 2946 O O . MET A 1 376 ? 2.491 -2.871 12.101 1.00 82.00 376 MET A O 1
ATOM 2950 N N . GLY A 1 377 ? 2.162 -1.673 10.253 1.00 80.44 377 GLY A N 1
ATOM 2951 C CA . GLY A 1 377 ? 0.700 -1.784 10.262 1.00 80.44 377 GLY A CA 1
ATOM 2952 C C . GLY A 1 377 ? 0.141 -3.201 10.095 1.00 80.44 377 GLY A C 1
ATOM 2953 O O . GLY A 1 377 ? -0.992 -3.460 10.502 1.00 80.44 377 GLY A O 1
ATOM 2954 N N . VAL A 1 378 ? 0.919 -4.138 9.549 1.00 84.50 378 VAL A N 1
ATOM 2955 C CA . VAL A 1 378 ? 0.460 -5.514 9.299 1.00 84.50 378 VAL A CA 1
ATOM 2956 C C . VAL A 1 378 ? 0.275 -6.274 10.599 1.00 84.50 378 VAL A C 1
ATOM 2958 O O . VAL A 1 378 ? -0.695 -7.012 10.725 1.00 84.50 378 VAL A O 1
ATOM 2961 N N . SER A 1 379 ? 1.110 -6.004 11.600 1.00 85.00 379 SER A N 1
ATOM 2962 C CA . SER A 1 379 ? 0.925 -6.474 12.973 1.00 85.00 379 SER A CA 1
ATOM 2963 C C . SER A 1 379 ? -0.492 -6.235 13.501 1.00 85.00 379 SER A C 1
ATOM 2965 O O . SER A 1 379 ? -1.112 -7.124 14.079 1.00 85.00 379 SER A O 1
ATOM 2967 N N . ILE A 1 380 ? -1.035 -5.037 13.264 1.00 88.81 380 ILE A N 1
ATOM 2968 C CA . ILE A 1 380 ? -2.375 -4.647 13.720 1.00 88.81 380 ILE A CA 1
ATOM 2969 C C . ILE A 1 380 ? -3.459 -5.390 12.934 1.00 88.81 380 ILE A C 1
ATOM 2971 O O . ILE A 1 380 ? -4.444 -5.840 13.518 1.00 88.81 380 ILE A O 1
ATOM 2975 N N . VAL A 1 381 ? -3.289 -5.512 11.615 1.00 89.06 381 VAL A N 1
ATOM 2976 C CA . VAL A 1 381 ? -4.248 -6.206 10.743 1.00 89.06 381 VAL A CA 1
ATOM 2977 C C . VAL A 1 381 ? -4.286 -7.699 11.051 1.00 89.06 381 VAL A C 1
ATOM 2979 O O . VAL A 1 381 ? -5.370 -8.254 11.208 1.00 89.06 381 VAL A O 1
ATOM 2982 N N . PHE A 1 382 ? -3.121 -8.333 11.167 1.00 85.94 382 PHE A N 1
ATOM 2983 C CA . PHE A 1 382 ? -2.995 -9.752 11.471 1.00 85.94 382 PHE A CA 1
ATOM 2984 C C . PHE A 1 382 ? -3.630 -10.076 12.821 1.00 85.94 382 PHE A C 1
ATOM 2986 O O . PHE A 1 382 ? -4.504 -10.933 12.901 1.00 85.94 382 PHE A O 1
ATOM 2993 N N . ASP A 1 383 ? -3.285 -9.310 13.857 1.00 85.88 383 ASP A N 1
ATOM 2994 C CA . ASP A 1 383 ? -3.879 -9.464 15.181 1.00 85.88 383 ASP A CA 1
ATOM 2995 C C . ASP A 1 383 ? -5.411 -9.331 15.152 1.00 85.88 383 ASP A C 1
ATOM 2997 O O . ASP A 1 383 ? -6.130 -10.142 15.730 1.00 85.88 383 ASP A O 1
ATOM 3001 N N . ALA A 1 384 ? -5.939 -8.356 14.410 1.00 87.50 384 ALA A N 1
ATOM 3002 C CA . ALA A 1 384 ? -7.377 -8.169 14.260 1.00 87.50 384 ALA A CA 1
ATOM 3003 C C . ALA A 1 384 ? -8.068 -9.335 13.530 1.00 87.50 384 ALA A C 1
ATOM 3005 O O . ALA A 1 384 ? -9.164 -9.746 13.915 1.00 87.50 384 ALA A O 1
ATOM 3006 N N . VAL A 1 385 ? -7.449 -9.883 12.483 1.00 87.44 385 VAL A N 1
ATOM 3007 C CA . VAL A 1 385 ? -7.981 -11.051 11.765 1.00 87.44 385 VAL A CA 1
ATOM 3008 C C . VAL A 1 385 ? -7.968 -12.288 12.663 1.00 87.44 385 VAL A C 1
ATOM 3010 O O . VAL A 1 385 ? -8.968 -13.013 12.691 1.00 87.44 385 VAL A O 1
ATOM 3013 N N . SER A 1 386 ? -6.890 -12.486 13.422 1.00 85.94 386 SER A N 1
ATOM 3014 C CA . SER A 1 386 ? -6.730 -13.568 14.396 1.00 85.94 386 SER A CA 1
ATOM 3015 C C . SER A 1 386 ? -7.780 -13.494 15.499 1.00 85.94 386 SER A C 1
ATOM 3017 O O . SER A 1 386 ? -8.551 -14.439 15.652 1.00 85.94 386 SER A O 1
ATOM 3019 N N . ASN A 1 387 ? -7.929 -12.340 16.156 1.00 84.81 387 ASN A N 1
ATOM 3020 C CA . ASN A 1 387 ? -8.961 -12.111 17.174 1.00 84.81 387 ASN A CA 1
ATOM 3021 C C . ASN A 1 387 ? -10.371 -12.386 16.625 1.00 84.81 387 ASN A C 1
ATOM 3023 O O . ASN A 1 387 ? -11.165 -13.100 17.233 1.00 84.81 387 ASN A O 1
ATOM 3027 N N . ALA A 1 388 ? -10.670 -11.907 15.412 1.00 85.56 388 ALA A N 1
ATOM 3028 C CA . ALA A 1 388 ? -11.955 -12.187 14.777 1.00 85.56 388 ALA A CA 1
ATOM 3029 C C . ALA A 1 388 ? -12.144 -13.677 14.435 1.00 85.56 388 ALA A C 1
ATOM 3031 O O . ALA A 1 388 ? -13.278 -14.144 14.319 1.00 85.56 388 ALA A O 1
ATOM 3032 N N . SER A 1 389 ? -11.065 -14.427 14.191 1.00 85.00 389 SER A N 1
ATOM 3033 C CA . SER A 1 389 ? -11.105 -15.881 13.993 1.00 85.00 389 SER A CA 1
ATOM 3034 C C . SER A 1 389 ? -11.446 -16.597 15.301 1.00 85.00 389 SER A C 1
ATOM 3036 O O . SER A 1 389 ? -12.392 -17.389 15.321 1.00 85.00 389 SER A O 1
ATOM 3038 N N . GLU A 1 390 ? -10.771 -16.236 16.394 1.00 84.94 390 GLU A N 1
ATOM 3039 C CA . GLU A 1 390 ? -10.992 -16.790 17.738 1.00 84.94 390 GLU A CA 1
ATOM 3040 C C . GLU A 1 390 ? -12.413 -16.531 18.229 1.00 84.94 390 GLU A C 1
ATOM 3042 O O . GLU A 1 390 ? -13.104 -17.459 18.644 1.00 84.94 390 GLU A O 1
ATOM 3047 N N . ALA A 1 391 ? -12.910 -15.303 18.074 1.00 83.25 391 ALA A N 1
ATOM 3048 C CA . ALA A 1 391 ? -14.281 -14.951 18.436 1.00 83.25 391 ALA A CA 1
ATOM 3049 C C . ALA A 1 391 ? -15.346 -15.705 17.616 1.00 83.25 391 ALA A C 1
ATOM 3051 O O . ALA A 1 391 ? -16.507 -15.784 18.019 1.00 83.25 391 ALA A O 1
ATOM 3052 N N . ARG A 1 392 ? -14.968 -16.288 16.470 1.00 83.25 392 ARG A N 1
ATOM 3053 C CA . ARG A 1 392 ? -15.819 -17.180 15.662 1.00 83.25 392 ARG A CA 1
ATOM 3054 C C . ARG A 1 392 ? -15.576 -18.668 15.936 1.00 83.25 392 ARG A C 1
ATOM 3056 O O . ARG A 1 392 ? -16.188 -19.491 15.259 1.00 83.25 392 ARG A O 1
ATOM 3063 N N . GLY A 1 393 ? -14.687 -19.020 16.867 1.00 78.88 393 GLY A N 1
ATOM 3064 C CA . GLY A 1 393 ? -14.310 -20.402 17.173 1.00 78.88 393 GLY A CA 1
ATOM 3065 C C . GLY A 1 393 ? -13.514 -21.091 16.060 1.00 78.88 393 GLY A C 1
ATOM 3066 O O . GLY A 1 393 ? -13.595 -22.308 15.914 1.00 78.88 393 GLY A O 1
ATOM 3067 N N . LYS A 1 394 ? -12.795 -20.327 15.230 1.00 80.06 394 LYS A N 1
ATOM 3068 C CA . LYS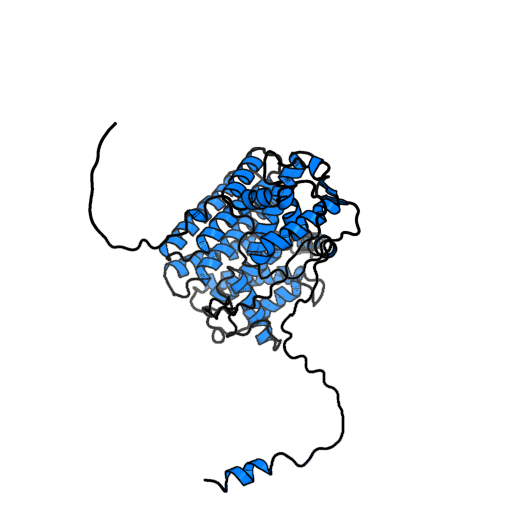 A 1 394 ? -11.950 -20.851 14.148 1.00 80.06 394 LYS A CA 1
ATOM 3069 C C . LYS A 1 394 ? -10.480 -20.914 14.579 1.00 80.06 394 LYS A C 1
ATOM 3071 O O . LYS A 1 394 ? -10.075 -20.114 15.422 1.00 80.06 394 LYS A O 1
ATOM 3076 N N . PRO A 1 395 ? -9.674 -21.822 13.995 1.00 70.50 395 PRO A N 1
ATOM 3077 C CA . PRO A 1 395 ? -8.241 -21.863 14.263 1.00 70.50 395 PRO A CA 1
ATOM 3078 C C . PRO A 1 395 ? -7.556 -20.560 13.824 1.00 70.50 395 PRO A C 1
ATOM 3080 O O . PRO A 1 395 ? -8.054 -19.828 12.959 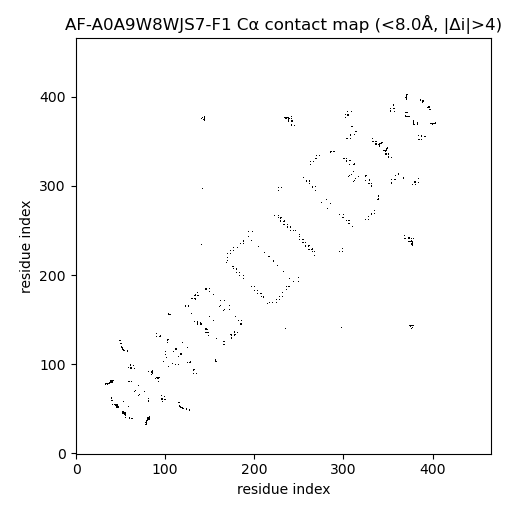1.00 70.50 395 PRO A O 1
ATOM 3083 N N . VAL A 1 396 ? -6.415 -20.283 14.447 1.00 71.00 396 VAL A N 1
ATOM 3084 C CA . VAL A 1 396 ? -5.565 -19.113 14.202 1.00 71.00 396 VAL A CA 1
ATOM 3085 C C . VAL A 1 396 ? -4.189 -19.605 13.789 1.00 71.00 396 VAL A C 1
ATOM 3087 O O . VAL A 1 396 ? -3.726 -20.608 14.325 1.00 71.00 396 VAL A O 1
ATOM 3090 N N . GLU A 1 397 ? -3.555 -18.902 12.854 1.00 60.78 397 GLU A N 1
ATOM 3091 C CA . GLU A 1 397 ? -2.228 -19.249 12.329 1.00 60.78 397 GLU A CA 1
ATOM 3092 C C . GLU A 1 397 ? -1.095 -19.036 13.348 1.00 60.78 397 GLU A C 1
ATOM 3094 O O . GLU A 1 397 ? -0.125 -19.778 13.313 1.00 60.78 397 GLU A O 1
ATOM 3099 N N . ILE A 1 398 ? -1.210 -18.055 14.254 1.00 60.03 398 ILE A N 1
ATOM 3100 C CA . ILE A 1 398 ? -0.211 -17.752 15.296 1.00 60.03 398 ILE A CA 1
ATOM 3101 C C . ILE A 1 398 ? -0.941 -17.455 16.609 1.00 60.03 398 ILE A C 1
ATOM 3103 O O . ILE A 1 398 ? -1.798 -16.563 16.659 1.00 60.03 398 ILE A O 1
ATOM 3107 N N . ARG A 1 399 ? -0.628 -18.195 17.677 1.00 58.12 399 ARG A N 1
ATOM 3108 C CA . ARG A 1 399 ? -1.240 -17.990 19.005 1.00 58.12 399 ARG A CA 1
ATOM 3109 C C . ARG A 1 399 ? -0.577 -16.831 19.759 1.00 58.12 399 ARG A C 1
ATOM 3111 O O . ARG A 1 399 ? 0.552 -16.466 19.465 1.00 58.12 399 ARG A O 1
ATOM 3118 N N . GLU A 1 400 ? -1.256 -16.273 20.769 1.00 50.22 400 GLU A N 1
ATOM 3119 C CA . GLU A 1 400 ? -0.784 -15.116 21.570 1.00 50.22 400 GLU A CA 1
ATOM 3120 C C . GLU A 1 400 ? 0.585 -15.292 22.261 1.00 50.22 400 GLU A C 1
ATOM 3122 O O . GLU A 1 400 ? 1.144 -14.308 22.732 1.00 50.22 400 GLU A O 1
ATOM 3127 N N . ASN A 1 401 ? 1.163 -16.500 22.243 1.00 45.06 401 ASN A N 1
ATOM 3128 C CA . ASN A 1 401 ? 2.454 -16.831 22.855 1.00 45.06 401 ASN A CA 1
ATOM 3129 C C . ASN A 1 401 ? 3.493 -17.398 21.863 1.00 45.06 401 ASN A C 1
ATOM 3131 O O . ASN A 1 401 ? 4.568 -17.816 22.283 1.00 45.06 401 ASN A O 1
ATOM 3135 N N . GLU A 1 402 ? 3.183 -17.443 20.566 1.00 44.28 402 GLU A N 1
ATOM 3136 C CA . GLU A 1 402 ? 4.111 -17.869 19.514 1.00 44.28 402 GLU A CA 1
ATOM 3137 C C . GLU A 1 402 ? 4.674 -16.624 18.825 1.00 44.28 402 GLU A C 1
ATOM 3139 O O . GLU A 1 402 ? 4.227 -16.204 17.760 1.00 44.28 402 GLU A O 1
ATOM 3144 N N . THR A 1 403 ? 5.656 -15.980 19.450 1.00 41.88 403 THR A N 1
ATOM 3145 C CA . THR A 1 403 ? 6.527 -15.064 18.708 1.00 41.88 403 THR A CA 1
ATOM 3146 C C . THR A 1 403 ? 7.391 -15.901 17.777 1.00 41.88 403 THR A C 1
ATOM 3148 O O . THR A 1 403 ? 8.120 -16.772 18.246 1.00 41.88 403 THR A O 1
ATOM 3151 N N . ILE A 1 404 ? 7.341 -15.615 16.475 1.00 42.66 404 ILE A N 1
ATOM 3152 C CA . ILE A 1 404 ? 8.410 -15.996 15.549 1.00 42.66 404 ILE A CA 1
ATOM 3153 C C . ILE A 1 404 ? 9.637 -15.209 16.021 1.00 42.66 404 ILE A C 1
ATOM 3155 O O . ILE A 1 404 ? 9.771 -14.026 15.712 1.00 42.66 404 ILE A O 1
ATOM 3159 N N . GLN A 1 405 ? 10.428 -15.809 16.908 1.00 36.19 405 GLN A N 1
ATOM 3160 C CA . GLN A 1 405 ? 11.773 -15.341 17.200 1.00 36.19 405 GLN A CA 1
ATOM 3161 C C . GLN A 1 405 ? 12.618 -15.726 15.989 1.00 36.19 405 GLN A C 1
ATOM 3163 O O . GLN A 1 405 ? 12.659 -16.901 15.627 1.00 36.19 405 GLN A O 1
ATOM 3168 N N . ASP A 1 406 ? 13.241 -14.738 15.350 1.00 35.81 406 ASP A N 1
ATOM 3169 C CA . ASP A 1 406 ? 14.428 -15.007 14.550 1.00 35.81 406 ASP A CA 1
ATOM 3170 C C . ASP A 1 406 ? 15.452 -15.631 15.512 1.00 35.81 406 ASP A C 1
ATOM 3172 O O . ASP A 1 406 ? 15.693 -15.102 16.600 1.00 35.81 406 ASP A O 1
ATOM 3176 N N . ASP A 1 407 ? 15.930 -16.822 15.164 1.00 30.50 407 ASP A N 1
ATOM 3177 C CA . ASP A 1 407 ? 16.800 -17.675 15.974 1.00 30.50 407 ASP A CA 1
ATOM 3178 C C . ASP A 1 407 ? 18.195 -17.039 16.121 1.00 30.50 407 ASP A C 1
ATOM 3180 O O . ASP A 1 407 ? 19.154 -17.436 15.470 1.00 30.50 407 ASP A O 1
ATOM 3184 N N . ASP A 1 408 ? 18.302 -16.005 16.956 1.00 32.97 408 ASP A N 1
ATOM 3185 C CA . ASP A 1 408 ? 19.566 -15.432 17.420 1.00 32.97 408 ASP A CA 1
ATOM 3186 C C . ASP A 1 408 ? 19.912 -16.042 18.789 1.00 32.97 408 ASP A C 1
ATOM 3188 O O . ASP A 1 408 ? 19.732 -15.448 19.858 1.00 32.97 408 ASP A O 1
ATOM 3192 N N . GLY A 1 409 ? 20.405 -17.281 18.756 1.00 26.62 409 GLY A N 1
ATOM 3193 C CA . GLY A 1 409 ? 20.984 -17.985 19.899 1.00 26.62 409 GLY A CA 1
ATOM 3194 C C . GLY A 1 409 ? 22.277 -18.712 19.501 1.00 26.62 409 GLY A C 1
ATOM 3195 O O . GLY A 1 409 ? 22.304 -19.387 18.474 1.00 26.62 409 GLY A O 1
ATOM 3196 N N . PRO A 1 410 ? 23.375 -18.612 20.279 1.00 36.81 410 PRO A N 1
ATOM 3197 C CA . PRO A 1 410 ? 24.672 -19.151 19.883 1.00 36.81 410 PRO A CA 1
ATOM 3198 C C . PRO A 1 410 ? 24.707 -20.666 20.125 1.00 36.81 410 PRO A C 1
ATOM 3200 O O . PRO A 1 410 ? 24.789 -21.118 21.267 1.00 36.81 410 PRO A O 1
ATOM 3203 N N . GLY A 1 411 ? 24.642 -21.457 19.053 1.00 26.64 411 GLY A N 1
ATOM 3204 C CA . GLY A 1 411 ? 24.590 -22.920 19.117 1.00 26.64 411 GLY A CA 1
ATOM 3205 C C . GLY A 1 411 ? 25.607 -23.606 18.209 1.00 26.64 411 GLY A C 1
ATOM 3206 O O . GLY A 1 411 ? 25.282 -23.989 17.097 1.00 26.64 411 GLY A O 1
ATOM 3207 N N . ASP A 1 412 ? 26.829 -23.756 18.721 1.00 24.78 412 ASP A N 1
ATOM 3208 C CA . ASP A 1 412 ? 27.853 -24.757 18.383 1.00 24.78 412 ASP A CA 1
ATOM 3209 C C . ASP A 1 412 ? 28.006 -25.234 16.923 1.00 24.78 412 ASP A C 1
ATOM 3211 O O . ASP A 1 412 ? 27.389 -26.192 16.450 1.00 24.78 412 ASP A O 1
ATOM 3215 N N . SER A 1 413 ? 29.039 -24.682 16.286 1.00 29.83 413 SER A N 1
ATOM 3216 C CA . SER A 1 413 ? 29.792 -25.301 15.200 1.00 29.83 413 SER A CA 1
ATOM 3217 C C . SER A 1 413 ? 30.145 -26.761 15.509 1.00 29.83 413 SER A C 1
ATOM 3219 O O . SER A 1 413 ? 31.024 -27.050 16.325 1.00 29.83 413 SER A O 1
ATOM 3221 N N . ARG A 1 414 ? 29.561 -27.704 14.766 1.00 24.47 414 ARG A N 1
ATOM 3222 C CA . ARG A 1 414 ? 30.190 -29.009 14.527 1.00 24.47 414 ARG A CA 1
ATOM 3223 C C . ARG A 1 414 ? 30.487 -29.183 13.051 1.00 24.47 414 ARG A C 1
ATOM 3225 O O . ARG A 1 414 ? 29.684 -29.662 12.260 1.00 24.47 414 ARG A O 1
ATOM 3232 N N . VAL A 1 415 ? 31.713 -28.781 12.742 1.00 28.34 415 VAL A N 1
ATOM 3233 C CA . VAL A 1 415 ? 32.506 -29.157 11.578 1.00 28.34 415 VAL A CA 1
ATOM 3234 C C . VAL A 1 415 ? 32.374 -30.662 11.324 1.00 28.34 415 VAL A C 1
ATOM 3236 O O . VAL A 1 415 ? 32.830 -31.477 12.126 1.00 28.34 415 VAL A O 1
ATOM 3239 N N . HIS A 1 416 ? 31.809 -31.029 10.178 1.00 26.77 416 HIS A N 1
ATOM 3240 C CA . HIS A 1 416 ? 32.123 -32.296 9.529 1.00 26.77 416 HIS A CA 1
ATOM 3241 C C . HIS A 1 416 ? 32.848 -32.003 8.218 1.00 26.77 416 HIS A C 1
ATOM 3243 O O . HIS A 1 416 ? 32.255 -31.902 7.149 1.00 26.77 416 HIS A O 1
ATOM 3249 N N . GLU A 1 417 ? 34.171 -31.875 8.329 1.00 26.31 417 GLU A N 1
ATOM 3250 C CA . GLU A 1 417 ? 35.086 -32.080 7.215 1.00 26.31 417 GLU A CA 1
ATOM 3251 C C . GLU A 1 417 ? 34.897 -33.498 6.662 1.00 26.31 417 GLU A C 1
ATOM 3253 O O . GLU A 1 417 ? 35.009 -34.493 7.387 1.00 26.31 417 GLU A O 1
ATOM 3258 N N . ARG A 1 418 ? 34.690 -33.606 5.348 1.00 22.80 418 ARG A N 1
ATOM 3259 C CA . ARG A 1 418 ? 35.110 -34.792 4.605 1.00 22.80 418 ARG A CA 1
ATOM 3260 C C . ARG A 1 418 ? 35.819 -34.368 3.318 1.00 22.80 418 ARG A C 1
ATOM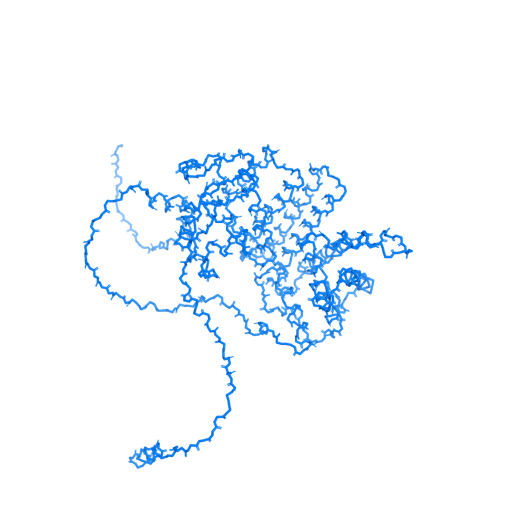 3262 O O . ARG A 1 418 ? 35.234 -33.626 2.534 1.00 22.80 418 ARG A O 1
ATOM 3269 N N . PRO A 1 419 ? 37.065 -34.820 3.101 1.00 26.27 419 PRO A N 1
ATOM 3270 C CA . PRO A 1 419 ? 37.870 -34.442 1.949 1.00 26.27 419 PRO A CA 1
ATOM 3271 C C . PRO A 1 419 ? 37.591 -35.382 0.776 1.00 26.27 419 PRO A C 1
ATOM 3273 O O . PRO A 1 419 ? 37.395 -36.574 1.001 1.00 26.27 419 PRO A O 1
ATOM 3276 N N . LEU A 1 420 ? 37.664 -34.880 -0.459 1.00 24.80 420 LEU A N 1
ATOM 3277 C CA . LEU A 1 420 ? 38.009 -35.671 -1.648 1.00 24.80 420 LEU A CA 1
ATOM 3278 C C . LEU A 1 420 ? 38.556 -34.749 -2.760 1.00 24.80 420 LEU A C 1
ATOM 3280 O O . LEU A 1 420 ? 37.817 -34.073 -3.467 1.00 24.80 420 LEU A O 1
ATOM 3284 N N . ASN A 1 421 ? 39.888 -34.750 -2.876 1.00 25.86 421 ASN A N 1
ATOM 3285 C CA . ASN A 1 421 ? 40.678 -34.480 -4.091 1.00 25.86 421 ASN A CA 1
ATOM 3286 C C . ASN A 1 421 ? 40.180 -35.403 -5.243 1.00 25.86 421 ASN A C 1
ATOM 3288 O O . ASN A 1 421 ? 39.765 -36.517 -4.941 1.00 25.86 421 ASN A O 1
ATOM 3292 N N . GLN A 1 422 ? 40.235 -35.143 -6.559 1.00 27.94 422 GLN A N 1
ATOM 3293 C CA . GLN A 1 422 ? 40.890 -34.154 -7.436 1.00 27.94 422 GLN A CA 1
ATOM 3294 C C . GLN A 1 422 ? 40.325 -34.328 -8.896 1.00 27.94 422 GLN A C 1
ATOM 3296 O O . GLN A 1 422 ? 39.366 -35.082 -9.052 1.00 27.94 422 GLN A O 1
ATOM 3301 N N . PRO A 1 423 ? 40.836 -33.654 -9.957 1.00 29.16 423 PRO A N 1
ATOM 3302 C CA . PRO A 1 423 ? 40.061 -32.809 -10.870 1.00 29.16 423 PRO A CA 1
ATOM 3303 C C . PRO A 1 423 ? 39.614 -33.482 -12.184 1.00 29.16 423 PRO A C 1
ATOM 3305 O O . PRO A 1 423 ? 40.184 -34.479 -12.623 1.00 29.16 423 PRO A O 1
ATOM 3308 N N . VAL A 1 424 ? 38.667 -32.844 -12.879 1.00 25.97 424 VAL A N 1
ATOM 3309 C CA . VAL A 1 424 ? 38.496 -32.982 -14.333 1.00 25.97 424 VAL A CA 1
ATOM 3310 C C . VAL A 1 424 ? 38.508 -31.578 -14.932 1.00 25.97 424 VAL A C 1
ATOM 3312 O O . VAL A 1 424 ? 37.605 -30.783 -14.685 1.00 25.97 424 VAL A O 1
ATOM 3315 N N . GLU A 1 425 ? 39.574 -31.279 -15.673 1.00 27.70 425 GLU A N 1
ATOM 3316 C CA . GLU A 1 425 ? 39.703 -30.103 -16.533 1.00 27.70 425 GLU A CA 1
ATOM 3317 C C . GLU A 1 425 ? 38.707 -30.195 -17.695 1.00 27.70 425 GLU A C 1
ATOM 3319 O O . GLU A 1 425 ? 38.709 -31.170 -18.449 1.00 27.70 425 GLU A O 1
ATOM 3324 N N . LEU A 1 426 ? 37.886 -29.160 -17.862 1.00 27.50 426 LEU A N 1
ATOM 3325 C CA . LEU A 1 426 ? 37.286 -28.802 -19.143 1.00 27.50 426 LEU A CA 1
ATOM 3326 C C . LEU A 1 426 ? 37.088 -27.282 -19.177 1.00 27.50 426 LEU A C 1
ATOM 3328 O O . LEU A 1 426 ? 36.466 -26.707 -18.287 1.00 27.50 426 LEU A O 1
ATOM 3332 N N . ASP A 1 427 ? 37.691 -26.671 -20.195 1.00 24.78 427 ASP A N 1
ATOM 3333 C CA . ASP A 1 427 ? 37.852 -25.235 -20.423 1.00 24.78 427 ASP A CA 1
ATOM 3334 C C . ASP A 1 427 ? 36.574 -24.404 -20.215 1.00 24.78 427 ASP A C 1
ATOM 3336 O O . ASP A 1 427 ? 35.529 -24.644 -20.826 1.00 24.78 427 ASP A O 1
ATOM 3340 N N . GLN A 1 428 ? 36.704 -23.362 -19.390 1.00 27.70 428 GLN A N 1
ATOM 3341 C CA . GLN A 1 428 ? 35.768 -22.244 -19.285 1.00 27.70 428 GLN A CA 1
ATOM 3342 C C . GLN A 1 428 ? 35.938 -21.288 -20.480 1.00 27.70 428 GLN A C 1
ATOM 3344 O O . GLN A 1 428 ? 37.069 -20.981 -20.859 1.00 27.70 428 GLN A O 1
ATOM 3349 N N . PRO A 1 429 ? 34.862 -20.677 -21.005 1.00 28.22 429 PRO A N 1
ATOM 3350 C CA . PRO A 1 429 ? 34.928 -19.278 -21.382 1.00 28.22 429 PRO A CA 1
ATOM 3351 C C . PRO A 1 429 ? 34.851 -18.434 -20.100 1.00 28.22 429 PRO A C 1
ATOM 3353 O O . PRO A 1 429 ? 33.868 -18.492 -19.363 1.00 28.22 429 PRO A O 1
ATOM 3356 N N . ASP A 1 430 ? 35.908 -17.669 -19.837 1.00 28.59 430 ASP A N 1
ATOM 3357 C CA . ASP A 1 430 ? 36.007 -16.672 -18.768 1.00 28.59 430 ASP A CA 1
ATOM 3358 C C . ASP A 1 430 ? 34.830 -15.673 -18.819 1.00 28.59 430 ASP A C 1
ATOM 3360 O O . ASP A 1 430 ? 34.856 -14.668 -19.533 1.00 28.59 430 ASP A O 1
ATOM 3364 N N . THR A 1 431 ? 33.789 -15.921 -18.026 1.00 33.69 431 THR A N 1
ATOM 3365 C CA . THR A 1 431 ? 32.840 -14.897 -17.566 1.00 33.69 431 THR A CA 1
ATOM 3366 C C . THR A 1 431 ? 32.867 -14.877 -16.046 1.00 33.69 431 THR A C 1
ATOM 3368 O O . THR A 1 431 ? 32.023 -15.446 -15.362 1.00 33.69 431 THR A O 1
ATOM 3371 N N . SER A 1 432 ? 33.928 -14.245 -15.550 1.00 36.56 432 SER A N 1
ATOM 3372 C CA . SER A 1 432 ? 34.237 -13.824 -14.182 1.00 36.56 432 SER A CA 1
ATOM 3373 C C . SER A 1 432 ? 33.058 -13.810 -13.192 1.00 36.56 432 SER A C 1
ATOM 3375 O O . SER A 1 432 ? 32.403 -12.787 -12.974 1.00 36.56 432 SER A O 1
ATOM 3377 N N . THR A 1 433 ? 32.868 -14.920 -12.487 1.00 36.38 433 THR A N 1
ATOM 3378 C CA . THR A 1 433 ? 32.090 -14.995 -11.239 1.00 36.38 433 THR A CA 1
ATOM 3379 C C . THR A 1 433 ? 32.695 -14.113 -10.135 1.00 36.38 433 THR A C 1
ATOM 3381 O O . THR A 1 433 ? 31.969 -13.623 -9.273 1.00 36.38 433 THR A O 1
ATOM 3384 N N . GLU A 1 434 ? 33.998 -13.812 -10.195 1.00 35.50 434 GLU A N 1
ATOM 3385 C CA . GLU A 1 434 ? 34.647 -12.818 -9.325 1.00 35.50 434 GLU A CA 1
ATOM 3386 C C . GLU A 1 434 ? 34.239 -11.372 -9.631 1.00 35.50 434 GLU A C 1
ATOM 3388 O O . GLU A 1 434 ? 34.074 -10.584 -8.701 1.00 35.50 434 GLU A O 1
ATOM 3393 N N . PHE A 1 435 ? 33.989 -11.024 -10.901 1.00 36.69 435 PHE A N 1
ATOM 3394 C CA . PHE A 1 435 ? 33.418 -9.717 -11.240 1.00 36.69 435 PHE A CA 1
ATOM 3395 C C . PHE A 1 435 ? 32.030 -9.590 -10.632 1.00 36.69 435 PHE A C 1
ATOM 3397 O O . PHE A 1 435 ? 31.760 -8.581 -10.009 1.00 36.69 435 PHE A O 1
ATOM 3404 N N . LEU A 1 436 ? 31.178 -10.618 -10.729 1.00 35.12 436 LEU A N 1
ATOM 3405 C CA . LEU A 1 436 ? 29.847 -10.597 -10.115 1.00 35.12 436 LEU A CA 1
ATOM 3406 C C . LEU A 1 436 ? 29.925 -10.482 -8.582 1.00 35.12 436 LEU A C 1
ATOM 3408 O O . LEU A 1 436 ? 29.168 -9.711 -7.998 1.00 35.12 436 LEU A O 1
ATOM 3412 N N . LYS A 1 437 ? 30.886 -11.146 -7.925 1.00 35.66 437 LYS A N 1
ATOM 3413 C CA . LYS A 1 437 ? 31.114 -10.985 -6.476 1.00 35.66 437 LYS A CA 1
ATOM 3414 C C . LYS A 1 437 ? 31.583 -9.575 -6.091 1.00 35.66 437 LYS A C 1
ATOM 3416 O O . LYS A 1 437 ? 31.094 -9.062 -5.093 1.00 35.66 437 LYS A O 1
ATOM 3421 N N . GLY A 1 438 ? 32.459 -8.931 -6.868 1.00 33.41 438 GLY A N 1
ATOM 3422 C CA . GLY A 1 438 ? 32.885 -7.534 -6.646 1.00 33.41 438 GLY A CA 1
ATOM 3423 C C . GLY A 1 438 ? 31.917 -6.464 -7.180 1.00 33.41 438 GLY A C 1
ATOM 3424 O O . GLY A 1 438 ? 31.983 -5.307 -6.792 1.00 33.41 438 GLY A O 1
ATOM 3425 N N . PHE A 1 439 ? 30.997 -6.832 -8.071 1.00 35.22 439 PHE A N 1
ATOM 3426 C CA . PHE A 1 439 ? 29.986 -5.953 -8.673 1.00 35.22 439 PHE A CA 1
ATOM 3427 C C . PHE A 1 439 ? 28.749 -5.795 -7.783 1.00 35.22 439 PHE A C 1
ATOM 3429 O O . PHE A 1 439 ? 28.022 -4.809 -7.919 1.00 35.22 439 PHE A O 1
ATOM 3436 N N . TRP A 1 440 ? 28.522 -6.762 -6.887 1.00 40.66 440 TRP A N 1
ATOM 3437 C CA . TRP A 1 440 ? 27.421 -6.777 -5.923 1.00 40.66 440 TRP A CA 1
ATOM 3438 C C . TRP A 1 440 ? 27.880 -6.641 -4.456 1.00 40.66 440 TRP A C 1
ATOM 3440 O O . TRP A 1 440 ? 27.056 -6.272 -3.625 1.00 40.66 440 TRP A O 1
ATOM 3450 N N . ASN A 1 441 ? 29.174 -6.839 -4.147 1.00 37.56 441 ASN A N 1
ATOM 3451 C CA . ASN A 1 441 ? 29.808 -6.398 -2.895 1.00 37.56 441 ASN A CA 1
ATOM 3452 C C . ASN A 1 441 ? 30.764 -5.222 -3.174 1.00 37.56 441 ASN A C 1
ATOM 3454 O O . ASN A 1 441 ? 31.862 -5.446 -3.674 1.00 37.56 441 ASN A O 1
ATOM 3458 N N . ASP A 1 442 ? 30.399 -3.989 -2.817 1.00 37.03 442 ASP A N 1
ATOM 3459 C CA . ASP A 1 442 ? 31.323 -2.836 -2.809 1.00 37.03 442 ASP A CA 1
ATOM 3460 C C . ASP A 1 442 ? 30.920 -1.849 -1.680 1.00 37.03 442 ASP A C 1
ATOM 3462 O O . ASP A 1 442 ? 29.765 -1.842 -1.246 1.00 37.03 442 ASP A O 1
ATOM 3466 N N . PRO A 1 443 ? 31.793 -0.960 -1.178 1.00 37.53 443 PRO A N 1
ATOM 3467 C CA . PRO A 1 443 ? 32.882 -1.178 -0.221 1.00 37.53 443 PRO A CA 1
ATOM 3468 C C . PRO A 1 443 ? 32.564 -0.621 1.189 1.00 37.53 443 PRO A C 1
ATOM 3470 O O . PRO A 1 443 ? 33.464 -0.238 1.937 1.00 37.53 443 PRO A O 1
ATOM 3473 N N . TYR A 1 444 ? 31.286 -0.532 1.577 1.00 37.09 444 TYR A N 1
ATOM 3474 C CA . TYR A 1 444 ? 30.898 0.058 2.873 1.00 37.09 444 TYR A CA 1
ATOM 3475 C C . TYR A 1 444 ? 30.640 -0.951 4.001 1.00 37.09 444 TYR A C 1
ATOM 3477 O O . TYR A 1 444 ? 30.652 -0.556 5.166 1.00 37.09 444 TYR A O 1
ATOM 3485 N N . MET A 1 445 ? 30.519 -2.251 3.712 1.00 32.28 445 MET A N 1
ATOM 3486 C CA . MET A 1 445 ? 30.459 -3.271 4.775 1.00 32.28 445 MET A CA 1
ATOM 3487 C C . MET A 1 445 ? 31.815 -3.468 5.478 1.00 32.28 445 MET A C 1
ATOM 3489 O O . MET A 1 445 ? 31.845 -3.829 6.650 1.00 32.28 445 MET A O 1
ATOM 3493 N N . SER A 1 446 ? 32.935 -3.124 4.830 1.00 33.94 446 SER A N 1
ATOM 3494 C CA . SER A 1 446 ? 34.263 -3.064 5.469 1.00 33.94 446 SER A CA 1
ATOM 3495 C C . SER A 1 446 ? 34.498 -1.799 6.305 1.00 33.94 446 SER A C 1
ATOM 3497 O O . SER A 1 446 ? 35.515 -1.699 6.980 1.00 33.94 446 SER A O 1
ATOM 3499 N N . LEU A 1 447 ? 33.582 -0.821 6.274 1.00 30.91 447 LEU A N 1
ATOM 3500 C CA . LEU A 1 447 ? 33.635 0.373 7.133 1.00 30.91 447 LEU A CA 1
ATOM 3501 C C . LEU A 1 447 ? 32.843 0.209 8.441 1.00 30.91 447 LEU A C 1
ATOM 3503 O O . LEU A 1 447 ? 32.884 1.099 9.287 1.00 30.91 447 LEU A O 1
ATOM 3507 N N . LEU A 1 448 ? 32.152 -0.922 8.620 1.00 30.23 448 LEU A N 1
ATOM 3508 C CA . LEU A 1 448 ? 31.385 -1.249 9.827 1.00 30.23 448 LEU A CA 1
ATOM 3509 C C . LEU A 1 448 ? 31.956 -2.438 10.614 1.00 30.23 448 LEU A C 1
ATOM 3511 O O . LEU A 1 448 ? 31.440 -2.762 11.683 1.00 30.23 448 LEU A O 1
ATOM 3515 N N . SER A 1 449 ? 33.059 -3.042 10.160 1.00 26.67 449 SER A N 1
ATOM 3516 C CA . SER A 1 449 ? 33.875 -3.907 11.010 1.00 26.67 449 SER A CA 1
ATOM 3517 C C . SER A 1 449 ? 34.687 -3.033 11.968 1.00 26.67 449 SER A C 1
ATOM 3519 O O . SER A 1 449 ? 35.811 -2.628 11.669 1.00 26.67 449 SER A O 1
ATOM 3521 N N . PHE A 1 450 ? 34.104 -2.709 13.122 1.00 25.33 450 PHE A N 1
ATOM 3522 C CA . PHE A 1 450 ? 34.899 -2.319 14.280 1.00 25.33 450 PHE A CA 1
ATOM 3523 C C . PHE A 1 450 ? 35.715 -3.539 14.703 1.00 25.33 450 PHE A C 1
ATOM 3525 O O . PHE A 1 450 ? 35.225 -4.389 15.445 1.00 25.33 450 PHE A O 1
ATOM 3532 N N . ASP A 1 451 ? 36.952 -3.633 14.222 1.00 24.98 451 ASP A N 1
ATOM 3533 C CA . ASP A 1 451 ? 37.924 -4.496 14.876 1.00 24.98 451 ASP A CA 1
ATOM 3534 C C . ASP A 1 451 ? 38.173 -3.929 16.282 1.00 24.98 451 ASP A C 1
ATOM 3536 O O . ASP A 1 451 ? 38.491 -2.739 16.423 1.00 24.98 451 ASP A O 1
ATOM 3540 N N . PRO A 1 452 ? 38.020 -4.734 17.344 1.00 26.97 452 PRO A N 1
ATOM 3541 C CA . PRO A 1 452 ? 38.399 -4.314 18.675 1.00 26.97 452 PRO A CA 1
ATOM 3542 C C . PRO A 1 452 ? 39.923 -4.187 18.700 1.00 26.97 452 PRO A C 1
ATOM 3544 O O . PRO A 1 452 ? 40.648 -5.178 18.748 1.00 26.97 452 PRO A O 1
ATOM 3547 N N . THR A 1 453 ? 40.420 -2.952 18.672 1.00 28.52 453 THR A N 1
ATOM 3548 C CA . THR A 1 453 ? 41.811 -2.646 19.012 1.00 28.52 453 THR A CA 1
ATOM 3549 C C . THR A 1 453 ? 42.148 -3.265 20.370 1.00 28.52 453 THR A C 1
ATOM 3551 O O . THR A 1 453 ? 41.498 -2.904 21.358 1.00 28.52 453 THR A O 1
ATOM 3554 N N . PRO A 1 454 ? 43.173 -4.127 20.475 1.00 28.33 454 PRO A N 1
ATOM 3555 C CA . PRO A 1 454 ? 43.776 -4.424 21.758 1.00 28.33 454 PRO A CA 1
ATOM 3556 C C . PRO A 1 454 ? 44.591 -3.200 22.184 1.00 28.33 454 PRO A C 1
ATOM 3558 O O . PRO A 1 454 ? 45.476 -2.733 21.466 1.00 28.33 454 PRO A O 1
ATOM 3561 N N . LEU A 1 455 ? 44.252 -2.663 23.351 1.00 27.44 455 LEU A N 1
ATOM 3562 C CA . LEU A 1 455 ? 45.150 -1.825 24.135 1.00 27.44 455 LEU A CA 1
ATOM 3563 C C . LEU A 1 455 ? 46.341 -2.669 24.621 1.00 27.44 455 LEU A C 1
ATOM 3565 O O . LEU A 1 455 ? 46.171 -3.854 24.890 1.00 27.44 455 LEU A O 1
ATOM 3569 N N . GLU A 1 456 ? 47.478 -1.985 24.807 1.00 27.73 456 GLU A N 1
ATOM 3570 C CA . GLU A 1 456 ? 48.815 -2.446 25.250 1.00 27.73 456 GLU A CA 1
ATOM 3571 C C . GLU A 1 456 ? 49.743 -2.858 24.082 1.00 27.73 456 GLU A C 1
ATOM 3573 O O . GLU A 1 456 ? 49.394 -3.701 23.272 1.00 27.73 456 GLU A O 1
ATOM 3578 N N . SER A 1 457 ? 50.942 -2.299 23.871 1.00 29.39 457 SER A N 1
ATOM 3579 C CA . SER A 1 457 ? 51.868 -1.580 24.755 1.00 29.39 457 SER A CA 1
ATOM 3580 C C . SER A 1 457 ? 52.808 -0.644 23.967 1.00 29.39 457 SER A C 1
ATOM 3582 O O . SER A 1 457 ? 53.398 -1.035 22.966 1.00 29.39 457 SER A O 1
ATOM 3584 N N . GLU A 1 458 ? 52.940 0.584 24.460 1.00 28.94 458 GLU A N 1
ATOM 3585 C CA . GLU A 1 458 ? 54.177 1.353 24.666 1.00 28.94 458 GLU A CA 1
ATOM 3586 C C . GLU A 1 458 ? 55.513 1.014 23.941 1.00 28.94 458 GLU A C 1
ATOM 3588 O O . GLU A 1 458 ? 56.081 -0.061 24.095 1.00 28.94 458 GLU A O 1
ATOM 3593 N N . TYR A 1 459 ? 56.078 2.097 23.374 1.00 29.16 459 TYR A N 1
ATOM 3594 C CA . TYR A 1 459 ? 57.496 2.508 23.277 1.00 29.16 459 TYR A CA 1
ATOM 3595 C C . TYR A 1 459 ? 58.437 2.016 22.147 1.00 29.16 459 TYR A C 1
ATOM 3597 O O . TYR A 1 459 ? 58.620 0.831 21.909 1.00 29.16 459 TYR A O 1
ATOM 3605 N N . GLN A 1 460 ? 59.156 3.028 21.612 1.00 27.03 460 GLN A N 1
ATOM 3606 C CA . GLN A 1 460 ? 60.467 3.023 20.922 1.00 27.03 460 GLN A CA 1
ATOM 3607 C C . GLN A 1 460 ? 60.490 2.503 19.467 1.00 27.03 460 GLN A C 1
ATOM 3609 O O . GLN A 1 460 ? 59.975 1.444 19.166 1.00 27.03 460 GLN A O 1
ATOM 3614 N N . ASP A 1 461 ? 61.073 3.169 18.468 1.00 29.78 461 ASP A N 1
ATOM 3615 C CA . ASP A 1 461 ? 62.081 4.226 18.455 1.00 29.78 461 ASP A CA 1
ATOM 3616 C C . ASP A 1 461 ? 62.127 4.908 17.068 1.00 29.78 461 ASP A C 1
ATOM 3618 O O . ASP A 1 461 ? 61.887 4.288 16.034 1.00 29.78 461 ASP A O 1
ATOM 3622 N N . SER A 1 462 ? 62.565 6.170 17.074 1.00 28.36 462 SER A N 1
ATOM 3623 C CA . SER A 1 462 ? 63.347 6.841 16.016 1.00 28.36 462 SER A CA 1
ATOM 3624 C C . SER A 1 462 ? 62.757 7.094 14.606 1.00 28.36 462 SER A C 1
ATOM 3626 O O . SER A 1 462 ? 62.777 6.255 13.713 1.00 28.36 462 SER A O 1
ATOM 3628 N N . TRP A 1 463 ? 62.417 8.369 14.366 1.00 26.06 463 TRP A N 1
ATOM 3629 C CA . TRP A 1 463 ? 62.735 9.117 13.127 1.00 26.06 463 TRP A CA 1
ATOM 3630 C C . TRP A 1 463 ? 64.273 9.122 12.853 1.00 26.06 463 TRP A C 1
ATOM 3632 O O . TRP A 1 463 ? 64.992 8.774 13.793 1.00 26.06 463 TRP A O 1
ATOM 3642 N N . PRO A 1 464 ? 64.852 9.613 11.715 1.00 37.50 464 PRO A N 1
ATOM 3643 C CA . PRO A 1 464 ? 64.273 10.451 10.643 1.00 37.50 464 PRO A CA 1
ATOM 3644 C C . PRO A 1 464 ? 64.787 10.214 9.180 1.00 37.50 464 PRO A C 1
ATOM 3646 O O . PRO A 1 464 ? 65.699 9.430 8.935 1.00 37.50 464 PRO A O 1
ATOM 3649 N N . SER A 1 465 ? 64.264 11.059 8.267 1.00 29.86 465 SER A N 1
ATOM 3650 C CA . SER A 1 465 ? 64.866 11.605 7.016 1.00 29.86 465 SER A CA 1
ATOM 3651 C C . SER A 1 465 ? 64.926 10.677 5.788 1.00 29.86 465 SER A C 1
ATOM 3653 O O . SER A 1 465 ? 65.468 9.584 5.867 1.00 29.86 465 SER A O 1
ATOM 3655 N N . PHE A 1 466 ? 64.435 11.042 4.597 1.00 34.94 466 PHE A N 1
ATOM 3656 C CA . PHE A 1 466 ? 64.464 12.327 3.876 1.00 34.94 466 PHE A CA 1
ATOM 3657 C C . PHE A 1 466 ? 63.160 12.626 3.130 1.00 34.94 466 PHE A C 1
ATOM 3659 O O . PHE A 1 466 ? 62.505 11.654 2.692 1.00 34.94 466 PHE A O 1
#

Solvent-accessible surface area (backbone atoms only — not comparable to full-atom values): 28094 Å² total; per-residue (Å²): 134,79,63,71,67,57,58,68,65,71,73,76,83,81,88,84,89,88,89,81,92,80,91,73,88,78,81,69,88,75,76,81,76,74,82,53,74,67,39,46,61,55,96,51,76,53,50,75,59,78,70,34,40,39,33,31,70,44,49,25,49,25,48,50,52,38,55,74,68,47,34,81,80,37,85,85,59,73,65,50,40,46,44,56,30,47,74,78,36,45,67,60,41,50,42,47,38,40,58,64,60,33,40,72,43,97,70,42,82,72,44,46,63,81,59,60,20,56,75,38,55,73,58,38,41,46,50,49,41,51,45,40,54,31,50,48,33,51,48,20,58,68,67,27,44,77,42,89,74,70,50,71,68,56,52,52,35,52,54,55,51,60,72,64,63,73,55,58,70,73,59,48,50,52,34,52,52,35,51,52,47,31,59,50,50,58,63,66,69,48,98,62,58,71,72,53,51,54,52,52,52,54,50,52,50,51,58,57,56,51,60,65,75,75,60,96,63,57,72,71,60,42,50,54,50,49,49,51,50,48,41,51,50,45,34,55,50,30,30,57,55,48,63,50,75,65,91,42,70,67,49,54,52,50,51,53,54,46,48,55,46,27,51,49,47,40,50,64,76,44,40,70,73,67,73,47,66,92,90,52,87,52,62,67,60,48,50,55,56,62,68,50,61,70,67,59,56,51,44,42,50,47,30,42,50,51,43,46,60,67,47,70,46,42,88,82,60,58,70,67,59,45,50,52,51,52,51,48,44,50,52,50,37,50,51,26,51,66,54,35,86,46,88,80,36,74,37,30,49,50,31,51,41,53,53,48,58,71,68,56,65,63,86,79,61,65,85,77,71,53,56,43,49,82,21,33,40,35,21,58,47,52,41,52,54,39,53,34,26,51,79,68,76,42,86,60,97,67,54,88,82,54,62,88,67,79,88,84,69,97,77,78,91,76,85,78,88,79,89,80,88,84,89,82,93,75,87,76,82,90,73,58,66,64,53,54,52,54,72,75,53,73,83,58,73,75,73,66,63,78,73,82,77,78,83,85,80,88,85,89,81,81,85,83,90,134

Nearest PDB structures (foldseek):
  6fnb-assembly1_A  TM=3.325E-01  e=4.711E-01  Homo sapiens
  8cwy-assembly1_A  TM=2.878E-01  e=7.514E-01  synthetic construct
  6fnb-assembly1_B  TM=2.021E-01  e=4.327E-01  Homo sapiens
  2wh0-assembly1_A  TM=3.209E-01  e=5.296E+00  Homo sapiens
  8ah2-assembly2_C-3  TM=1.828E-01  e=1.832E+00  Homo sapiens